Protein AF-A0A5R9ABG2-F1 (afdb_monomer)

pLDDT: mean 74.89, std 16.71, range [34.78, 97.56]

Structure (mmCIF, N/CA/C/O backbone):
data_AF-A0A5R9ABG2-F1
#
_entry.id   AF-A0A5R9ABG2-F1
#
loop_
_atom_site.group_PDB
_atom_site.id
_atom_site.type_symbol
_atom_site.label_atom_id
_atom_site.label_alt_id
_atom_site.label_comp_id
_atom_site.label_asym_id
_atom_site.label_entity_id
_atom_site.label_seq_id
_atom_site.pdbx_PDB_ins_code
_atom_site.Cartn_x
_atom_site.Cartn_y
_atom_site.Cartn_z
_atom_site.occupancy
_atom_site.B_iso_or_equiv
_atom_site.auth_seq_id
_atom_site.auth_comp_id
_atom_site.auth_asym_id
_atom_site.auth_atom_id
_atom_site.pdbx_PDB_model_num
ATOM 1 N N . MET A 1 1 ? 2.859 -19.820 15.257 1.00 84.69 1 MET A N 1
ATOM 2 C CA . MET A 1 1 ? 3.045 -18.804 14.198 1.00 84.69 1 MET A CA 1
ATOM 3 C C . MET A 1 1 ? 4.272 -19.205 13.401 1.00 84.69 1 MET A C 1
ATOM 5 O O . MET A 1 1 ? 5.303 -19.454 14.012 1.00 84.69 1 MET A O 1
ATOM 9 N N . ASN A 1 2 ? 4.138 -19.326 12.084 1.00 90.81 2 ASN A N 1
ATOM 10 C CA . ASN A 1 2 ? 5.216 -19.682 11.168 1.00 90.81 2 ASN A CA 1
ATOM 11 C C . ASN A 1 2 ? 6.236 -18.542 11.092 1.00 90.81 2 ASN A C 1
ATOM 13 O O . ASN A 1 2 ? 5.863 -17.374 10.937 1.00 90.81 2 ASN A O 1
ATOM 17 N N . THR A 1 3 ? 7.519 -18.884 11.168 1.00 92.88 3 THR A N 1
ATOM 18 C CA . THR A 1 3 ? 8.641 -17.950 11.039 1.00 92.88 3 THR A CA 1
ATOM 19 C C . THR A 1 3 ? 9.693 -18.531 10.103 1.00 92.88 3 THR A C 1
ATOM 21 O O . THR A 1 3 ? 9.892 -19.744 10.050 1.00 92.88 3 THR A O 1
ATOM 24 N N . LEU A 1 4 ? 10.367 -17.665 9.343 1.00 93.62 4 LEU A N 1
ATOM 25 C CA . LEU A 1 4 ? 11.525 -18.097 8.567 1.00 93.62 4 LEU A CA 1
ATOM 26 C C . LEU A 1 4 ? 12.738 -18.266 9.493 1.00 93.62 4 LEU A C 1
ATOM 28 O O . LEU A 1 4 ? 12.942 -17.424 10.371 1.00 93.62 4 LEU A O 1
ATOM 32 N N . PRO A 1 5 ? 13.582 -19.287 9.267 1.00 92.38 5 PRO A N 1
ATOM 33 C CA . PRO A 1 5 ? 14.821 -19.477 10.026 1.00 92.38 5 PRO A CA 1
ATOM 34 C C . PRO A 1 5 ? 15.871 -18.394 9.725 1.00 92.38 5 PRO A C 1
ATOM 36 O O . PRO A 1 5 ? 16.745 -18.118 10.540 1.00 92.38 5 PRO A O 1
ATOM 39 N N . SER A 1 6 ? 15.788 -17.765 8.551 1.00 93.81 6 SER A N 1
ATOM 40 C CA . SER A 1 6 ? 16.643 -16.662 8.111 1.00 93.81 6 SER A CA 1
ATOM 41 C C . SER A 1 6 ? 15.937 -15.872 7.006 1.00 93.81 6 SER A C 1
ATOM 43 O O . SER A 1 6 ? 15.034 -16.395 6.355 1.00 93.81 6 SER A O 1
ATOM 45 N N . TYR A 1 7 ? 16.364 -14.633 6.752 1.00 93.44 7 TYR A N 1
ATOM 46 C CA . TYR A 1 7 ? 15.938 -13.855 5.579 1.00 93.44 7 TYR A CA 1
ATOM 47 C C . TYR A 1 7 ? 16.913 -13.970 4.394 1.00 93.44 7 TYR A C 1
ATOM 49 O O . TYR A 1 7 ? 16.671 -13.371 3.353 1.00 93.44 7 TYR A O 1
ATOM 57 N N . ALA A 1 8 ? 17.996 -14.745 4.522 1.00 91.50 8 ALA A N 1
ATOM 58 C CA . ALA A 1 8 ? 18.924 -14.992 3.420 1.00 91.50 8 ALA A CA 1
ATOM 59 C C . ALA A 1 8 ? 18.264 -15.883 2.344 1.00 91.50 8 ALA A C 1
ATOM 61 O O . ALA A 1 8 ? 17.823 -16.988 2.681 1.00 91.50 8 ALA A O 1
ATOM 62 N N . PRO A 1 9 ? 18.216 -15.477 1.061 1.00 85.38 9 PRO A N 1
ATOM 63 C CA . PRO A 1 9 ? 17.633 -16.308 0.001 1.00 85.38 9 PRO A CA 1
ATOM 64 C C . PRO A 1 9 ? 18.353 -17.645 -0.193 1.00 85.38 9 PRO A C 1
ATOM 66 O O . PRO A 1 9 ? 17.724 -18.634 -0.554 1.00 85.38 9 PRO A O 1
ATOM 69 N N . THR A 1 10 ? 19.658 -17.683 0.089 1.00 90.69 10 THR A N 1
ATOM 70 C CA . THR A 1 10 ? 20.509 -18.878 -0.018 1.00 90.69 10 THR A CA 1
ATOM 71 C C . THR A 1 10 ? 20.302 -19.882 1.115 1.00 90.69 10 THR A C 1
ATOM 73 O O . THR A 1 10 ? 20.819 -20.994 1.045 1.00 90.69 10 THR A O 1
ATOM 76 N N . HIS A 1 11 ? 19.549 -19.529 2.163 1.00 95.25 11 HIS A N 1
ATOM 77 C CA . HIS A 1 11 ? 19.248 -20.467 3.237 1.00 95.25 11 HIS A CA 1
ATOM 78 C C . HIS A 1 11 ? 18.468 -21.674 2.672 1.00 95.25 11 HIS A C 1
ATOM 80 O O . HIS A 1 11 ? 17.461 -21.450 1.995 1.00 95.25 11 HIS A O 1
ATOM 86 N N . PRO A 1 12 ? 18.838 -22.935 2.983 1.00 94.56 12 PRO A N 1
ATOM 87 C CA . PRO A 1 12 ? 18.241 -24.121 2.355 1.00 94.56 12 PRO A CA 1
ATOM 88 C C . PRO A 1 12 ? 16.709 -24.164 2.416 1.00 94.56 12 PRO A C 1
ATOM 90 O O . PRO A 1 12 ? 16.047 -24.471 1.427 1.00 94.56 12 PRO A O 1
ATOM 93 N N . PHE A 1 13 ? 16.133 -23.770 3.557 1.00 95.69 13 PHE A N 1
ATOM 94 C CA . PHE A 1 13 ? 14.680 -23.646 3.713 1.00 95.69 13 PHE A CA 1
ATOM 95 C C . PHE A 1 13 ? 14.059 -22.649 2.716 1.00 95.69 13 PHE A C 1
ATOM 97 O O . PHE A 1 13 ? 13.065 -22.959 2.065 1.00 95.69 13 PHE A O 1
ATOM 104 N N . ASN A 1 14 ? 14.658 -21.463 2.563 1.00 95.44 14 ASN A N 1
ATOM 105 C CA . ASN A 1 14 ? 14.141 -20.409 1.688 1.00 95.44 14 ASN A CA 1
ATOM 106 C C . ASN A 1 14 ? 14.313 -20.777 0.213 1.00 95.44 14 ASN A C 1
ATOM 108 O O . ASN A 1 14 ? 13.403 -20.536 -0.575 1.00 95.44 14 ASN A O 1
ATOM 112 N N . ALA A 1 15 ? 15.434 -21.408 -0.146 1.00 93.81 15 ALA A N 1
ATOM 113 C CA . ALA A 1 15 ? 15.669 -21.933 -1.487 1.00 93.81 15 ALA A CA 1
ATOM 114 C C . ALA A 1 15 ? 14.640 -23.017 -1.860 1.00 93.81 15 ALA A C 1
ATOM 116 O O . ALA A 1 15 ? 14.075 -22.984 -2.953 1.00 93.81 15 ALA A O 1
ATOM 117 N N . SER A 1 16 ? 14.332 -23.929 -0.929 1.00 95.12 16 SER A N 1
ATOM 118 C CA . SER A 1 16 ? 13.289 -24.948 -1.108 1.00 95.12 16 SER A CA 1
ATOM 119 C C . SER A 1 16 ? 11.898 -24.325 -1.276 1.00 95.12 16 SER A C 1
ATOM 121 O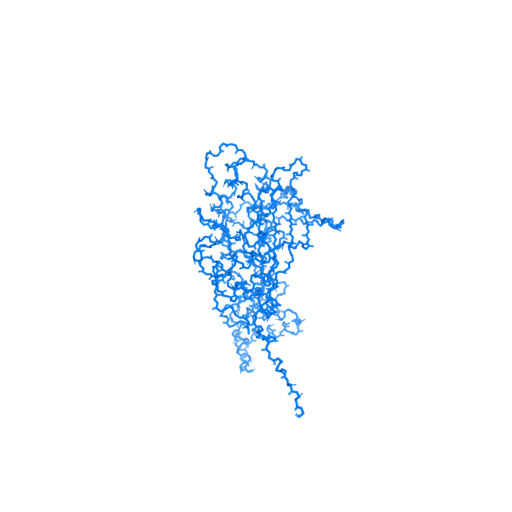 O . SER A 1 16 ? 11.160 -24.690 -2.193 1.00 95.12 16 SER A O 1
ATOM 123 N N . LEU A 1 17 ? 11.560 -23.323 -0.455 1.00 96.00 17 LEU A N 1
ATOM 124 C CA . LEU A 1 17 ? 10.299 -22.588 -0.572 1.00 96.00 17 LEU A CA 1
ATOM 125 C C . LEU A 1 17 ? 10.196 -21.844 -1.910 1.00 96.00 17 LEU A C 1
ATOM 127 O O . LEU A 1 17 ? 9.204 -22.010 -2.614 1.00 96.00 17 LEU A O 1
ATOM 131 N N . LEU A 1 18 ? 11.236 -21.111 -2.321 1.00 94.50 18 LEU A N 1
ATOM 132 C CA . LEU A 1 18 ? 11.319 -20.468 -3.641 1.00 94.50 18 LEU A CA 1
ATOM 133 C C . LEU A 1 18 ? 11.130 -21.468 -4.790 1.00 94.50 18 LEU A C 1
ATOM 135 O O . LEU A 1 18 ? 10.492 -21.144 -5.791 1.00 94.50 18 LEU A O 1
ATOM 139 N N . GLY A 1 19 ? 11.656 -22.687 -4.645 1.00 93.69 19 GLY A N 1
ATOM 140 C CA . GLY A 1 19 ? 11.489 -23.771 -5.611 1.00 93.69 19 GLY A CA 1
ATOM 141 C C . GLY A 1 19 ? 10.040 -24.235 -5.790 1.00 93.69 19 GLY A C 1
ATOM 142 O O . GLY A 1 19 ? 9.694 -24.703 -6.871 1.00 93.69 19 GLY A O 1
ATOM 143 N N . LYS A 1 20 ? 9.187 -24.073 -4.770 1.00 95.31 20 LYS A N 1
ATOM 144 C CA . LYS A 1 20 ? 7.761 -24.443 -4.813 1.00 95.31 20 LYS A CA 1
ATOM 145 C C . LYS A 1 20 ? 6.843 -23.319 -5.301 1.00 95.31 20 LYS A C 1
ATOM 147 O O . LYS A 1 20 ? 5.696 -23.594 -5.638 1.00 95.31 20 LYS A O 1
ATOM 152 N N . LEU A 1 21 ? 7.318 -22.074 -5.334 1.00 95.56 21 LEU A N 1
ATOM 153 C CA . LEU A 1 21 ? 6.516 -20.927 -5.761 1.00 95.56 21 LEU A CA 1
ATOM 154 C C . LEU A 1 21 ? 6.451 -20.816 -7.289 1.00 95.56 21 LEU A C 1
ATOM 156 O O . LEU A 1 21 ? 7.448 -20.995 -7.994 1.00 95.56 21 LEU A O 1
ATOM 160 N N . HIS A 1 22 ? 5.271 -20.457 -7.794 1.00 93.12 22 HIS A N 1
ATOM 161 C CA . HIS A 1 22 ? 5.038 -20.246 -9.221 1.00 93.12 22 HIS A CA 1
ATOM 162 C C . HIS A 1 22 ? 5.862 -19.071 -9.774 1.00 93.12 22 HIS A C 1
ATOM 164 O O . HIS A 1 22 ? 6.020 -18.039 -9.118 1.00 93.12 22 HIS A O 1
ATOM 170 N N . GLN A 1 23 ? 6.354 -19.235 -11.006 1.00 92.50 23 GLN A N 1
ATOM 171 C CA . GLN A 1 23 ? 7.205 -18.261 -11.704 1.00 92.50 23 GLN A CA 1
ATOM 172 C C . GLN A 1 23 ? 6.433 -17.301 -12.622 1.00 92.50 23 GLN A C 1
ATOM 174 O O . GLN A 1 23 ? 7.013 -16.325 -13.085 1.00 92.50 23 GLN A O 1
ATOM 179 N N . GLY A 1 24 ? 5.158 -17.581 -12.910 1.00 90.62 24 GLY A N 1
ATOM 180 C CA . GLY A 1 24 ? 4.308 -16.744 -13.761 1.00 90.62 24 GLY A CA 1
ATOM 181 C C . GLY A 1 24 ? 3.381 -15.835 -12.959 1.00 90.62 24 GLY A C 1
ATOM 182 O O . GLY A 1 24 ? 3.098 -16.096 -11.784 1.00 90.62 24 GLY A O 1
ATOM 183 N N . ILE A 1 25 ? 2.890 -14.778 -13.602 1.00 89.19 25 ILE A N 1
ATOM 184 C CA . ILE A 1 25 ? 1.858 -13.903 -13.041 1.00 89.19 25 ILE A CA 1
ATOM 185 C C . ILE A 1 25 ? 0.467 -14.505 -13.267 1.00 89.19 25 ILE A C 1
ATOM 187 O O . ILE A 1 25 ? 0.125 -14.931 -14.368 1.00 89.19 25 ILE A O 1
ATOM 191 N N . ALA A 1 26 ? -0.376 -14.459 -12.236 1.00 88.38 26 ALA A N 1
ATOM 192 C CA . ALA A 1 26 ? -1.806 -14.719 -12.362 1.00 88.38 26 ALA A CA 1
ATOM 193 C C . ALA A 1 26 ? -2.587 -13.410 -12.175 1.00 88.38 26 ALA A C 1
ATOM 195 O O . ALA A 1 26 ? -2.648 -12.847 -11.077 1.00 88.38 26 ALA A O 1
ATOM 196 N N . VAL A 1 27 ? -3.170 -12.919 -13.270 1.00 88.06 27 VAL A N 1
ATOM 197 C CA . VAL A 1 27 ? -4.020 -11.723 -13.282 1.00 88.06 27 VAL A CA 1
ATOM 198 C C . VAL A 1 27 ? -5.436 -12.134 -12.894 1.00 88.06 27 VAL A C 1
ATOM 200 O O . VAL A 1 27 ? -6.037 -12.985 -13.543 1.00 88.06 27 VAL A O 1
ATOM 203 N N . LYS A 1 28 ? -5.962 -11.531 -11.827 1.00 87.38 28 LYS A N 1
ATOM 204 C CA . LYS A 1 28 ? -7.339 -11.741 -11.371 1.00 87.38 28 LYS A CA 1
ATOM 205 C C . LYS A 1 28 ? -8.318 -10.952 -12.233 1.00 87.38 28 LYS A C 1
ATOM 207 O O . LYS A 1 28 ? -9.367 -11.457 -12.611 1.00 87.38 28 LYS A O 1
ATOM 212 N N . GLU A 1 29 ? -7.979 -9.697 -12.491 1.00 86.62 29 GLU A N 1
ATOM 213 C CA . GLU A 1 29 ? -8.876 -8.729 -13.104 1.00 86.62 29 GLU A CA 1
ATOM 214 C C . GLU A 1 29 ? -8.053 -7.655 -13.805 1.00 86.62 29 GLU A C 1
ATOM 216 O O . GLU A 1 29 ? -6.990 -7.255 -13.324 1.00 86.62 29 GLU A O 1
ATOM 221 N N . ARG A 1 30 ? -8.538 -7.193 -14.955 1.00 83.69 30 ARG A N 1
ATOM 222 C CA . ARG A 1 30 ? -7.906 -6.119 -15.711 1.00 83.69 30 ARG A CA 1
ATOM 223 C C . ARG A 1 30 ? -8.953 -5.081 -16.081 1.00 83.69 30 ARG A C 1
ATOM 225 O O . ARG A 1 30 ? -10.017 -5.416 -16.606 1.00 83.69 30 ARG A O 1
ATOM 232 N N . THR A 1 31 ? -8.616 -3.833 -15.799 1.00 77.94 31 THR A N 1
ATOM 233 C CA . THR A 1 31 ? -9.512 -2.685 -15.861 1.00 77.94 31 THR A CA 1
ATOM 234 C C . THR A 1 31 ? -8.820 -1.561 -16.606 1.00 77.94 31 THR A C 1
ATOM 236 O O . THR A 1 31 ? -7.674 -1.216 -16.314 1.00 77.94 31 THR A O 1
ATOM 239 N N . TYR A 1 32 ? -9.537 -0.965 -17.548 1.00 77.25 32 TYR A N 1
ATOM 240 C CA . TYR A 1 32 ? -9.118 0.257 -18.210 1.00 77.25 32 TYR A CA 1
ATOM 241 C C . TYR A 1 32 ? -9.713 1.452 -17.478 1.00 77.25 32 TYR A C 1
ATOM 243 O O . TYR A 1 32 ? -10.929 1.566 -17.339 1.00 77.25 32 TYR A O 1
ATOM 251 N N . ILE A 1 33 ? -8.851 2.330 -16.975 1.00 73.56 33 ILE A N 1
ATOM 252 C CA . ILE A 1 33 ? -9.251 3.544 -16.268 1.00 73.56 33 ILE A CA 1
ATOM 253 C C . ILE A 1 33 ? -9.129 4.706 -17.242 1.00 73.56 33 ILE A C 1
ATOM 255 O O . ILE A 1 33 ? -8.043 5.226 -17.472 1.00 73.56 33 ILE A O 1
ATOM 259 N N . HIS A 1 34 ? -10.255 5.117 -17.801 1.00 70.50 34 HIS A N 1
ATOM 260 C CA . HIS A 1 34 ? -10.394 6.329 -18.590 1.00 70.50 34 HIS A CA 1
ATOM 261 C C . HIS A 1 34 ? -10.403 7.540 -17.662 1.00 70.50 34 HIS A C 1
ATOM 263 O O . HIS A 1 34 ? -11.132 7.593 -16.673 1.00 70.50 34 HIS A O 1
ATOM 269 N N . VAL A 1 35 ? -9.584 8.529 -17.972 1.00 65.75 35 VAL A N 1
ATOM 270 C CA . VAL A 1 35 ? -9.393 9.727 -17.164 1.00 65.75 35 VAL A CA 1
ATOM 271 C C . VAL A 1 35 ? -9.893 10.901 -17.984 1.00 65.75 35 VAL A C 1
ATOM 273 O O . VAL A 1 35 ? -9.284 11.298 -18.967 1.00 65.75 35 VAL A O 1
ATOM 276 N N . SER A 1 36 ? -11.025 11.470 -17.601 1.00 60.06 36 SER A N 1
ATOM 277 C CA . SER A 1 36 ? -11.507 12.700 -18.221 1.00 60.06 36 SER A CA 1
ATOM 278 C C . SER A 1 36 ? -11.060 13.900 -17.386 1.00 60.06 36 SER A C 1
ATOM 280 O O . SER A 1 36 ? -11.195 13.860 -16.155 1.00 60.06 36 SER A O 1
ATOM 282 N N . PRO A 1 37 ? -10.558 14.981 -18.013 1.00 55.97 37 PRO A N 1
ATOM 283 C CA . PRO A 1 37 ? -10.258 16.205 -17.290 1.00 55.97 37 PRO A CA 1
ATOM 284 C C . PRO A 1 37 ? -11.482 16.662 -16.490 1.00 55.97 37 PRO A C 1
ATOM 286 O O . PRO A 1 37 ? -12.621 16.546 -16.946 1.00 55.97 37 PRO A O 1
ATOM 289 N N . ALA A 1 38 ? -11.254 17.152 -15.270 1.00 51.84 38 ALA A N 1
ATOM 290 C CA . ALA A 1 38 ? -12.332 17.705 -14.462 1.00 51.84 38 ALA A CA 1
ATOM 291 C C . ALA A 1 38 ? -12.982 18.880 -15.211 1.00 51.84 38 ALA A C 1
ATOM 293 O O . ALA A 1 38 ? -12.280 19.806 -15.621 1.00 51.84 38 ALA A O 1
ATOM 294 N N . GLN A 1 39 ? -14.312 18.890 -15.333 1.00 43.94 39 GLN A N 1
ATOM 295 C CA . GLN A 1 39 ? -15.026 20.149 -15.531 1.00 43.94 39 GLN A CA 1
ATOM 296 C C . GLN A 1 39 ? -14.930 20.909 -14.204 1.00 43.94 39 GLN A C 1
ATOM 298 O O . GLN A 1 39 ? -15.437 20.442 -13.185 1.00 43.94 39 GLN A O 1
ATOM 303 N N . CYS A 1 40 ? -14.198 22.024 -14.183 1.00 41.53 40 CYS A N 1
ATOM 304 C CA . CYS A 1 40 ? -14.053 22.842 -12.982 1.00 41.53 40 CYS A CA 1
ATOM 305 C C . CYS A 1 40 ? -15.435 23.291 -12.489 1.00 41.53 40 CYS A C 1
ATOM 307 O O . CYS A 1 40 ? -16.105 24.072 -13.162 1.00 41.53 40 CYS A O 1
ATOM 309 N N . LEU A 1 41 ? -15.841 22.850 -11.297 1.00 38.50 41 LEU A N 1
ATOM 310 C CA . LEU A 1 41 ? -16.939 23.492 -10.582 1.00 38.50 41 LEU A CA 1
ATOM 311 C C . LEU A 1 41 ? -16.418 24.823 -10.032 1.00 38.50 41 LEU A C 1
ATOM 313 O O . LEU A 1 41 ? -15.537 24.862 -9.172 1.00 38.50 41 LEU A O 1
ATOM 317 N N . SER A 1 42 ? -16.924 25.931 -10.569 1.00 35.69 42 SER A N 1
ATOM 318 C CA . SER A 1 42 ? -16.640 27.266 -10.057 1.00 35.69 42 SER A CA 1
ATOM 319 C C . SER A 1 42 ? -17.335 27.448 -8.710 1.00 35.69 42 SER A C 1
ATOM 321 O O . SER A 1 42 ? -18.545 27.630 -8.705 1.00 35.69 42 SER A O 1
ATOM 323 N N . THR A 1 43 ? -16.581 27.396 -7.607 1.00 37.16 43 THR A N 1
ATOM 324 C CA . THR A 1 43 ? -16.824 28.119 -6.335 1.00 37.16 43 THR A CA 1
ATOM 325 C C . THR A 1 43 ? -15.864 27.606 -5.256 1.00 37.16 43 THR A C 1
ATOM 327 O O . THR A 1 43 ? -16.128 26.560 -4.673 1.00 37.16 43 THR A O 1
ATOM 330 N N . ALA A 1 44 ? -14.780 28.332 -4.952 1.00 36.69 44 ALA A N 1
ATOM 331 C CA . ALA A 1 44 ? -14.215 28.411 -3.594 1.00 36.69 44 ALA A CA 1
ATOM 332 C C . ALA A 1 44 ? -13.082 29.446 -3.525 1.00 36.69 44 ALA A C 1
ATOM 334 O O . ALA A 1 44 ? -12.104 29.377 -4.268 1.00 36.69 44 ALA A O 1
ATOM 335 N N . ASN A 1 45 ? -13.227 30.399 -2.605 1.00 36.19 45 ASN A N 1
ATOM 336 C CA . ASN A 1 45 ? -12.288 31.484 -2.360 1.00 36.19 45 ASN A CA 1
ATOM 337 C C . ASN A 1 45 ? -10.916 30.985 -1.886 1.00 36.19 45 ASN A C 1
ATOM 339 O O . ASN A 1 45 ? -10.785 30.122 -1.020 1.00 36.19 45 ASN A O 1
ATOM 343 N N . SER A 1 46 ? -9.889 31.609 -2.451 1.00 40.41 46 SER A N 1
ATOM 344 C CA . SER A 1 46 ? -8.480 31.515 -2.097 1.00 40.41 46 SER A CA 1
ATOM 345 C C . SER A 1 46 ? -8.220 31.944 -0.649 1.00 40.41 46 SER A C 1
ATOM 347 O O . SER A 1 46 ? -8.261 33.131 -0.331 1.00 40.41 46 SER A O 1
ATOM 349 N N . GLY A 1 47 ? -7.883 30.973 0.202 1.00 34.78 47 GLY A N 1
ATOM 350 C CA . GLY A 1 47 ? -7.421 31.177 1.575 1.00 34.78 47 GLY A CA 1
ATOM 351 C C . GLY A 1 47 ? -6.378 30.136 1.995 1.00 34.78 47 GLY A C 1
ATOM 352 O O . GLY A 1 47 ? -6.681 29.204 2.723 1.00 34.78 47 GLY A O 1
ATOM 353 N N . GLY A 1 48 ? -5.140 30.278 1.515 1.00 42.19 48 GLY A N 1
ATOM 354 C CA . GLY A 1 48 ? -3.915 30.015 2.290 1.00 42.19 48 GLY A CA 1
ATOM 355 C C . GLY A 1 48 ? -3.602 28.647 2.926 1.00 42.19 48 GLY A C 1
ATOM 356 O O . GLY A 1 48 ? -2.670 28.614 3.725 1.00 42.19 48 GLY A O 1
ATOM 357 N N . GLN A 1 49 ? -4.270 27.527 2.625 1.00 48.78 49 GLN A N 1
ATOM 358 C CA . GLN A 1 49 ? -3.856 26.218 3.166 1.00 48.78 49 GLN A CA 1
ATOM 359 C C . GLN A 1 49 ? -3.648 25.172 2.064 1.00 48.78 49 GLN A C 1
ATOM 361 O O . GLN A 1 49 ? -4.525 24.899 1.250 1.00 48.78 49 GLN A O 1
ATOM 366 N N . LEU A 1 50 ? -2.429 24.623 1.999 1.00 46.84 50 LEU A N 1
ATOM 367 C CA . LEU A 1 50 ? -2.043 23.591 1.036 1.00 46.84 50 LEU A CA 1
ATOM 368 C C . LEU A 1 50 ? -2.675 22.258 1.452 1.00 46.84 50 LEU A C 1
ATOM 370 O O . LEU A 1 50 ? -2.236 21.624 2.409 1.00 46.84 50 LEU A O 1
ATOM 374 N N . ILE A 1 51 ? -3.716 21.875 0.723 1.00 52.34 51 ILE A N 1
ATOM 375 C CA . ILE A 1 51 ? -4.526 20.680 0.938 1.00 52.34 51 ILE A CA 1
ATOM 376 C C . ILE A 1 51 ? -4.052 19.565 -0.010 1.00 52.34 51 ILE A C 1
ATOM 378 O O . ILE A 1 51 ? -3.870 19.800 -1.207 1.00 52.34 51 ILE A O 1
ATOM 382 N N . TYR A 1 52 ? -3.837 18.356 0.516 1.00 50.94 52 TYR A N 1
ATOM 383 C CA . TYR A 1 52 ? -3.324 17.201 -0.228 1.00 50.94 52 TYR A CA 1
ATOM 384 C C . TYR A 1 52 ? -4.385 16.093 -0.394 1.00 50.94 52 TYR A C 1
ATOM 386 O O . TYR A 1 52 ? -5.082 15.807 0.569 1.00 50.94 52 TYR A O 1
ATOM 394 N N . PRO A 1 53 ? -4.462 15.388 -1.545 1.00 53.12 53 PRO A N 1
ATOM 395 C CA . PRO A 1 53 ? -3.850 15.706 -2.827 1.00 53.12 53 PRO A CA 1
ATOM 396 C C . PRO A 1 53 ? -4.419 17.003 -3.387 1.00 53.12 53 PRO A C 1
ATOM 398 O O . PRO A 1 53 ? -5.628 17.186 -3.462 1.00 53.12 53 PRO A O 1
ATOM 401 N N . ARG A 1 54 ? -3.525 17.907 -3.794 1.00 49.62 54 ARG A N 1
ATOM 402 C CA . ARG A 1 54 ? -3.897 19.226 -4.322 1.00 49.62 54 ARG A CA 1
ATOM 403 C C . ARG A 1 54 ? -4.553 19.146 -5.700 1.00 49.62 54 ARG A C 1
ATOM 405 O O . ARG A 1 54 ? -5.257 20.068 -6.105 1.00 49.62 54 ARG A O 1
ATOM 412 N N . THR A 1 55 ? -4.312 18.043 -6.398 1.00 50.44 55 THR A N 1
ATOM 413 C CA . THR A 1 55 ? -4.711 17.839 -7.784 1.00 50.44 55 THR A CA 1
ATOM 414 C C . THR A 1 55 ? -5.668 16.664 -7.867 1.00 50.44 55 THR A C 1
ATOM 416 O O . THR A 1 55 ? -5.261 15.521 -7.626 1.00 50.44 55 THR A O 1
ATOM 419 N N . ALA A 1 56 ? -6.917 16.941 -8.231 1.00 50.53 56 ALA A N 1
ATOM 420 C CA . ALA A 1 56 ? -7.856 15.901 -8.614 1.00 50.53 56 ALA A CA 1
ATOM 421 C C . ALA A 1 56 ? -7.371 15.219 -9.898 1.00 50.53 56 ALA A C 1
ATOM 423 O O . ALA A 1 56 ? -6.773 15.851 -10.773 1.00 50.53 56 ALA A O 1
ATOM 424 N N . LEU A 1 57 ? -7.651 13.924 -10.034 1.00 49.56 57 LEU A N 1
ATOM 425 C CA . LEU A 1 57 ? -7.470 13.247 -11.319 1.00 49.56 57 LEU A CA 1
ATOM 426 C C . LEU A 1 57 ? -8.545 13.620 -12.342 1.00 49.56 57 LEU A C 1
ATOM 428 O O . LEU A 1 57 ? -8.406 13.286 -13.513 1.00 49.56 57 LEU A O 1
ATOM 432 N N . GLY A 1 58 ? -9.582 14.335 -11.906 1.00 51.91 58 GLY A N 1
ATOM 433 C CA . GLY A 1 58 ? -10.786 14.576 -12.677 1.00 51.91 58 GLY A CA 1
ATOM 434 C C . GLY A 1 58 ? -11.777 13.434 -12.531 1.00 51.91 58 GLY A C 1
ATOM 435 O O . GLY A 1 58 ? -11.859 12.788 -11.485 1.00 51.91 58 GLY A O 1
ATOM 436 N N . THR A 1 59 ? -12.569 13.220 -13.573 1.00 49.38 59 THR A N 1
ATOM 437 C CA . THR A 1 59 ? -13.523 12.114 -13.594 1.00 49.38 59 THR A CA 1
ATOM 438 C C . THR A 1 59 ? -12.797 10.855 -14.037 1.00 49.38 59 THR A C 1
ATOM 440 O O . THR A 1 59 ? -12.246 10.813 -15.134 1.00 49.38 59 THR A O 1
ATOM 443 N N . LEU A 1 60 ? -12.817 9.825 -13.197 1.00 55.16 60 LEU A N 1
ATOM 444 C CA . LEU A 1 60 ? -12.333 8.498 -13.544 1.00 55.16 60 LEU A CA 1
ATOM 445 C C . LEU A 1 60 ? -13.519 7.658 -14.018 1.00 55.16 60 LEU A C 1
ATOM 447 O O . LEU A 1 60 ? -14.498 7.478 -13.300 1.00 55.16 60 LEU A O 1
ATOM 451 N N . GLN A 1 61 ? -13.438 7.125 -15.223 1.00 51.22 61 GLN A N 1
ATOM 452 C CA . GLN A 1 61 ? -14.351 6.113 -15.732 1.00 51.22 61 GLN A CA 1
ATOM 453 C C . GLN A 1 61 ? -13.588 4.796 -15.809 1.00 51.22 61 GLN A C 1
ATOM 455 O O . GLN A 1 61 ? -12.617 4.666 -16.543 1.00 51.22 61 GLN A O 1
ATOM 460 N N . ALA A 1 62 ? -13.999 3.815 -15.020 1.00 56.00 62 ALA A N 1
ATOM 461 C CA . ALA A 1 62 ? -13.435 2.479 -15.058 1.00 56.00 62 ALA A CA 1
ATOM 462 C C . ALA A 1 62 ? -14.291 1.596 -15.971 1.00 56.00 62 ALA A C 1
ATOM 464 O O . ALA A 1 62 ? -15.507 1.501 -15.798 1.00 56.00 62 ALA A O 1
ATOM 465 N N . GLN A 1 63 ? -13.640 0.937 -16.922 1.00 54.41 63 GLN A N 1
ATOM 466 C CA . GLN A 1 63 ? -14.238 -0.060 -17.795 1.00 54.41 63 GLN A CA 1
ATOM 467 C C . GLN A 1 63 ? -13.566 -1.407 -17.543 1.00 54.41 63 GLN A C 1
ATOM 469 O O . GLN A 1 63 ? -12.351 -1.561 -17.717 1.00 54.41 63 GLN A O 1
ATOM 474 N N . LEU A 1 64 ? -14.363 -2.394 -17.147 1.00 60.69 64 LEU A N 1
ATOM 475 C CA . LEU A 1 64 ? -13.888 -3.759 -16.984 1.00 60.69 64 LEU A CA 1
ATOM 476 C C . LEU A 1 64 ? -13.715 -4.443 -18.343 1.00 60.69 64 LEU A C 1
ATOM 478 O O . LEU A 1 64 ? -14.572 -4.323 -19.216 1.00 60.69 64 LEU A O 1
ATOM 482 N N . ILE A 1 65 ? -12.634 -5.207 -18.521 1.00 56.62 65 ILE A N 1
ATOM 483 C CA . ILE A 1 65 ? -12.413 -5.951 -19.773 1.00 56.62 65 ILE A CA 1
ATOM 484 C C . ILE A 1 65 ? -13.376 -7.144 -19.895 1.00 56.62 65 ILE A C 1
ATOM 486 O O . ILE A 1 65 ? -13.732 -7.543 -21.000 1.00 56.62 65 ILE A O 1
ATOM 490 N N . THR A 1 66 ? -13.822 -7.710 -18.771 1.00 47.47 66 THR A N 1
ATOM 491 C CA . THR A 1 66 ? -14.596 -8.962 -18.727 1.00 47.47 66 THR A CA 1
ATOM 492 C C . THR A 1 66 ? -16.117 -8.777 -18.653 1.00 47.47 66 THR A C 1
ATOM 494 O O . THR A 1 66 ? -16.841 -9.769 -18.636 1.00 47.47 66 THR A O 1
ATOM 497 N N . GLY A 1 67 ? -16.636 -7.543 -18.652 1.00 47.12 67 GLY A N 1
ATOM 498 C CA . GLY A 1 67 ? -18.080 -7.285 -18.642 1.00 47.12 67 GLY A CA 1
ATOM 499 C C . GLY A 1 67 ? -18.421 -5.797 -18.720 1.00 47.12 67 GLY A C 1
ATOM 500 O O . GLY A 1 67 ? -17.695 -4.971 -18.181 1.00 47.12 67 GLY A O 1
ATOM 501 N N . GLN A 1 68 ? -19.533 -5.457 -19.384 1.00 43.25 68 GLN A N 1
ATOM 502 C CA . GLN A 1 68 ? -19.975 -4.093 -19.744 1.00 43.25 68 GLN A CA 1
ATOM 503 C C . GLN A 1 68 ? -20.318 -3.146 -18.568 1.00 43.25 68 GLN A C 1
ATOM 505 O O . GLN A 1 68 ? -21.064 -2.184 -18.746 1.00 43.25 68 GLN A O 1
ATOM 510 N N . GLN A 1 69 ? -19.817 -3.380 -17.356 1.00 46.22 69 GLN A N 1
ATOM 511 C CA . GLN A 1 69 ? -20.021 -2.428 -16.269 1.00 46.22 69 GLN A CA 1
ATOM 512 C C . GLN A 1 69 ? -19.031 -1.270 -16.400 1.00 46.22 69 GLN A C 1
ATOM 514 O O . GLN A 1 69 ? -17.861 -1.373 -16.037 1.00 46.22 69 GLN A O 1
ATOM 519 N N . ASN A 1 70 ? -19.533 -0.156 -16.931 1.00 55.41 70 ASN A N 1
ATOM 520 C CA . ASN A 1 70 ? -18.876 1.139 -16.836 1.00 55.41 70 ASN A CA 1
ATOM 521 C C . ASN A 1 70 ? -19.182 1.725 -15.455 1.00 55.41 70 ASN A C 1
ATOM 523 O O . ASN A 1 70 ? -20.308 2.139 -15.182 1.00 55.41 70 ASN A O 1
ATOM 527 N N . GLY A 1 71 ? -18.183 1.744 -14.576 1.00 56.62 71 GLY A N 1
ATOM 528 C CA . GLY A 1 71 ? -18.257 2.453 -13.304 1.00 56.62 71 GLY A CA 1
ATOM 529 C C . GLY A 1 71 ? -17.703 3.862 -13.474 1.00 56.62 71 GLY A C 1
ATOM 530 O O . GLY A 1 71 ? -16.540 4.022 -13.837 1.00 56.62 71 GLY A O 1
ATOM 531 N N . GLN A 1 72 ? -18.501 4.895 -13.208 1.00 57.53 72 GLN A N 1
ATOM 532 C CA . GLN A 1 72 ? -18.009 6.273 -13.194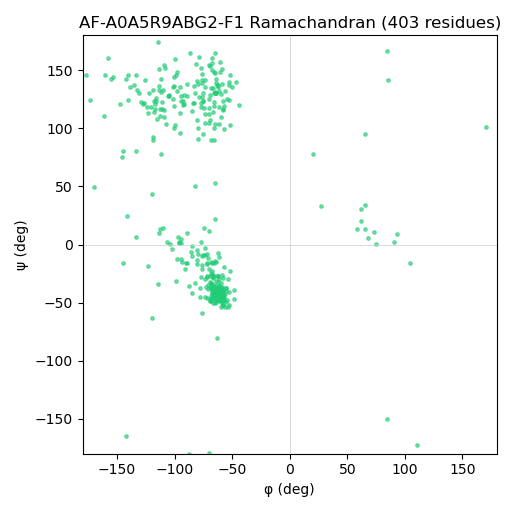 1.00 57.53 72 GLN A CA 1
ATOM 533 C C . GLN A 1 72 ? -17.771 6.730 -11.754 1.00 57.53 72 GLN A C 1
ATOM 535 O O . GLN A 1 72 ? -18.697 6.805 -10.951 1.00 57.53 72 GLN A O 1
ATOM 540 N N . ILE A 1 73 ? -16.523 7.071 -11.447 1.00 58.22 73 ILE A N 1
ATOM 541 C CA . ILE A 1 73 ? -16.104 7.686 -10.191 1.00 58.22 73 ILE A CA 1
ATOM 542 C C . ILE A 1 73 ? -15.772 9.149 -10.500 1.00 58.22 73 ILE A C 1
ATOM 544 O O . ILE A 1 73 ? -14.730 9.471 -11.071 1.00 58.22 73 ILE A O 1
ATOM 548 N N . GLN A 1 74 ? -16.669 10.062 -10.132 1.00 55.22 74 GLN A N 1
ATOM 549 C CA . GLN A 1 74 ? -16.361 11.491 -10.163 1.00 55.22 74 GLN A CA 1
ATOM 550 C C . GLN A 1 74 ? -15.653 11.867 -8.866 1.00 55.22 74 GLN A C 1
ATOM 552 O O . GLN A 1 74 ? -16.245 11.789 -7.791 1.00 55.22 74 GLN A O 1
ATOM 557 N N . GLN A 1 75 ? -14.390 12.279 -8.957 1.00 55.53 75 GLN A N 1
ATOM 558 C CA . GLN A 1 75 ? -13.620 12.685 -7.789 1.00 55.53 75 GLN A CA 1
ATOM 559 C C . GLN A 1 75 ? -13.201 14.150 -7.914 1.00 55.53 75 GLN A C 1
ATOM 561 O O . GLN A 1 75 ? -12.156 14.489 -8.461 1.00 55.53 75 GLN A O 1
ATOM 566 N N . ILE A 1 76 ? -14.072 15.020 -7.402 1.00 53.22 76 ILE A N 1
ATOM 567 C CA . ILE A 1 76 ? -13.858 16.475 -7.300 1.00 53.22 76 ILE A CA 1
ATOM 568 C C . ILE A 1 76 ? -13.219 16.832 -5.943 1.00 53.22 76 ILE A C 1
ATOM 570 O O . ILE A 1 76 ? -12.578 17.871 -5.786 1.00 53.22 76 ILE A O 1
ATOM 574 N N . LEU A 1 77 ? -13.373 15.935 -4.965 1.00 53.41 77 LEU A N 1
ATOM 575 C CA . LEU A 1 77 ? -12.797 16.035 -3.631 1.00 53.41 77 LEU A CA 1
ATOM 576 C C . LEU A 1 77 ? -11.546 15.162 -3.533 1.00 53.41 77 LEU A C 1
ATOM 578 O O . LEU A 1 77 ? -11.474 14.076 -4.106 1.00 53.41 77 LEU A O 1
ATOM 582 N N . ASN A 1 78 ? -10.556 15.627 -2.791 1.00 53.41 78 ASN A N 1
ATOM 583 C CA . ASN A 1 78 ? -9.322 14.901 -2.549 1.00 53.41 78 ASN A CA 1
ATOM 584 C C . ASN A 1 78 ? -9.550 13.677 -1.624 1.00 53.41 78 ASN A C 1
ATOM 586 O O . ASN A 1 78 ? -10.660 13.426 -1.151 1.00 53.41 78 ASN A O 1
ATOM 590 N N . LYS A 1 79 ? -8.490 12.916 -1.308 1.00 57.94 79 LYS A N 1
ATOM 591 C CA . LYS A 1 79 ? -8.574 11.749 -0.397 1.00 57.94 79 LYS A CA 1
ATOM 592 C C . LYS A 1 79 ? -9.006 12.088 1.045 1.00 57.94 79 LYS A C 1
ATOM 594 O O . LYS A 1 79 ? -9.168 11.183 1.854 1.00 57.94 79 LYS A O 1
ATOM 599 N N . HIS A 1 80 ? -9.116 13.367 1.388 1.00 59.09 80 HIS A N 1
ATOM 600 C CA . HIS A 1 80 ? -9.547 13.891 2.685 1.00 59.09 80 HIS A CA 1
ATOM 601 C C . HIS A 1 80 ? -10.930 14.561 2.607 1.00 59.09 80 HIS A C 1
ATOM 603 O O . HIS A 1 80 ? -11.319 15.248 3.541 1.00 59.09 80 HIS A O 1
ATOM 609 N N . HIS A 1 81 ? -11.675 14.346 1.515 1.00 56.41 81 HIS A N 1
ATOM 610 C CA . HIS A 1 81 ? -12.987 14.949 1.256 1.00 56.41 81 HIS A CA 1
ATOM 611 C C . HIS A 1 81 ? -12.987 16.486 1.159 1.00 56.41 81 HIS A C 1
ATOM 613 O O . HIS A 1 81 ? -14.040 17.113 1.237 1.00 56.41 81 HIS A O 1
ATOM 619 N N . GLU A 1 82 ? -11.832 17.102 0.906 1.00 55.22 82 GLU A N 1
ATOM 620 C CA . GLU A 1 82 ? -11.705 18.545 0.698 1.00 55.22 82 GLU A CA 1
ATOM 621 C C . GLU A 1 82 ? -11.657 18.887 -0.806 1.00 55.22 82 GLU A C 1
ATOM 623 O O . GLU A 1 82 ? -11.087 18.121 -1.594 1.00 55.22 82 GLU A O 1
ATOM 628 N N . PRO A 1 83 ? -12.217 20.031 -1.246 1.00 55.34 83 PRO A N 1
ATOM 629 C CA . PRO A 1 83 ? -12.119 20.476 -2.636 1.00 55.34 83 PRO A CA 1
ATOM 630 C C . PRO A 1 83 ? -10.665 20.656 -3.098 1.00 55.34 83 PRO A C 1
ATOM 632 O O . PRO A 1 83 ? -9.833 21.217 -2.384 1.00 55.34 83 PRO A O 1
ATOM 635 N N . THR A 1 84 ? -10.346 20.216 -4.316 1.00 51.34 84 THR A N 1
ATOM 636 C CA . THR A 1 84 ? -9.013 20.419 -4.915 1.00 51.34 84 THR A CA 1
ATOM 637 C C . THR A 1 84 ? -8.860 21.812 -5.535 1.00 51.34 84 THR A C 1
ATOM 639 O O . THR A 1 84 ? -9.842 22.436 -5.928 1.00 51.34 84 THR A O 1
ATOM 642 N N . ALA A 1 85 ? -7.626 22.318 -5.650 1.00 47.88 85 ALA A N 1
ATOM 643 C CA . ALA A 1 85 ? -7.371 23.696 -6.087 1.00 47.88 85 ALA A CA 1
ATOM 644 C C . ALA A 1 85 ? -7.788 23.979 -7.553 1.00 47.88 85 ALA A C 1
ATOM 646 O O . ALA A 1 85 ? -7.641 23.126 -8.430 1.00 47.88 85 ALA A O 1
ATOM 647 N N . LEU A 1 86 ? -8.203 25.229 -7.812 1.00 42.41 86 LEU A N 1
ATOM 648 C CA . LEU A 1 86 ? -8.830 25.760 -9.044 1.00 42.41 86 LEU A CA 1
ATOM 649 C C . LEU A 1 86 ? -7.987 25.690 -10.337 1.00 42.41 86 LEU A C 1
ATOM 651 O O . LEU A 1 86 ? -8.509 25.911 -11.426 1.00 42.41 86 LEU A O 1
ATOM 655 N N . ASN A 1 87 ? -6.697 25.366 -10.237 1.00 44.78 87 ASN A N 1
ATOM 656 C CA . ASN A 1 87 ? -5.738 25.414 -11.350 1.00 44.78 87 ASN A CA 1
ATOM 657 C C . ASN A 1 87 ? -5.248 24.005 -11.731 1.00 44.78 87 ASN A C 1
ATOM 659 O O . ASN A 1 87 ? -4.263 23.853 -12.451 1.00 44.78 87 ASN A O 1
ATOM 663 N N . SER A 1 88 ? -5.881 22.968 -11.178 1.00 43.88 88 SER A N 1
ATOM 664 C CA . SER A 1 88 ? -5.454 21.573 -11.268 1.00 43.88 88 SER A CA 1
ATOM 665 C C . SER A 1 88 ? -5.904 20.912 -12.570 1.00 43.88 88 SER A C 1
ATOM 667 O O . SER A 1 88 ? -6.481 19.828 -12.544 1.00 43.88 88 SER A O 1
ATOM 669 N N . GLN A 1 89 ? -5.636 21.552 -13.717 1.00 41.62 89 GLN A N 1
ATOM 670 C CA . GLN A 1 89 ? -5.811 20.910 -15.020 1.00 41.62 89 GLN A CA 1
ATOM 671 C C . GLN A 1 89 ? -5.065 19.567 -15.010 1.00 41.62 89 GLN A C 1
ATOM 673 O O . GLN A 1 89 ? -3.837 19.510 -15.014 1.00 41.62 89 GLN A O 1
ATOM 678 N N . SER A 1 90 ? -5.857 18.503 -14.865 1.00 49.59 90 SER A N 1
ATOM 679 C CA . SER A 1 90 ? -5.601 17.097 -15.162 1.00 49.59 90 SER A CA 1
ATOM 680 C C . SER A 1 90 ? -4.119 16.713 -15.253 1.00 49.59 90 SER A C 1
ATOM 682 O O . SER A 1 90 ? -3.581 16.521 -16.338 1.00 49.59 90 SER A O 1
ATOM 684 N N . GLN A 1 91 ? -3.433 16.558 -14.115 1.00 48.47 91 GLN A N 1
ATOM 685 C CA . GLN A 1 91 ? -2.008 16.179 -14.116 1.00 48.47 91 GLN A CA 1
ATOM 686 C C . GLN A 1 91 ? -1.740 14.747 -14.612 1.00 48.47 91 GLN A C 1
ATOM 688 O O . GLN A 1 91 ? -0.605 14.448 -14.971 1.00 48.47 91 GLN A O 1
ATOM 693 N N . LEU A 1 92 ? -2.748 13.869 -14.713 1.00 50.41 92 LEU A N 1
ATOM 694 C CA . LEU A 1 92 ? -2.579 12.632 -15.490 1.00 50.41 92 LEU A CA 1
ATOM 695 C C . LEU A 1 92 ? -2.410 12.929 -16.989 1.00 50.41 92 LEU A C 1
ATOM 697 O O . LEU A 1 92 ? -1.701 12.192 -17.648 1.00 50.41 92 LEU A O 1
ATOM 701 N N . ILE A 1 93 ? -2.935 14.043 -17.510 1.00 47.44 93 ILE A N 1
ATOM 702 C CA . ILE A 1 93 ? -2.703 14.507 -18.894 1.00 47.44 93 ILE A CA 1
ATOM 703 C C . ILE A 1 93 ? -1.308 15.139 -19.042 1.00 47.44 93 ILE A C 1
ATOM 705 O O . ILE A 1 93 ? -0.714 15.111 -20.117 1.00 47.44 93 ILE A O 1
ATOM 709 N N . LEU A 1 94 ? -0.682 15.594 -17.948 1.00 49.56 94 LEU A N 1
ATOM 710 C CA . LEU A 1 94 ? 0.759 15.893 -17.963 1.00 49.56 94 LEU A CA 1
ATOM 711 C C . LEU A 1 94 ? 1.612 14.621 -18.126 1.00 49.56 94 LEU A C 1
ATOM 713 O O . LEU A 1 94 ? 2.777 14.732 -18.509 1.00 49.56 94 LEU A O 1
ATOM 717 N N . LEU A 1 95 ? 1.039 13.425 -17.907 1.00 50.56 95 LEU A N 1
ATOM 718 C CA . LEU A 1 95 ? 1.643 12.158 -18.312 1.00 50.56 95 LEU A CA 1
ATOM 719 C C . LEU A 1 95 ? 1.496 11.873 -19.800 1.00 50.56 95 LEU A C 1
ATOM 721 O O . LEU A 1 95 ? 1.952 10.807 -20.164 1.00 50.56 95 LEU A O 1
ATOM 725 N N . ASP A 1 96 ? 0.912 12.720 -20.648 1.00 50.25 96 ASP A N 1
ATOM 726 C CA . ASP A 1 96 ? 1.016 12.576 -22.112 1.00 50.25 96 ASP A CA 1
ATOM 727 C C . ASP A 1 96 ? 2.100 13.489 -22.701 1.00 50.25 96 ASP A C 1
ATOM 729 O O . ASP A 1 96 ? 2.586 13.260 -23.811 1.00 50.25 96 ASP A O 1
ATOM 733 N N . SER A 1 97 ? 2.607 14.445 -21.912 1.00 56.97 97 SER A N 1
ATOM 734 C CA . SER A 1 97 ? 3.790 15.213 -22.285 1.00 56.97 97 SER A CA 1
ATOM 735 C C . SER A 1 97 ? 5.037 14.329 -22.243 1.00 56.97 97 SER A C 1
ATOM 737 O O . SER A 1 97 ? 5.459 13.842 -21.194 1.00 56.97 97 SER A O 1
ATOM 739 N N . GLY A 1 98 ? 5.685 14.148 -23.396 1.00 59.28 98 GLY A N 1
ATOM 740 C CA . GLY A 1 98 ? 7.024 13.553 -23.449 1.00 59.28 98 GLY A CA 1
ATOM 741 C C . GLY A 1 98 ? 8.134 14.497 -22.958 1.00 59.28 98 GLY A C 1
ATOM 742 O O . GLY A 1 98 ? 9.293 14.097 -22.937 1.00 59.28 98 GLY A O 1
ATOM 743 N N . GLN A 1 99 ? 7.820 15.750 -22.603 1.00 69.12 99 GLN A N 1
ATOM 744 C CA . GLN A 1 99 ? 8.816 16.744 -22.193 1.00 69.12 99 GLN A CA 1
ATOM 745 C C . GLN A 1 99 ? 9.281 16.493 -20.752 1.00 69.12 99 GL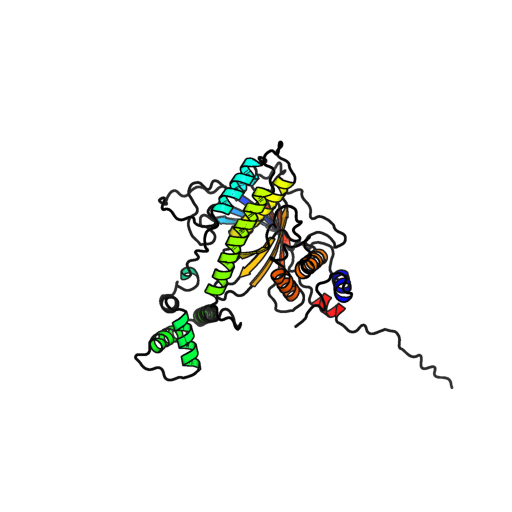N A C 1
ATOM 747 O O . GLN A 1 99 ? 8.506 16.602 -19.798 1.00 69.12 99 GLN A O 1
ATOM 752 N N . ALA A 1 100 ? 10.576 16.219 -20.583 1.00 75.38 100 ALA A N 1
ATOM 753 C CA . ALA A 1 100 ? 11.199 15.960 -19.283 1.00 75.38 100 ALA A CA 1
ATOM 754 C C . ALA A 1 100 ? 10.974 17.100 -18.268 1.00 75.38 100 ALA A C 1
ATOM 756 O O . ALA A 1 100 ? 10.742 16.851 -17.084 1.00 75.38 100 ALA A O 1
ATOM 757 N N . THR A 1 101 ? 10.994 18.351 -18.735 1.00 76.50 101 THR A N 1
ATOM 758 C CA . THR A 1 101 ? 10.785 19.552 -17.912 1.00 76.50 101 THR A CA 1
ATOM 759 C C . THR A 1 101 ? 9.375 19.615 -17.323 1.00 76.50 101 THR A C 1
ATOM 761 O O . THR A 1 101 ? 9.228 19.909 -16.136 1.00 76.50 101 THR A O 1
ATOM 764 N N . THR A 1 102 ? 8.347 19.275 -18.106 1.00 75.12 102 THR A N 1
ATOM 765 C CA . THR A 1 102 ? 6.947 19.234 -17.656 1.00 75.12 102 THR A CA 1
ATOM 766 C C . THR A 1 102 ? 6.741 18.169 -16.582 1.00 75.12 102 THR A C 1
ATOM 768 O O . THR A 1 102 ? 6.197 18.469 -15.519 1.00 75.12 102 THR A O 1
ATOM 771 N N . VAL A 1 103 ? 7.224 16.944 -16.823 1.00 75.75 103 VAL A N 1
ATOM 772 C CA . VAL A 1 103 ? 7.092 15.826 -15.871 1.00 75.75 103 VAL A CA 1
ATOM 773 C C . VAL A 1 103 ? 7.806 16.150 -14.557 1.00 75.75 103 VAL A C 1
ATOM 775 O O . VAL A 1 103 ? 7.238 15.992 -13.477 1.00 75.75 103 VAL A O 1
ATOM 778 N N . ARG A 1 104 ? 9.034 16.674 -14.638 1.00 80.44 104 ARG A N 1
ATOM 779 C CA . ARG A 1 104 ? 9.811 17.083 -13.462 1.00 80.44 104 ARG A CA 1
ATOM 780 C C . ARG A 1 104 ? 9.126 18.201 -12.675 1.00 80.44 104 ARG A C 1
ATOM 782 O O . ARG A 1 104 ? 9.106 18.146 -11.445 1.00 80.44 104 ARG A O 1
ATOM 789 N N . SER A 1 105 ? 8.573 19.204 -13.356 1.00 77.38 105 SER A N 1
ATOM 790 C CA . SER A 1 105 ? 7.831 20.298 -12.718 1.00 77.38 105 SER A CA 1
ATOM 791 C C . SER A 1 105 ? 6.605 19.786 -11.953 1.00 77.38 105 SER A C 1
ATOM 793 O O . SER A 1 105 ? 6.449 20.123 -10.779 1.00 77.38 105 SER A O 1
ATOM 795 N N . ALA A 1 106 ? 5.808 18.896 -12.556 1.00 75.88 106 ALA A N 1
ATOM 796 C CA . ALA A 1 106 ? 4.639 18.292 -11.913 1.00 75.88 106 ALA A CA 1
ATOM 797 C C . ALA A 1 106 ? 5.012 17.490 -10.654 1.00 75.88 106 ALA A C 1
ATOM 799 O O . ALA A 1 106 ? 4.434 17.698 -9.588 1.00 75.88 106 ALA A O 1
ATOM 800 N N . LEU A 1 107 ? 6.037 16.635 -10.750 1.00 81.44 107 LEU A N 1
ATOM 801 C CA . LEU A 1 107 ? 6.558 15.871 -9.611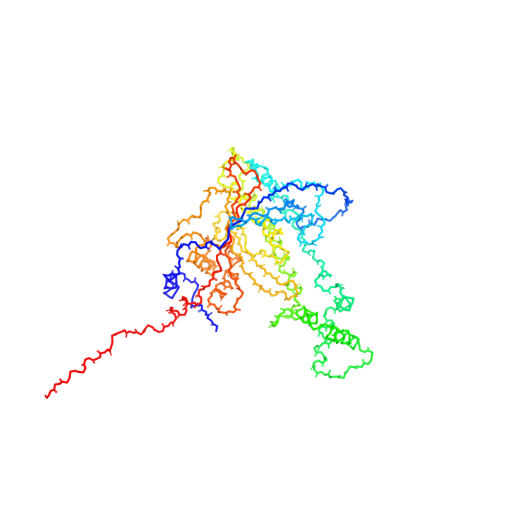 1.00 81.44 107 LEU A CA 1
ATOM 802 C C . LEU A 1 107 ? 7.049 16.783 -8.477 1.00 81.44 107 LEU A C 1
ATOM 804 O O . LEU A 1 107 ? 6.756 16.543 -7.307 1.00 81.44 107 LEU A O 1
ATOM 808 N N . THR A 1 108 ? 7.764 17.857 -8.824 1.00 80.94 108 THR A N 1
ATOM 809 C CA . THR A 1 108 ? 8.316 18.820 -7.857 1.00 80.94 108 THR A CA 1
ATOM 810 C C . THR A 1 108 ? 7.197 19.595 -7.159 1.00 80.94 108 THR A C 1
ATOM 812 O O . THR A 1 108 ? 7.231 19.801 -5.945 1.00 80.94 108 THR A O 1
ATOM 815 N N . GLN A 1 109 ? 6.178 20.005 -7.915 1.00 76.75 109 GLN A N 1
ATOM 816 C CA . GLN A 1 109 ? 4.996 20.673 -7.385 1.00 76.75 109 GLN A CA 1
ATOM 817 C C . GLN A 1 109 ? 4.240 19.772 -6.402 1.00 76.75 109 GLN A C 1
ATOM 819 O O . GLN A 1 109 ? 3.941 20.208 -5.288 1.00 76.75 109 GLN A O 1
ATOM 824 N N . ASP A 1 110 ? 3.969 18.517 -6.769 1.00 76.75 110 ASP A N 1
ATOM 825 C CA . ASP A 1 110 ? 3.284 17.579 -5.879 1.00 76.75 110 ASP A CA 1
ATOM 826 C C . ASP A 1 110 ? 4.127 17.293 -4.627 1.00 76.75 110 ASP A C 1
ATOM 828 O O . ASP A 1 110 ? 3.594 17.357 -3.522 1.00 76.75 110 ASP A O 1
ATOM 832 N N . ALA A 1 111 ? 5.445 17.098 -4.752 1.00 79.44 111 ALA A N 1
ATOM 833 C CA . ALA A 1 111 ? 6.337 16.908 -3.603 1.00 79.44 111 ALA A CA 1
ATOM 834 C C . ALA A 1 111 ? 6.296 18.089 -2.612 1.00 79.44 111 ALA A C 1
ATOM 836 O O . ALA A 1 111 ? 6.221 17.893 -1.396 1.00 79.44 111 ALA A O 1
ATOM 837 N N . ASN A 1 112 ? 6.295 19.327 -3.114 1.00 74.75 112 ASN A N 1
ATOM 838 C CA . ASN A 1 112 ? 6.270 20.537 -2.285 1.00 74.75 112 ASN A CA 1
ATOM 839 C C . ASN A 1 112 ? 4.923 20.788 -1.595 1.00 74.75 112 ASN A C 1
ATOM 841 O O . ASN A 1 112 ? 4.853 21.581 -0.658 1.00 74.75 112 ASN A O 1
ATOM 845 N N . THR A 1 113 ? 3.861 20.119 -2.039 1.00 69.25 113 THR A N 1
ATOM 846 C CA . THR A 1 113 ? 2.501 20.281 -1.500 1.00 69.25 113 THR A CA 1
ATOM 847 C C . THR A 1 113 ? 2.070 19.132 -0.594 1.00 69.25 113 THR A C 1
ATOM 849 O O . THR A 1 113 ? 0.971 19.172 -0.044 1.00 69.25 113 THR A O 1
ATOM 852 N N . MET A 1 114 ? 2.944 18.144 -0.380 1.00 72.12 114 MET A N 1
ATOM 853 C CA . MET A 1 114 ? 2.787 17.128 0.661 1.00 72.12 114 MET A CA 1
ATOM 854 C C . MET A 1 114 ? 2.872 17.798 2.038 1.00 72.12 114 MET A C 1
ATOM 856 O O . MET A 1 114 ? 3.957 17.988 2.595 1.00 72.12 114 MET A O 1
ATOM 860 N N . GLY A 1 115 ? 1.718 18.223 2.548 1.00 60.56 115 GLY A N 1
ATOM 861 C CA . GLY A 1 115 ? 1.553 18.837 3.862 1.00 60.56 115 GLY A CA 1
ATOM 862 C C . GLY A 1 115 ? 1.332 17.810 4.979 1.00 60.56 115 GLY A C 1
ATOM 863 O O . GLY A 1 115 ? 1.321 16.604 4.726 1.00 60.56 115 GLY A O 1
ATOM 864 N N . PRO A 1 116 ? 1.166 18.259 6.236 1.00 60.03 116 PRO A N 1
ATOM 865 C CA . PRO A 1 116 ? 0.778 17.372 7.327 1.00 60.03 116 PRO A CA 1
ATOM 866 C C . PRO A 1 116 ? -0.588 16.733 7.043 1.00 60.03 116 PRO A C 1
ATOM 868 O O . PRO A 1 116 ? -1.454 17.356 6.432 1.00 60.03 116 PRO A O 1
ATOM 871 N N . ALA A 1 117 ? -0.783 15.503 7.522 1.00 59.84 117 ALA A N 1
ATOM 872 C CA . ALA A 1 117 ? -2.056 14.803 7.398 1.00 59.84 117 ALA A CA 1
ATOM 873 C C . ALA A 1 117 ? -3.149 15.594 8.120 1.00 59.84 117 ALA A C 1
ATOM 875 O O . ALA A 1 117 ? -3.076 15.778 9.336 1.00 59.84 117 ALA A O 1
ATOM 876 N N . ARG A 1 118 ? -4.157 16.046 7.376 1.00 62.47 118 ARG A N 1
ATOM 877 C CA . ARG A 1 118 ? -5.360 16.673 7.921 1.00 62.47 118 ARG A CA 1
ATOM 878 C C . ARG A 1 118 ? -6.534 15.811 7.513 1.00 62.47 118 ARG A C 1
ATOM 880 O O . ARG A 1 118 ? -7.038 15.912 6.406 1.00 62.47 118 ARG A O 1
ATOM 887 N N . ILE A 1 119 ? -6.878 14.883 8.392 1.00 61.31 119 ILE A N 1
ATOM 888 C CA . ILE A 1 119 ? -8.074 14.067 8.240 1.00 61.31 119 ILE A CA 1
ATOM 889 C C . ILE A 1 119 ? -8.984 14.503 9.360 1.00 61.31 119 ILE A C 1
ATOM 891 O O . ILE A 1 119 ? -8.623 14.365 10.531 1.00 61.31 119 ILE A O 1
ATOM 895 N N . ASP A 1 120 ? -10.130 15.057 8.988 1.00 59.47 120 ASP A N 1
ATOM 896 C CA . ASP A 1 120 ? -11.176 15.316 9.953 1.00 59.47 120 ASP A CA 1
ATOM 897 C C . ASP A 1 120 ? -11.706 13.968 10.462 1.00 59.47 120 ASP A C 1
ATOM 899 O O . ASP A 1 120 ? -12.256 13.156 9.711 1.00 59.47 120 ASP A O 1
ATOM 903 N N . SER A 1 121 ? -11.483 13.702 11.750 1.00 56.22 121 SER A N 1
ATOM 904 C CA . SER A 1 121 ? -11.959 12.491 12.417 1.00 56.22 121 SER A CA 1
ATOM 905 C C . SER A 1 121 ? -13.485 12.444 12.497 1.00 56.22 121 SER A C 1
ATOM 907 O O . SER A 1 121 ? -14.048 11.367 12.719 1.00 56.22 121 SER A O 1
ATOM 909 N N . SER A 1 122 ? -14.158 13.580 12.276 1.00 57.03 122 SER A N 1
ATOM 910 C CA . SER A 1 122 ? -15.608 13.701 12.349 1.00 57.03 122 SER A CA 1
ATOM 911 C C . SER A 1 122 ? -16.330 12.775 11.359 1.00 57.03 122 SER A C 1
ATOM 913 O O . SER A 1 122 ? -17.360 12.191 11.692 1.00 57.03 122 SER A O 1
ATOM 915 N N . HIS A 1 123 ? -15.742 12.517 10.188 1.00 59.31 123 HIS A N 1
ATOM 916 C CA . HIS A 1 123 ? -16.337 11.643 9.171 1.00 59.31 123 HIS A CA 1
ATOM 917 C C . HIS A 1 123 ? -16.315 10.150 9.529 1.00 59.31 123 HIS A C 1
ATOM 919 O O . HIS A 1 123 ? -17.042 9.369 8.922 1.00 59.31 123 HIS A O 1
ATOM 925 N N . ILE A 1 124 ? -15.493 9.735 10.498 1.00 62.25 124 ILE A N 1
ATOM 926 C CA . ILE A 1 124 ? -15.296 8.317 10.830 1.00 62.25 124 ILE A CA 1
ATOM 927 C C . ILE A 1 124 ? -16.340 7.834 11.850 1.00 62.25 124 ILE A C 1
ATOM 929 O O . ILE A 1 124 ? -16.778 6.689 11.787 1.00 62.25 124 ILE A O 1
ATOM 933 N N . LEU A 1 125 ? -16.728 8.698 12.794 1.00 64.38 125 LEU A N 1
ATOM 934 C CA . LEU A 1 125 ? -17.610 8.350 13.917 1.00 64.38 125 LEU A CA 1
ATOM 935 C C . LEU A 1 125 ? -18.573 9.474 14.337 1.00 64.38 125 LEU A C 1
ATOM 937 O O . LEU A 1 125 ? -19.518 9.191 15.069 1.00 64.38 125 LEU A O 1
ATOM 941 N N . ALA A 1 126 ? -18.369 10.733 13.931 1.00 56.97 126 ALA A N 1
ATOM 942 C CA . ALA A 1 126 ? -19.087 11.886 14.493 1.00 56.97 126 ALA A CA 1
ATOM 943 C C . ALA A 1 126 ? -20.410 12.229 13.791 1.00 56.97 126 ALA A C 1
ATOM 945 O O . ALA A 1 126 ? -21.025 13.243 14.117 1.00 56.97 126 ALA A O 1
ATOM 946 N N . SER A 1 127 ? -20.907 11.376 12.887 1.00 62.97 127 SER A N 1
ATOM 947 C CA . SER A 1 127 ? -22.295 11.487 12.411 1.00 62.97 127 SER A CA 1
ATOM 948 C C . SER A 1 127 ? -23.317 11.258 13.536 1.00 62.97 127 SER A C 1
ATOM 950 O O . SER A 1 127 ? -24.485 11.611 13.386 1.00 62.97 127 SER A O 1
ATOM 952 N N . ASN A 1 128 ? -22.884 10.695 14.671 1.00 72.88 128 ASN A N 1
ATOM 953 C CA . ASN A 1 128 ? -23.670 10.587 15.890 1.00 72.88 128 ASN A CA 1
ATOM 954 C C . ASN A 1 128 ? -23.184 11.619 16.941 1.00 72.88 128 ASN A C 1
ATOM 956 O O . ASN A 1 128 ? -21.992 11.691 17.246 1.00 72.88 128 ASN A O 1
ATOM 960 N N . PRO A 1 129 ? -24.085 12.425 17.533 1.00 78.88 129 PRO A N 1
ATOM 961 C CA . PRO A 1 129 ? -23.705 13.473 18.483 1.00 78.88 129 PRO A CA 1
ATOM 962 C C . PRO A 1 129 ? -23.115 12.929 19.794 1.00 78.88 129 PRO A C 1
ATOM 964 O O . PRO A 1 129 ? -22.302 13.608 20.417 1.00 78.88 129 PRO A O 1
ATOM 967 N N . MET A 1 130 ? -23.480 11.710 20.208 1.00 80.44 130 MET A N 1
ATOM 968 C CA . MET A 1 130 ? -22.930 11.076 21.412 1.00 80.44 130 MET A CA 1
ATOM 969 C C . MET A 1 130 ? -21.478 10.651 21.191 1.00 80.44 130 MET A C 1
ATOM 971 O O . MET A 1 130 ? -20.618 10.957 22.012 1.00 80.44 130 MET A O 1
ATOM 975 N N . THR A 1 131 ? -21.168 10.011 20.061 1.00 79.25 131 THR A N 1
ATOM 976 C CA . THR A 1 131 ? -19.781 9.657 19.718 1.00 79.25 131 THR A CA 1
ATOM 977 C C . THR A 1 131 ? -18.933 10.901 19.477 1.00 79.25 131 THR A C 1
ATOM 979 O O . THR A 1 131 ? -17.796 10.942 19.933 1.00 79.25 131 THR A O 1
ATOM 982 N N . ALA A 1 132 ? -19.490 11.954 18.871 1.00 79.06 132 ALA A N 1
ATOM 983 C CA . ALA A 1 132 ? -18.800 13.232 18.705 1.00 79.06 132 ALA A CA 1
ATOM 984 C C . ALA A 1 132 ? -18.372 13.855 20.047 1.00 79.06 132 ALA A C 1
ATOM 986 O O . ALA A 1 132 ? -17.281 14.414 20.141 1.00 79.06 132 ALA A O 1
ATOM 987 N N . GLN A 1 133 ? -19.203 13.752 21.093 1.00 81.12 133 GLN A N 1
ATOM 988 C CA . GLN A 1 133 ? -18.850 14.217 22.439 1.00 81.12 133 GLN A CA 1
ATOM 989 C C . GLN A 1 133 ? -17.745 13.367 23.069 1.00 81.12 133 GLN A C 1
ATOM 991 O O . GLN A 1 133 ? -16.792 13.927 23.605 1.00 81.12 133 GLN A O 1
ATOM 996 N N . ILE A 1 134 ? -17.832 12.040 22.947 1.00 83.44 134 ILE A N 1
ATOM 997 C CA . ILE A 1 134 ? -16.806 11.111 23.448 1.00 83.44 134 ILE A CA 1
ATOM 998 C C . ILE A 1 134 ? -15.452 11.387 22.775 1.00 83.44 134 ILE A C 1
ATOM 1000 O O . ILE A 1 134 ? -14.411 11.394 23.424 1.00 83.44 134 ILE A O 1
ATOM 1004 N N . MET A 1 135 ? -15.460 11.697 21.478 1.00 77.62 135 MET A N 1
ATOM 1005 C CA . MET A 1 135 ? -14.249 11.972 20.703 1.00 77.62 135 MET A CA 1
ATOM 1006 C C . MET A 1 135 ? -13.558 13.301 21.034 1.00 77.62 135 MET A C 1
ATOM 1008 O O . MET A 1 135 ? -12.427 13.501 20.592 1.00 77.62 135 MET A O 1
ATOM 1012 N N . ARG A 1 136 ? -14.198 14.208 21.789 1.00 79.62 136 ARG A N 1
ATOM 1013 C CA . ARG A 1 136 ? -13.557 15.461 22.230 1.00 79.62 136 ARG A CA 1
ATOM 1014 C C . ARG A 1 136 ? -12.448 15.216 23.244 1.00 79.62 136 ARG A C 1
ATOM 1016 O O . ARG A 1 136 ? -11.472 15.957 23.239 1.00 79.62 136 ARG A O 1
ATOM 1023 N N . ASP A 1 137 ? -12.604 14.189 24.077 1.00 79.38 137 ASP A N 1
ATOM 1024 C CA . ASP A 1 137 ? -11.583 13.755 25.028 1.00 79.38 137 ASP A CA 1
ATOM 1025 C C . ASP A 1 137 ? -11.412 12.226 24.963 1.00 79.38 137 ASP A C 1
ATOM 1027 O O . ASP A 1 137 ? -11.974 11.474 25.769 1.00 79.38 137 ASP A O 1
ATOM 1031 N N . PRO A 1 138 ? -10.655 11.750 23.959 1.00 76.25 138 PRO A N 1
ATOM 1032 C CA . PRO A 1 138 ? -10.435 10.327 23.721 1.00 76.25 138 PRO A CA 1
ATOM 1033 C C . PRO A 1 138 ? -9.795 9.597 24.909 1.00 76.25 138 PRO A C 1
ATOM 1035 O O . PRO A 1 138 ? -10.098 8.433 25.177 1.00 76.25 138 PRO A O 1
ATOM 1038 N N . GLN A 1 139 ? -8.880 10.286 25.597 1.00 78.88 139 GLN A N 1
ATOM 1039 C CA . GLN A 1 139 ? -8.099 9.721 26.687 1.00 78.88 139 GLN A CA 1
ATOM 1040 C C . GLN A 1 139 ? -8.985 9.553 27.920 1.00 78.88 139 GLN A C 1
ATOM 1042 O O . GLN A 1 139 ? -9.033 8.458 28.477 1.00 78.88 139 GLN A O 1
ATOM 1047 N N . LEU A 1 140 ? -9.783 10.573 28.257 1.00 84.00 140 LEU A N 1
ATOM 1048 C CA . LEU A 1 140 ? -10.788 10.467 29.312 1.00 84.00 140 LEU A CA 1
ATOM 1049 C C . LEU A 1 140 ? -11.796 9.347 29.025 1.00 84.00 140 LEU A C 1
ATOM 1051 O O . LEU A 1 140 ? -12.160 8.612 29.936 1.00 84.00 140 LEU A O 1
ATOM 1055 N N . ALA A 1 141 ? -12.233 9.179 27.772 1.00 83.56 141 ALA A N 1
ATOM 1056 C CA . ALA A 1 141 ? -13.137 8.096 27.377 1.00 83.56 141 ALA A CA 1
ATOM 1057 C C . ALA A 1 141 ? -12.567 6.704 27.650 1.00 83.56 141 ALA A C 1
ATOM 1059 O O . ALA A 1 141 ? -13.250 5.845 28.217 1.00 83.56 141 ALA A O 1
ATOM 1060 N N . ARG A 1 142 ? -11.302 6.500 27.286 1.00 83.25 142 ARG A N 1
ATOM 1061 C CA . ARG A 1 142 ? -10.592 5.254 27.549 1.00 83.25 142 ARG A CA 1
ATOM 1062 C C . ARG A 1 142 ? -10.399 5.020 29.046 1.00 83.25 142 ARG A C 1
ATOM 1064 O O . ARG A 1 142 ? -10.743 3.943 29.527 1.00 83.25 142 ARG A O 1
ATOM 1071 N N . ASP A 1 143 ? -9.892 6.013 29.769 1.00 82.94 143 ASP A N 1
ATOM 1072 C CA . ASP A 1 143 ? -9.608 5.905 31.202 1.00 82.94 143 ASP A CA 1
ATOM 1073 C C . ASP A 1 143 ? -10.891 5.651 32.002 1.00 82.94 143 ASP A C 1
ATOM 1075 O O . ASP A 1 143 ? -10.916 4.783 32.875 1.00 82.94 143 ASP A O 1
ATOM 1079 N N . ALA A 1 144 ? -11.991 6.315 31.630 1.00 84.44 144 ALA A N 1
ATOM 1080 C CA . ALA A 1 144 ? -13.315 6.097 32.202 1.00 84.44 144 ALA A CA 1
ATOM 1081 C C . ALA A 1 144 ? -13.787 4.647 32.002 1.00 84.44 144 ALA A C 1
ATOM 1083 O O . ALA A 1 144 ? -14.249 3.996 32.941 1.00 84.44 144 ALA A O 1
ATOM 1084 N N . LEU A 1 145 ? -13.644 4.108 30.790 1.00 83.62 145 LEU A N 1
ATOM 1085 C CA . LEU A 1 145 ? -14.045 2.735 30.498 1.00 83.62 145 LEU A CA 1
ATOM 1086 C C . LEU A 1 145 ? -13.166 1.706 31.227 1.00 83.62 145 LEU A C 1
ATOM 1088 O O . LEU A 1 145 ? -13.692 0.743 31.785 1.00 83.62 145 LEU A O 1
ATOM 1092 N N . GLU A 1 146 ? -11.848 1.917 31.274 1.00 83.31 146 GLU A N 1
ATOM 1093 C CA . GLU A 1 146 ? -10.921 1.064 32.028 1.00 83.31 146 GLU A CA 1
ATOM 1094 C C . GLU A 1 146 ? -11.174 1.139 33.544 1.00 83.31 146 GLU A C 1
ATOM 1096 O O . GLU A 1 146 ? -11.006 0.143 34.252 1.00 83.31 146 GLU A O 1
ATOM 1101 N N . ALA A 1 147 ? -11.563 2.306 34.064 1.00 78.50 147 ALA A N 1
ATOM 1102 C CA . ALA A 1 147 ? -11.957 2.482 35.457 1.00 78.50 147 ALA A CA 1
ATOM 1103 C C . ALA A 1 147 ? -13.256 1.726 35.760 1.00 78.50 147 ALA A C 1
ATOM 1105 O O . ALA A 1 147 ? -13.284 0.960 36.717 1.00 78.50 147 ALA A O 1
ATOM 1106 N N . TRP A 1 148 ? -14.281 1.847 34.910 1.00 80.81 148 TRP A N 1
ATOM 1107 C CA . TRP A 1 148 ? -15.550 1.121 35.054 1.00 80.81 148 TRP A CA 1
ATOM 1108 C C . TRP A 1 148 ? -15.389 -0.401 35.003 1.00 80.81 148 TRP A C 1
ATOM 1110 O O . TRP A 1 148 ? -16.017 -1.129 35.771 1.00 80.81 148 TRP A O 1
ATOM 1120 N N . GLN A 1 149 ? -14.535 -0.892 34.100 1.00 80.62 149 GLN A N 1
ATOM 1121 C CA . GLN A 1 149 ? -14.224 -2.319 33.993 1.00 80.62 149 GLN A CA 1
ATOM 1122 C C . GLN A 1 149 ? -13.522 -2.852 35.247 1.00 80.62 149 GLN A C 1
ATOM 1124 O O . GLN A 1 149 ? -13.703 -4.020 35.591 1.00 80.62 149 GLN A O 1
ATOM 1129 N N . ARG A 1 150 ? -12.730 -2.010 35.925 1.00 78.44 150 ARG A N 1
ATOM 1130 C CA . ARG A 1 150 ? -12.015 -2.366 37.158 1.00 78.44 150 ARG A CA 1
ATOM 1131 C C . ARG A 1 150 ? -12.876 -2.204 38.412 1.00 78.44 150 ARG A C 1
ATOM 1133 O O . ARG A 1 150 ? -12.834 -3.080 39.264 1.00 78.44 150 ARG A O 1
ATOM 1140 N N . ASN A 1 151 ? -13.659 -1.131 38.511 1.00 66.88 151 ASN A N 1
ATOM 1141 C CA . ASN A 1 151 ? -14.469 -0.766 39.671 1.00 66.88 151 ASN A CA 1
ATOM 1142 C C . ASN A 1 151 ? -15.833 -0.215 39.218 1.00 66.88 151 ASN A C 1
ATOM 1144 O O . ASN A 1 151 ? -15.913 0.746 38.458 1.00 66.88 151 ASN A O 1
ATOM 1148 N N . ARG A 1 152 ? -16.925 -0.815 39.708 1.00 61.56 152 ARG A N 1
ATOM 1149 C CA . ARG A 1 152 ? -18.302 -0.485 39.285 1.00 61.56 152 ARG A CA 1
ATOM 1150 C C . ARG A 1 152 ? -18.893 0.778 39.923 1.00 61.56 152 ARG A C 1
ATOM 1152 O O . ARG A 1 152 ? -19.980 1.186 39.521 1.00 61.56 152 ARG A O 1
ATOM 1159 N N . GLU A 1 153 ? -18.225 1.387 40.898 1.00 60.22 153 GLU A N 1
ATOM 1160 C CA . GLU A 1 153 ? -18.751 2.543 41.630 1.00 60.22 153 GLU A CA 1
ATOM 1161 C C . GLU A 1 153 ? -18.158 3.846 41.090 1.00 60.22 153 GLU A C 1
ATOM 1163 O O . GLU A 1 153 ? -17.013 4.194 41.367 1.00 60.22 153 GLU A O 1
ATOM 1168 N N . LEU A 1 154 ? -18.948 4.572 40.298 1.00 61.47 154 LEU A N 1
ATOM 1169 C CA . LEU A 1 154 ? -18.609 5.909 39.808 1.00 61.47 154 LEU A CA 1
ATOM 1170 C C . LEU A 1 154 ? -19.440 6.926 40.576 1.00 61.47 154 LEU A C 1
ATOM 1172 O O . LEU A 1 154 ? -20.666 6.807 40.642 1.00 61.47 154 LEU A O 1
ATOM 1176 N N . THR A 1 155 ? -18.791 7.938 41.143 1.00 59.59 155 THR A N 1
ATOM 1177 C CA . THR A 1 155 ? -19.510 8.986 41.873 1.00 59.59 155 THR A CA 1
ATOM 1178 C C . THR A 1 155 ? -20.182 9.972 40.902 1.00 59.59 155 THR A C 1
ATOM 1180 O O . THR A 1 155 ? -19.703 10.169 39.782 1.00 59.59 155 THR A O 1
ATOM 1183 N N . PRO A 1 156 ? -21.295 10.625 41.289 1.00 55.09 156 PRO A N 1
ATOM 1184 C CA . PRO A 1 156 ? -22.053 11.516 40.402 1.00 55.09 156 PRO A CA 1
ATOM 1185 C C . PRO A 1 156 ? -21.262 12.706 39.833 1.00 55.09 156 PRO A C 1
ATOM 1187 O O . PRO A 1 156 ? -21.602 13.179 38.749 1.00 55.09 156 PRO A O 1
ATOM 1190 N N . ASN A 1 157 ? -20.216 13.147 40.541 1.00 63.38 157 ASN A N 1
ATOM 1191 C CA . ASN A 1 157 ? -19.357 14.278 40.172 1.00 63.38 157 ASN A CA 1
ATOM 1192 C C . ASN A 1 157 ? -18.074 13.859 39.435 1.00 63.38 157 ASN A C 1
ATOM 1194 O O . ASN A 1 157 ? -17.249 14.714 39.122 1.00 63.38 157 ASN A O 1
ATOM 1198 N N . ASP A 1 158 ? -17.883 12.566 39.168 1.00 70.94 158 ASP A N 1
ATOM 1199 C CA . ASP A 1 158 ? -16.711 12.084 38.448 1.00 70.94 158 ASP A CA 1
ATOM 1200 C C . ASP A 1 158 ? -16.849 12.405 36.942 1.00 70.94 158 ASP A C 1
ATOM 1202 O O . ASP A 1 158 ? -17.836 11.976 36.323 1.00 70.94 158 ASP A O 1
ATOM 1206 N N . PRO A 1 159 ? -15.897 13.125 36.311 1.00 68.19 159 PRO A N 1
ATOM 1207 C CA . PRO A 1 159 ? -15.864 13.281 34.855 1.00 68.19 159 PRO A CA 1
ATOM 1208 C C . PRO A 1 159 ? -15.887 11.932 34.115 1.00 68.19 159 PRO A C 1
ATOM 1210 O O . PRO A 1 159 ? -16.494 11.838 33.043 1.00 68.19 159 PRO A O 1
ATOM 1213 N N . HIS A 1 160 ? -15.351 10.858 34.710 1.00 81.12 160 HIS A N 1
ATOM 1214 C CA . HIS A 1 160 ? -15.501 9.503 34.182 1.00 81.12 160 HIS A CA 1
ATOM 1215 C C . HIS A 1 160 ? -16.966 9.050 34.177 1.00 81.12 160 HIS A C 1
ATOM 1217 O O . HIS A 1 160 ? -17.411 8.431 33.215 1.00 81.12 160 HIS A O 1
ATOM 1223 N N . GLY A 1 161 ? -17.755 9.392 35.200 1.00 80.69 161 GLY A N 1
ATOM 1224 C CA . GLY A 1 161 ? -19.157 8.988 35.329 1.00 80.69 161 GLY A CA 1
ATOM 1225 C C . GLY A 1 161 ? -20.048 9.517 34.201 1.00 80.69 161 GLY A C 1
ATOM 1226 O O . GLY A 1 161 ? -20.885 8.783 33.672 1.00 80.69 161 GLY A O 1
ATOM 1227 N N . HIS A 1 162 ? -19.855 10.772 33.779 1.00 83.94 162 HIS A N 1
ATOM 1228 C CA . HIS A 1 162 ? -20.540 11.303 32.594 1.00 83.94 162 HIS A CA 1
ATOM 1229 C C . HIS A 1 162 ? -20.110 10.571 31.317 1.00 83.94 162 HIS A C 1
ATOM 1231 O O . HIS A 1 162 ? -20.963 10.156 30.531 1.00 83.94 162 HIS A O 1
ATOM 1237 N N . MET A 1 163 ? -18.806 10.354 31.148 1.00 87.31 163 MET A N 1
ATOM 1238 C CA . MET A 1 163 ? -18.247 9.689 29.976 1.00 87.31 163 MET A CA 1
ATOM 1239 C C . MET A 1 163 ? -18.709 8.227 29.851 1.00 87.31 163 MET A C 1
ATOM 1241 O O . MET A 1 163 ? -19.105 7.784 28.777 1.00 87.31 163 MET A O 1
ATOM 1245 N N . ILE A 1 164 ? -18.773 7.494 30.963 1.00 86.06 164 ILE A N 1
ATOM 1246 C CA . ILE A 1 164 ? -19.286 6.118 31.011 1.00 86.06 164 ILE A CA 1
ATOM 1247 C C . ILE A 1 164 ? -20.767 6.079 30.651 1.00 86.06 164 ILE A C 1
ATOM 1249 O O . ILE A 1 164 ? -21.167 5.221 29.869 1.00 86.06 164 ILE A O 1
ATOM 1253 N N . ARG A 1 165 ? -21.580 7.029 31.135 1.00 86.81 165 ARG A N 1
ATOM 1254 C CA . ARG A 1 165 ? -22.986 7.134 30.710 1.00 86.81 165 ARG A CA 1
ATOM 1255 C C . ARG A 1 165 ? -23.105 7.341 29.202 1.00 86.81 165 ARG A C 1
ATOM 1257 O O . ARG A 1 165 ? -23.918 6.667 28.583 1.00 86.81 165 ARG A O 1
ATOM 1264 N N . LEU A 1 166 ? -22.286 8.206 28.599 1.00 87.50 166 LEU A N 1
ATOM 1265 C CA . LEU A 1 166 ? -22.271 8.387 27.142 1.00 87.50 166 LEU A CA 1
ATOM 1266 C C . LEU A 1 166 ? -21.888 7.092 26.407 1.00 87.50 166 LEU A C 1
ATOM 1268 O O . LEU A 1 166 ? -22.585 6.689 25.478 1.00 87.50 166 LEU A O 1
ATOM 1272 N N . ILE A 1 167 ? -20.827 6.409 26.845 1.00 87.25 167 ILE A N 1
ATOM 1273 C CA . ILE A 1 167 ? -20.365 5.145 26.248 1.00 87.25 167 ILE A CA 1
ATOM 1274 C C . ILE A 1 167 ? -21.442 4.051 26.354 1.00 87.25 167 ILE A C 1
ATOM 1276 O O . ILE A 1 167 ? -21.704 3.340 25.381 1.00 87.25 167 ILE A O 1
ATOM 1280 N N . LEU A 1 168 ? -22.098 3.924 27.512 1.00 86.12 168 LEU A N 1
ATOM 1281 C CA . LEU A 1 168 ? -23.185 2.967 27.729 1.00 86.12 168 LEU A CA 1
ATOM 1282 C C . LEU A 1 168 ? -24.418 3.305 26.883 1.00 86.12 168 LEU A C 1
ATOM 1284 O O . LEU A 1 168 ? -25.012 2.396 26.307 1.00 86.12 168 LEU A O 1
ATOM 1288 N N . SER A 1 169 ? -24.762 4.586 26.735 1.00 87.62 169 SER A N 1
ATOM 1289 C CA . SER A 1 169 ? -25.839 5.025 25.839 1.00 87.62 169 SER A CA 1
ATOM 1290 C C . SER A 1 169 ? -25.554 4.657 24.381 1.00 87.62 169 SER A C 1
ATOM 1292 O O . SER A 1 169 ? -26.455 4.201 23.682 1.00 87.62 169 SER A O 1
ATOM 1294 N N . VAL A 1 170 ? -24.301 4.772 23.920 1.00 86.56 170 VAL A N 1
ATOM 1295 C CA . VAL A 1 170 ? -23.904 4.305 22.578 1.00 86.56 170 VAL A CA 1
ATOM 1296 C C . VAL A 1 170 ? -24.058 2.784 22.457 1.00 86.56 170 VAL A C 1
ATOM 1298 O O . VAL A 1 170 ? -24.604 2.315 21.460 1.00 86.56 170 VAL A O 1
ATOM 1301 N N . SER A 1 171 ? -23.638 2.022 23.475 1.00 87.00 171 SER A N 1
ATOM 1302 C CA . SER A 1 171 ? -23.804 0.557 23.534 1.00 87.00 171 SER A CA 1
ATOM 1303 C C . SER A 1 171 ? -25.264 0.122 23.416 1.00 87.00 171 SER A C 1
ATOM 1305 O O . SER A 1 171 ? -25.589 -0.768 22.630 1.00 87.00 171 SER A O 1
ATOM 1307 N N . GLN A 1 172 ? -26.154 0.797 24.144 1.00 86.25 172 GLN A N 1
ATOM 1308 C CA . GLN A 1 172 ? -27.591 0.522 24.131 1.00 86.25 172 GLN A CA 1
ATOM 1309 C C . GLN A 1 172 ? -28.259 0.947 22.818 1.00 86.25 172 GLN A C 1
ATOM 1311 O O . GLN A 1 172 ? -29.177 0.275 22.356 1.00 86.25 172 GLN A O 1
ATOM 1316 N N . ALA A 1 173 ? -27.803 2.044 22.208 1.00 85.50 173 ALA A N 1
ATOM 1317 C CA . ALA A 1 173 ? -28.390 2.569 20.980 1.00 85.50 173 ALA A CA 1
ATOM 1318 C C . ALA A 1 173 ? -27.965 1.789 19.724 1.00 85.50 173 ALA A C 1
ATOM 1320 O O . ALA A 1 173 ? -28.762 1.642 18.799 1.00 85.50 173 ALA A O 1
ATOM 1321 N N . SER A 1 174 ? -26.711 1.326 19.643 1.00 86.31 174 SER A N 1
ATOM 1322 C CA . SER A 1 174 ? -26.200 0.614 18.467 1.00 86.31 174 SER A CA 1
ATOM 1323 C C . SER A 1 174 ? -24.940 -0.195 18.780 1.00 86.31 174 SER A C 1
ATOM 1325 O O . SER A 1 174 ? -23.848 0.352 18.941 1.00 86.31 174 SER A O 1
ATOM 1327 N N . SER A 1 175 ? -25.070 -1.525 18.764 1.00 84.56 175 SER A N 1
ATOM 1328 C CA . SER A 1 175 ? -23.931 -2.440 18.922 1.00 84.56 175 SER A CA 1
ATOM 1329 C C . SER A 1 175 ? -22.830 -2.231 17.860 1.00 84.56 175 SER A C 1
ATOM 1331 O O . SER A 1 175 ? -21.659 -2.163 18.242 1.00 84.56 175 SER A O 1
ATOM 1333 N N . PRO A 1 176 ? -23.136 -2.042 16.556 1.00 84.94 176 PRO A N 1
ATOM 1334 C CA . PRO A 1 176 ? -22.111 -1.722 15.560 1.00 84.94 176 PRO A CA 1
ATOM 1335 C C . PRO A 1 176 ? -21.345 -0.428 15.858 1.00 84.94 176 PRO A C 1
ATOM 1337 O O . PRO A 1 176 ? -20.118 -0.409 15.761 1.00 84.94 176 PRO A O 1
ATOM 1340 N N . LEU A 1 177 ? -22.047 0.640 16.251 1.00 82.62 177 LEU A N 1
ATOM 1341 C CA . LEU A 1 177 ? -21.424 1.929 16.562 1.00 82.62 177 LEU A CA 1
ATOM 1342 C C . LEU A 1 177 ? -20.548 1.836 17.814 1.00 82.62 177 LEU A C 1
ATOM 1344 O O . LEU A 1 177 ? -19.435 2.356 17.840 1.00 82.62 177 LEU A O 1
ATOM 1348 N N . TYR A 1 178 ? -21.025 1.120 18.831 1.00 85.31 178 TYR A N 1
ATOM 1349 C CA . TYR A 1 178 ? -20.253 0.830 20.029 1.00 85.31 178 TYR A CA 1
ATOM 1350 C C . TYR A 1 178 ? -18.974 0.057 19.708 1.00 85.31 178 TYR A C 1
ATOM 1352 O O . TYR A 1 178 ? -17.898 0.456 20.143 1.00 85.31 178 TYR A O 1
ATOM 1360 N N . ASN A 1 179 ? -19.048 -0.983 18.874 1.00 82.38 179 ASN A N 1
ATOM 1361 C CA . ASN A 1 179 ? -17.862 -1.734 18.460 1.00 82.38 179 ASN A CA 1
ATOM 1362 C C . ASN A 1 179 ? -16.849 -0.843 17.728 1.00 82.38 179 ASN A C 1
ATOM 1364 O O . ASN A 1 179 ? -15.653 -0.924 18.005 1.00 82.38 179 ASN A O 1
ATOM 1368 N N . GLN A 1 180 ? -17.300 0.046 16.838 1.00 82.00 180 GLN A N 1
ATOM 1369 C CA . GLN A 1 180 ? -16.409 1.007 16.182 1.00 82.00 180 GLN A CA 1
ATOM 1370 C C . GLN A 1 180 ? -15.767 1.971 17.191 1.00 82.00 180 GLN A C 1
ATOM 1372 O O . GLN A 1 180 ? -14.563 2.214 17.115 1.00 82.00 180 GLN A O 1
ATOM 1377 N N . LEU A 1 181 ? -16.529 2.462 18.172 1.00 82.12 181 LEU A N 1
ATOM 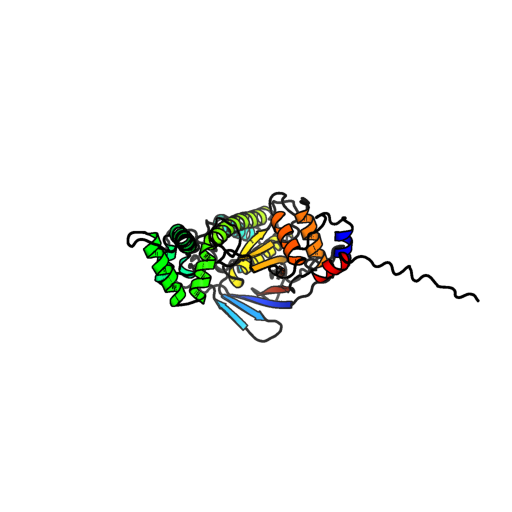1378 C CA . LEU A 1 181 ? -16.014 3.310 19.247 1.00 82.12 181 LEU A CA 1
ATOM 1379 C C . LEU A 1 181 ? -14.951 2.584 20.091 1.00 82.12 181 LEU A C 1
ATOM 1381 O O . LEU A 1 181 ? -13.882 3.137 20.343 1.00 82.12 181 LEU A O 1
ATOM 1385 N N . ILE A 1 182 ? -15.194 1.327 20.477 1.00 83.38 182 ILE A N 1
ATOM 1386 C CA . ILE A 1 182 ? -14.211 0.494 21.187 1.00 83.38 182 ILE A CA 1
ATOM 1387 C C . ILE A 1 182 ? -12.952 0.298 20.334 1.00 83.38 182 ILE A C 1
ATOM 1389 O O . ILE A 1 182 ? -11.832 0.483 20.813 1.00 83.38 182 ILE A O 1
ATOM 1393 N N . HIS A 1 183 ? -13.105 -0.035 19.053 1.00 80.12 183 HIS A N 1
ATOM 1394 C CA . HIS A 1 183 ? -11.973 -0.195 18.143 1.00 80.12 183 HIS A CA 1
ATOM 1395 C C . HIS A 1 183 ? -11.157 1.084 17.977 1.00 80.12 183 HIS A C 1
ATOM 1397 O O . HIS A 1 183 ? -9.930 1.013 17.871 1.00 80.12 183 HIS A O 1
ATOM 1403 N N . TRP A 1 184 ? -11.825 2.232 17.980 1.00 81.19 184 TRP A N 1
ATOM 1404 C CA . TRP A 1 184 ? -11.189 3.535 17.946 1.00 81.19 184 TRP A CA 1
ATOM 1405 C C . TRP A 1 184 ? -10.405 3.825 19.230 1.00 81.19 184 TRP A C 1
ATOM 1407 O O . TRP A 1 184 ? -9.242 4.208 19.132 1.00 81.19 184 TRP A O 1
ATOM 1417 N N . MET A 1 185 ? -10.959 3.547 20.415 1.00 78.38 185 MET A N 1
ATOM 1418 C CA . MET A 1 185 ? -10.257 3.764 21.693 1.00 78.38 185 MET A CA 1
ATOM 1419 C C . MET A 1 185 ? -9.061 2.821 21.891 1.00 78.38 185 MET A C 1
ATOM 1421 O O . MET A 1 185 ? -8.022 3.239 22.393 1.00 78.38 185 MET A O 1
ATOM 1425 N N . TYR A 1 186 ? -9.162 1.557 21.472 1.00 74.81 186 TYR A N 1
ATOM 1426 C CA . TYR A 1 186 ? -8.131 0.544 21.763 1.00 74.81 186 TYR A CA 1
ATOM 1427 C C . TYR A 1 186 ? -7.253 0.150 20.567 1.00 74.81 186 TYR A C 1
ATOM 1429 O O . TYR A 1 186 ? -6.401 -0.730 20.681 1.00 74.81 186 TYR A O 1
ATOM 1437 N N . GLY A 1 187 ? -7.443 0.762 19.397 1.00 66.75 187 GLY A N 1
ATOM 1438 C CA . GLY A 1 187 ? -6.552 0.584 18.244 1.00 66.75 187 GLY A CA 1
ATOM 1439 C C . GLY A 1 187 ? -6.450 -0.839 17.687 1.00 66.75 187 GLY A C 1
ATOM 1440 O O . GLY A 1 187 ? -5.403 -1.225 17.143 1.00 66.75 187 GLY A O 1
ATOM 1441 N N . GLY A 1 188 ? -7.546 -1.596 17.824 1.00 60.25 188 GLY A N 1
ATOM 1442 C CA . GLY A 1 188 ? -7.677 -2.996 17.424 1.00 60.25 188 GLY A CA 1
ATOM 1443 C C . GLY A 1 188 ? -6.765 -3.917 18.236 1.00 60.25 188 GLY A C 1
ATOM 1444 O O . GLY A 1 188 ? -5.599 -4.062 17.883 1.00 60.25 188 GLY A O 1
ATOM 1445 N N . TYR A 1 189 ? -7.314 -4.512 19.306 1.00 49.69 189 TYR A N 1
ATOM 1446 C CA . TYR A 1 189 ? -6.827 -5.637 20.140 1.00 49.69 189 TYR A CA 1
ATOM 1447 C C . TYR A 1 189 ? -5.305 -5.879 20.243 1.00 49.69 189 TYR A C 1
ATOM 1449 O O . TYR A 1 189 ? -4.854 -7.015 20.357 1.00 49.69 189 TYR A O 1
ATOM 1457 N N . THR A 1 190 ? -4.478 -4.840 20.195 1.00 48.47 190 THR A N 1
ATOM 1458 C CA . THR A 1 190 ? -3.021 -4.947 20.290 1.00 48.47 190 THR A CA 1
ATOM 1459 C C . THR A 1 190 ? -2.563 -4.029 21.413 1.00 48.47 190 THR A C 1
ATOM 1461 O O . THR A 1 190 ? -3.126 -2.953 21.575 1.00 48.47 190 THR A O 1
ATOM 1464 N N . ASN A 1 191 ? -1.566 -4.462 22.196 1.00 50.12 191 ASN A N 1
ATOM 1465 C CA . ASN A 1 191 ? -0.971 -3.747 23.340 1.00 50.12 191 ASN A CA 1
ATOM 1466 C C . ASN A 1 191 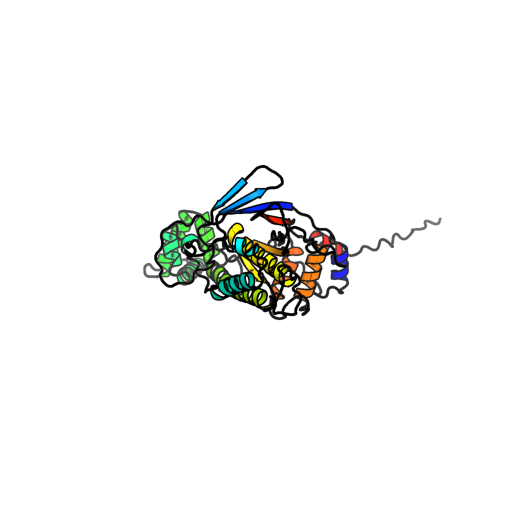? -0.243 -2.453 22.912 1.00 50.12 191 ASN A C 1
ATOM 1468 O O . ASN A 1 191 ? 0.945 -2.271 23.177 1.00 50.12 191 ASN A O 1
ATOM 1472 N N . THR A 1 192 ? -0.912 -1.566 22.180 1.00 56.91 192 THR A N 1
ATOM 1473 C CA . THR A 1 192 ? -0.401 -0.253 21.802 1.00 56.91 192 THR A CA 1
ATOM 1474 C C . THR A 1 192 ? -1.004 0.802 22.714 1.00 56.91 192 THR A C 1
ATOM 1476 O O . THR A 1 192 ? -2.203 0.801 22.966 1.00 56.91 192 THR A O 1
ATOM 1479 N N . THR A 1 193 ? -0.177 1.736 23.182 1.00 63.84 193 THR A N 1
ATOM 1480 C CA . THR A 1 193 ? -0.642 2.911 23.934 1.00 63.84 193 THR A CA 1
ATOM 1481 C C . THR A 1 193 ? -1.460 3.871 23.070 1.00 63.84 193 THR A C 1
ATOM 1483 O O . THR A 1 193 ? -2.270 4.611 23.607 1.00 63.84 193 THR A O 1
ATOM 1486 N N . LEU A 1 194 ? -1.284 3.827 21.745 1.00 70.12 194 LEU A N 1
ATOM 1487 C CA . LEU A 1 194 ? -1.978 4.693 20.791 1.00 70.12 194 LEU A CA 1
ATOM 1488 C C . LEU A 1 194 ? -3.396 4.210 20.499 1.00 70.12 194 LEU A C 1
ATOM 1490 O O . LEU A 1 194 ? -3.604 3.024 20.226 1.00 70.12 194 LEU A O 1
ATOM 1494 N N . MET A 1 195 ? -4.322 5.163 20.432 1.00 77.75 195 MET A N 1
ATOM 1495 C CA . MET A 1 195 ? -5.683 4.935 19.952 1.00 77.75 195 MET A CA 1
ATOM 1496 C C . MET A 1 195 ? -5.684 4.611 18.452 1.00 77.75 195 MET A C 1
ATOM 1498 O O . MET A 1 195 ? -4.724 4.887 17.724 1.00 77.75 195 MET A O 1
ATOM 1502 N N . GLY A 1 196 ? -6.758 3.999 17.957 1.00 78.81 196 GLY A N 1
ATOM 1503 C CA . GLY A 1 196 ? -6.858 3.514 16.581 1.00 78.81 196 GLY A CA 1
ATOM 1504 C C . GLY A 1 196 ? -6.700 4.610 15.537 1.00 78.81 196 GLY A C 1
ATOM 1505 O O . GLY A 1 196 ? -5.866 4.483 14.633 1.00 78.81 196 GLY A O 1
ATOM 1506 N N . PHE A 1 197 ? -7.403 5.728 15.716 1.00 76.12 197 PHE A N 1
ATOM 1507 C CA . PHE A 1 197 ? -7.267 6.881 14.829 1.00 76.12 197 PHE A CA 1
ATOM 1508 C C . PHE A 1 197 ? -5.891 7.546 14.941 1.00 76.12 197 PHE A C 1
ATOM 1510 O O . PHE A 1 197 ? -5.293 7.889 13.926 1.00 76.12 197 PHE A O 1
ATOM 1517 N N . GLU A 1 198 ? -5.314 7.659 16.139 1.00 78.69 198 GLU A N 1
ATOM 1518 C CA . GLU A 1 198 ? -3.958 8.202 16.305 1.00 78.69 198 GLU A CA 1
ATOM 1519 C C . GLU A 1 198 ? -2.907 7.338 15.607 1.00 78.69 198 GLU A C 1
ATOM 1521 O O . GLU A 1 198 ? -2.006 7.839 14.932 1.00 78.69 198 GLU A O 1
ATOM 1526 N N . LYS A 1 199 ? -3.030 6.013 15.728 1.00 83.25 199 LYS A N 1
ATOM 1527 C CA . LYS A 1 199 ? -2.194 5.039 15.024 1.00 83.25 199 LYS A CA 1
ATOM 1528 C C . LYS A 1 199 ? -2.352 5.190 13.516 1.00 83.25 199 LYS A C 1
ATOM 1530 O O . LYS A 1 199 ? -1.345 5.182 12.799 1.00 83.25 199 LYS A O 1
ATOM 1535 N N . TYR A 1 200 ? -3.583 5.356 13.035 1.00 84.19 200 TYR A N 1
ATOM 1536 C CA . TYR A 1 200 ? -3.864 5.640 11.634 1.00 84.19 200 TYR A CA 1
ATOM 1537 C C . TYR A 1 200 ? -3.188 6.943 11.173 1.00 84.19 200 TYR A C 1
ATOM 1539 O O . TYR A 1 200 ? -2.370 6.893 10.249 1.00 84.19 200 TYR A O 1
ATOM 1547 N N . MET A 1 201 ? -3.409 8.057 11.876 1.00 80.69 201 MET A N 1
ATOM 1548 C CA . MET A 1 201 ? -2.863 9.384 11.566 1.00 80.69 201 MET A CA 1
ATOM 1549 C C . MET A 1 201 ? -1.340 9.441 11.633 1.00 80.69 201 MET A C 1
ATOM 1551 O O . MET A 1 201 ? -0.692 9.992 10.744 1.00 80.69 201 MET A O 1
ATOM 1555 N N . LYS A 1 202 ? -0.729 8.793 12.627 1.00 84.25 202 LYS A N 1
ATOM 1556 C CA . LYS A 1 202 ? 0.730 8.650 12.720 1.00 84.25 202 LYS A CA 1
ATOM 1557 C C . LYS A 1 202 ? 1.298 7.959 11.486 1.00 84.25 202 LYS A C 1
ATOM 1559 O O . LYS A 1 202 ? 2.377 8.306 11.002 1.00 84.25 202 LYS A O 1
ATOM 1564 N N . HIS A 1 203 ? 0.608 6.939 10.986 1.00 87.25 203 HIS A N 1
ATOM 1565 C CA . HIS A 1 203 ? 1.028 6.247 9.779 1.00 87.25 203 HIS A CA 1
ATOM 1566 C C . HIS A 1 203 ? 0.720 7.019 8.497 1.00 87.25 203 HIS A C 1
ATOM 1568 O O . HIS A 1 203 ? 1.488 6.856 7.545 1.00 87.25 203 HIS A O 1
ATOM 1574 N N . GLU A 1 204 ? -0.317 7.854 8.494 1.00 84.69 204 GLU A N 1
ATOM 1575 C CA . GLU A 1 204 ? -0.641 8.763 7.399 1.00 84.69 204 GLU A CA 1
ATOM 1576 C C . GLU A 1 204 ? 0.409 9.868 7.276 1.00 84.69 204 GLU A C 1
ATOM 1578 O O . GLU A 1 204 ? 1.000 10.025 6.214 1.00 84.69 204 GLU A O 1
ATOM 1583 N N . GLY A 1 205 ? 0.782 10.535 8.371 1.00 82.56 205 GLY A N 1
ATOM 1584 C CA . GLY A 1 205 ? 1.867 11.524 8.354 1.00 82.56 205 GLY A CA 1
ATOM 1585 C C . GLY A 1 205 ? 3.184 10.942 7.819 1.00 82.56 205 GLY A C 1
ATOM 1586 O O . GLY A 1 205 ? 3.864 11.558 7.000 1.00 82.56 205 GLY A O 1
ATOM 1587 N N . LYS A 1 206 ? 3.511 9.692 8.190 1.00 87.06 206 LYS A N 1
ATOM 1588 C CA . LYS A 1 206 ? 4.661 8.967 7.614 1.00 87.06 206 LYS A CA 1
ATOM 1589 C C . LYS A 1 206 ? 4.474 8.615 6.135 1.00 87.06 206 LYS A C 1
ATOM 1591 O O . LYS A 1 206 ? 5.463 8.531 5.419 1.00 87.06 206 LYS A O 1
ATOM 1596 N N . SER A 1 207 ? 3.250 8.330 5.699 1.00 88.00 207 SER A N 1
ATOM 1597 C CA . SER A 1 207 ? 2.926 8.076 4.290 1.00 88.00 207 SER A CA 1
ATOM 1598 C C . SER A 1 207 ? 3.179 9.326 3.449 1.00 88.00 207 SER A C 1
ATOM 1600 O O . SER A 1 207 ? 3.894 9.250 2.457 1.00 88.00 207 SER A O 1
ATOM 1602 N N . LEU A 1 208 ? 2.694 10.485 3.899 1.00 83.94 208 LEU A N 1
ATOM 1603 C CA . LEU A 1 208 ? 2.873 11.771 3.218 1.00 83.94 208 LEU A CA 1
ATOM 1604 C C . LEU A 1 208 ? 4.346 12.173 3.117 1.00 83.94 208 LEU A C 1
ATOM 1606 O O . LEU A 1 208 ? 4.807 12.565 2.048 1.00 83.94 208 LEU A O 1
ATOM 1610 N N . ALA A 1 209 ? 5.118 11.983 4.191 1.00 84.94 209 ALA A N 1
ATOM 1611 C CA . ALA A 1 209 ? 6.564 12.194 4.155 1.00 84.94 209 ALA A CA 1
ATOM 1612 C C . ALA A 1 209 ? 7.253 11.295 3.111 1.00 84.94 209 ALA A C 1
ATOM 1614 O O . ALA A 1 209 ? 8.107 11.761 2.361 1.00 84.94 209 ALA A O 1
ATOM 1615 N N . ARG A 1 210 ? 6.850 10.020 3.009 1.00 87.81 210 ARG A N 1
ATOM 1616 C CA . ARG A 1 210 ? 7.382 9.103 1.988 1.00 87.81 210 ARG A CA 1
ATOM 1617 C C . ARG A 1 210 ? 6.950 9.477 0.580 1.00 87.81 210 ARG A C 1
ATOM 1619 O O . ARG A 1 210 ? 7.753 9.328 -0.324 1.00 87.81 210 ARG A O 1
ATOM 1626 N N . LEU A 1 211 ? 5.722 9.950 0.386 1.00 87.06 211 LEU A N 1
ATOM 1627 C CA . LEU A 1 211 ? 5.231 10.411 -0.915 1.00 87.06 211 LEU A CA 1
ATOM 1628 C C . LEU A 1 211 ? 5.981 11.657 -1.385 1.00 87.06 211 LEU A C 1
ATOM 1630 O O . LEU A 1 211 ? 6.357 11.740 -2.551 1.00 87.06 211 LEU A O 1
ATOM 1634 N N . LYS A 1 212 ? 6.281 12.577 -0.463 1.00 86.56 212 LYS A N 1
ATOM 1635 C CA . LYS A 1 212 ? 7.169 13.713 -0.725 1.00 86.56 212 LYS A CA 1
ATOM 1636 C C . LYS A 1 212 ? 8.531 13.246 -1.218 1.00 86.56 212 LYS A C 1
ATOM 1638 O O . LYS A 1 212 ? 8.965 13.678 -2.278 1.00 86.56 212 LYS A O 1
ATOM 1643 N N . THR A 1 213 ? 9.183 12.353 -0.472 1.00 88.00 213 THR A N 1
ATOM 1644 C CA . THR A 1 213 ? 10.474 11.784 -0.880 1.00 88.00 213 THR A CA 1
ATOM 1645 C C . THR A 1 213 ? 10.358 11.073 -2.223 1.00 88.00 213 THR A C 1
ATOM 1647 O O . THR A 1 213 ? 11.131 11.369 -3.119 1.00 88.00 213 THR A O 1
ATOM 1650 N N . HIS A 1 214 ? 9.357 10.213 -2.396 1.00 89.38 214 HIS A N 1
ATOM 1651 C CA . HIS A 1 214 ? 9.117 9.467 -3.626 1.00 89.38 214 HIS A CA 1
ATOM 1652 C C . HIS A 1 214 ? 9.058 10.391 -4.849 1.00 89.38 214 HIS A C 1
ATOM 1654 O O . HIS A 1 214 ? 9.805 10.187 -5.800 1.00 89.38 214 HIS A O 1
ATOM 1660 N N . PHE A 1 215 ? 8.238 11.443 -4.811 1.00 88.06 215 PHE A N 1
ATOM 1661 C CA . PHE A 1 215 ? 8.114 12.378 -5.929 1.00 88.06 215 PHE A CA 1
ATOM 1662 C C . PHE A 1 215 ? 9.359 13.242 -6.134 1.00 88.06 215 PHE A C 1
ATOM 1664 O O . PHE A 1 215 ? 9.741 13.476 -7.280 1.00 88.06 215 PHE A O 1
ATOM 1671 N N . SER A 1 216 ? 10.030 13.662 -5.058 1.00 88.44 216 SER A N 1
ATOM 1672 C CA . SER A 1 216 ? 11.315 14.361 -5.163 1.00 88.44 216 SER A CA 1
ATOM 1673 C C . SER A 1 216 ? 12.392 13.496 -5.825 1.00 88.44 216 SER A C 1
ATOM 1675 O O . SER A 1 216 ? 13.133 14.000 -6.664 1.00 88.44 216 SER A O 1
ATOM 1677 N N . GLU A 1 217 ? 12.467 12.205 -5.490 1.00 88.56 217 GLU A N 1
ATOM 1678 C CA . GLU A 1 217 ? 13.439 11.273 -6.078 1.00 88.56 217 GLU A CA 1
ATOM 1679 C C . GLU A 1 217 ? 13.097 10.917 -7.531 1.00 88.56 217 GLU A C 1
ATOM 1681 O O . GLU A 1 217 ? 13.982 10.825 -8.382 1.00 88.56 217 GLU A O 1
ATOM 1686 N N . LEU A 1 218 ? 11.810 10.793 -7.868 1.00 87.88 218 LEU A N 1
ATOM 1687 C CA . LEU A 1 218 ? 11.394 10.689 -9.267 1.00 87.88 218 LEU A CA 1
ATOM 1688 C C . LEU A 1 218 ? 11.815 11.938 -10.056 1.00 87.88 218 LEU A C 1
ATOM 1690 O O . LEU A 1 218 ? 12.400 11.813 -11.130 1.00 87.88 218 LEU A O 1
ATOM 1694 N N . ALA A 1 219 ? 11.583 13.139 -9.515 1.00 86.44 219 ALA A N 1
ATOM 1695 C CA . ALA A 1 219 ? 11.951 14.396 -10.165 1.00 86.44 219 ALA A CA 1
ATOM 1696 C C . ALA A 1 219 ? 13.470 14.550 -10.339 1.00 86.44 219 ALA A C 1
ATOM 1698 O O . ALA A 1 219 ? 13.916 15.026 -11.384 1.00 86.44 219 ALA A O 1
ATOM 1699 N N . SER A 1 220 ? 14.254 14.160 -9.328 1.00 87.12 220 SER A N 1
ATOM 1700 C CA . SER A 1 220 ? 15.719 14.247 -9.348 1.00 87.12 220 SER A CA 1
ATOM 1701 C C . SER A 1 220 ? 16.342 13.266 -10.341 1.00 87.12 220 SER A C 1
ATOM 1703 O O . SER A 1 220 ? 17.360 13.589 -10.952 1.00 87.12 220 SER A O 1
ATOM 1705 N N . SER A 1 221 ? 15.712 12.103 -10.549 1.00 83.94 221 SER A N 1
ATOM 1706 C CA . SER A 1 221 ? 16.175 11.105 -11.516 1.00 83.94 221 SER A CA 1
ATOM 1707 C C . SER A 1 221 ? 16.057 11.575 -12.972 1.00 83.94 221 SER A C 1
ATOM 1709 O O . SER A 1 221 ? 16.836 11.141 -13.819 1.00 83.94 221 SER A O 1
ATOM 1711 N N . ILE A 1 222 ? 15.125 12.489 -13.273 1.00 83.38 222 ILE A N 1
ATOM 1712 C CA . ILE A 1 222 ? 14.895 13.002 -14.628 1.00 83.38 222 ILE A CA 1
ATOM 1713 C C . ILE A 1 222 ? 16.022 13.981 -15.024 1.00 83.38 222 ILE A C 1
ATOM 1715 O O . ILE A 1 222 ? 16.134 15.060 -14.423 1.00 83.38 222 ILE A O 1
ATOM 1719 N N . PRO A 1 223 ? 16.826 13.684 -16.069 1.00 75.88 223 PRO A N 1
ATOM 1720 C CA . PRO A 1 223 ? 17.943 14.543 -16.452 1.00 75.88 223 PRO A CA 1
ATOM 1721 C C . PRO A 1 223 ? 17.473 15.905 -16.979 1.00 75.88 223 PRO A C 1
ATOM 1723 O O . PRO A 1 223 ? 16.588 15.982 -17.834 1.00 75.88 223 PRO A O 1
ATOM 1726 N N . THR A 1 224 ? 18.119 16.978 -16.508 1.00 67.94 224 THR A N 1
ATOM 1727 C CA . THR A 1 224 ? 17.769 18.384 -16.791 1.00 67.94 224 THR A CA 1
ATOM 1728 C C . THR A 1 224 ? 17.879 18.765 -18.277 1.00 67.94 224 THR A C 1
ATOM 1730 O O . THR A 1 224 ? 17.167 19.656 -18.725 1.00 67.94 224 THR A O 1
ATOM 1733 N N . GLN A 1 225 ? 18.739 18.086 -19.046 1.00 60.34 225 GLN A N 1
ATOM 1734 C CA . GLN A 1 225 ? 18.976 18.326 -20.479 1.00 60.34 225 GLN A CA 1
ATOM 1735 C C . GLN A 1 225 ? 18.653 17.087 -21.332 1.00 60.34 225 GLN A C 1
ATOM 1737 O O . GLN A 1 225 ? 19.414 16.705 -22.218 1.00 60.34 225 GLN A O 1
ATOM 1742 N N . SER A 1 226 ? 17.536 16.411 -21.058 1.00 54.88 226 SER A N 1
ATOM 1743 C CA . SER A 1 226 ? 17.100 15.305 -21.919 1.00 54.88 226 SER A CA 1
ATOM 1744 C C . SER A 1 226 ? 16.508 15.859 -23.218 1.00 54.88 226 SER A C 1
ATOM 1746 O O . SER A 1 226 ? 15.332 16.212 -23.269 1.00 54.88 226 SER A O 1
ATOM 1748 N N . GLY A 1 227 ? 17.326 15.946 -24.269 1.00 52.75 227 GLY A N 1
ATOM 1749 C CA . GLY A 1 227 ? 16.829 16.058 -25.636 1.00 52.75 227 GLY A CA 1
ATOM 1750 C C . GLY A 1 227 ? 16.089 14.772 -26.017 1.00 52.75 227 GLY A C 1
ATOM 1751 O O . GLY A 1 227 ? 16.615 13.677 -25.830 1.00 52.75 227 GLY A O 1
ATOM 1752 N N . SER A 1 228 ? 14.885 14.916 -26.571 1.00 51.81 228 SER A N 1
ATOM 1753 C CA . SER A 1 228 ? 13.940 13.865 -26.993 1.00 51.81 228 SER A CA 1
ATOM 1754 C C . SER A 1 228 ? 12.987 13.295 -25.928 1.00 51.81 228 SER A C 1
ATOM 1756 O O . SER A 1 228 ? 13.317 13.040 -24.772 1.00 51.81 228 SER A O 1
ATOM 1758 N N . HIS A 1 229 ? 11.762 13.054 -26.399 1.00 51.84 229 HIS A N 1
ATOM 1759 C CA . HIS A 1 229 ? 10.555 12.670 -25.670 1.00 51.84 229 HIS A CA 1
ATOM 1760 C C . HIS A 1 229 ? 10.547 11.238 -25.092 1.00 51.84 229 HIS A C 1
ATOM 1762 O O . HIS A 1 229 ? 9.488 10.741 -24.713 1.00 51.84 229 HIS A O 1
ATOM 1768 N N . GLN A 1 230 ? 11.682 10.531 -25.076 1.00 57.81 230 GLN A N 1
ATOM 1769 C CA . GLN A 1 230 ? 11.720 9.067 -24.919 1.00 57.81 230 GLN A CA 1
ATOM 1770 C C . GLN A 1 230 ? 12.876 8.555 -24.047 1.00 57.81 230 GLN A C 1
ATOM 1772 O O . GLN A 1 230 ? 13.276 7.397 -24.177 1.00 57.81 230 GLN A O 1
ATOM 1777 N N . SER A 1 231 ? 13.421 9.360 -23.127 1.00 70.69 231 SER A N 1
ATOM 1778 C CA . SER A 1 231 ? 14.369 8.782 -22.170 1.00 70.69 231 SER A CA 1
ATOM 1779 C C . SER A 1 231 ? 13.640 7.751 -21.294 1.00 70.69 231 SER A C 1
ATOM 1781 O O . SER A 1 231 ? 12.549 7.997 -20.764 1.00 70.69 231 SER A O 1
ATOM 1783 N N . ARG A 1 232 ? 14.232 6.557 -21.170 1.00 77.00 232 ARG A N 1
ATOM 1784 C CA . ARG A 1 232 ? 13.714 5.456 -20.342 1.00 77.00 232 ARG A CA 1
ATOM 1785 C C . ARG A 1 232 ? 13.349 5.938 -18.934 1.00 77.00 232 ARG A C 1
ATOM 1787 O O . ARG A 1 232 ? 12.299 5.578 -18.420 1.00 77.00 232 ARG A O 1
ATOM 1794 N N . VAL A 1 233 ? 14.169 6.827 -18.377 1.00 79.81 233 VAL A N 1
ATOM 1795 C CA . VAL A 1 233 ? 13.995 7.406 -17.041 1.00 79.81 233 VAL A CA 1
ATOM 1796 C C . VAL A 1 233 ? 12.735 8.270 -16.934 1.00 79.81 233 VAL A C 1
ATOM 1798 O O . VAL A 1 233 ? 11.987 8.138 -15.971 1.00 79.81 233 VAL A O 1
ATOM 1801 N N . VAL A 1 234 ? 12.441 9.110 -17.935 1.00 78.50 234 VAL A N 1
ATOM 1802 C CA . VAL A 1 234 ? 11.189 9.893 -17.963 1.00 78.50 234 VAL A CA 1
ATOM 1803 C C . VAL A 1 234 ? 9.976 8.966 -18.041 1.00 78.50 234 VAL A C 1
ATOM 1805 O O . VAL A 1 234 ? 8.961 9.215 -17.396 1.00 78.50 234 VAL A O 1
ATOM 1808 N N . THR A 1 235 ? 10.084 7.881 -18.808 1.00 78.38 235 THR A N 1
ATOM 1809 C CA . THR A 1 235 ? 9.013 6.887 -18.955 1.00 78.38 235 THR A CA 1
ATOM 1810 C C . THR A 1 235 ? 8.766 6.145 -17.638 1.00 78.38 235 THR A C 1
ATOM 1812 O O . THR A 1 235 ? 7.633 6.105 -17.167 1.00 78.38 235 THR A O 1
ATOM 1815 N N . GLU A 1 236 ? 9.809 5.623 -16.992 1.00 82.38 236 GLU A N 1
ATOM 1816 C CA . GLU A 1 236 ? 9.716 4.972 -15.675 1.00 82.38 236 GLU A CA 1
ATOM 1817 C C . GLU A 1 236 ? 9.116 5.915 -14.618 1.00 82.38 236 GLU A C 1
ATOM 1819 O O . GLU A 1 236 ? 8.136 5.557 -13.963 1.00 82.38 236 GLU A O 1
ATOM 1824 N N . ALA A 1 237 ? 9.603 7.159 -14.536 1.00 83.81 237 ALA A N 1
ATOM 1825 C CA . ALA A 1 237 ? 9.085 8.147 -13.590 1.00 83.81 237 ALA A CA 1
ATOM 1826 C C . ALA A 1 237 ? 7.600 8.476 -13.815 1.00 83.81 237 ALA A C 1
ATOM 1828 O O . ALA A 1 237 ? 6.854 8.653 -12.852 1.00 83.81 237 ALA A O 1
ATOM 1829 N N . ARG A 1 238 ? 7.140 8.508 -15.073 1.00 80.19 238 ARG A N 1
ATOM 1830 C CA . ARG A 1 238 ? 5.715 8.668 -15.413 1.00 80.19 238 ARG A CA 1
ATOM 1831 C C . ARG A 1 238 ? 4.877 7.493 -14.931 1.00 80.19 238 ARG A C 1
ATOM 1833 O O . ARG A 1 238 ? 3.808 7.716 -14.372 1.00 80.19 238 ARG A O 1
ATOM 1840 N N . GLY A 1 239 ? 5.353 6.265 -15.134 1.00 82.31 239 GLY A N 1
ATOM 1841 C CA . GLY A 1 239 ? 4.679 5.059 -14.655 1.00 82.31 239 GLY A CA 1
ATOM 1842 C C . GLY A 1 239 ? 4.482 5.089 -13.142 1.00 82.31 239 GLY A C 1
ATOM 1843 O O . GLY A 1 239 ? 3.355 4.952 -12.665 1.00 82.31 239 GLY A O 1
ATOM 1844 N N . GLU A 1 240 ? 5.561 5.336 -12.396 1.00 87.44 240 GLU A N 1
ATOM 1845 C CA . GLU A 1 240 ? 5.532 5.402 -10.930 1.00 87.44 240 GLU A CA 1
ATOM 1846 C C . GLU A 1 240 ? 4.672 6.568 -10.406 1.00 87.44 240 GLU A C 1
ATOM 1848 O O . GLU A 1 240 ? 3.926 6.417 -9.435 1.00 87.44 240 GLU A O 1
ATOM 1853 N N . TYR A 1 241 ? 4.704 7.725 -11.072 1.00 83.19 241 TYR A N 1
ATOM 1854 C CA . TYR A 1 241 ? 3.830 8.842 -10.720 1.00 83.19 241 TYR A CA 1
ATOM 1855 C C . TYR A 1 241 ? 2.350 8.504 -10.953 1.00 83.19 241 TYR A C 1
ATOM 1857 O O . TYR A 1 241 ? 1.522 8.717 -10.065 1.00 83.19 241 TYR A O 1
ATOM 1865 N N . ALA A 1 242 ? 2.016 7.917 -12.108 1.00 79.56 242 ALA A N 1
ATOM 1866 C CA . ALA A 1 242 ? 0.654 7.506 -12.451 1.00 79.56 242 ALA A CA 1
ATOM 1867 C C . ALA A 1 242 ? 0.084 6.517 -11.429 1.00 79.56 242 ALA A C 1
ATOM 1869 O O . ALA A 1 242 ? -1.030 6.703 -10.935 1.00 79.56 242 ALA A O 1
ATOM 1870 N N . SER A 1 243 ? 0.863 5.492 -11.079 1.00 85.44 243 SER A N 1
ATOM 1871 C CA . SER A 1 243 ? 0.447 4.475 -10.117 1.00 85.44 243 SER A CA 1
ATOM 1872 C C . SER A 1 243 ? 0.227 5.069 -8.729 1.00 85.44 243 SER A C 1
ATOM 1874 O O . SER A 1 243 ? -0.814 4.813 -8.127 1.00 85.44 243 SER A O 1
ATOM 1876 N N . SER A 1 244 ? 1.116 5.958 -8.269 1.00 85.69 244 SER A N 1
ATOM 1877 C CA . SER A 1 244 ? 0.927 6.674 -7.005 1.00 85.69 244 SER A CA 1
ATOM 1878 C C . SER A 1 244 ? -0.383 7.454 -6.998 1.00 85.69 244 SER A C 1
ATOM 1880 O O . SER A 1 244 ? -1.159 7.357 -6.048 1.00 85.69 244 SER A O 1
ATOM 1882 N N . LYS A 1 245 ? -0.672 8.202 -8.069 1.00 78.88 245 LYS A N 1
ATOM 1883 C CA . LYS A 1 245 ? -1.902 8.994 -8.154 1.00 78.88 245 LYS A CA 1
ATOM 1884 C C . LYS A 1 245 ? -3.142 8.107 -8.166 1.00 78.88 245 LYS A C 1
ATOM 1886 O O . LYS A 1 245 ? -4.060 8.408 -7.412 1.00 78.88 245 LYS A O 1
ATOM 1891 N N . ILE A 1 246 ? -3.163 7.007 -8.925 1.00 77.19 246 ILE A N 1
ATOM 1892 C CA . ILE A 1 246 ? -4.276 6.037 -8.927 1.00 77.19 246 ILE A CA 1
ATOM 1893 C C . ILE A 1 246 ? -4.510 5.464 -7.525 1.00 77.19 246 ILE A C 1
ATOM 1895 O O . ILE A 1 246 ? -5.653 5.423 -7.065 1.00 77.19 246 ILE A O 1
ATOM 1899 N N . MET A 1 247 ? -3.442 5.058 -6.831 1.00 81.94 247 MET A N 1
ATOM 1900 C CA . MET A 1 247 ? -3.529 4.501 -5.477 1.00 81.94 247 MET A CA 1
ATOM 1901 C C . MET A 1 247 ? -4.100 5.505 -4.468 1.00 81.94 247 MET A C 1
ATOM 1903 O O . MET A 1 247 ? -4.798 5.115 -3.540 1.00 81.94 247 MET A O 1
ATOM 1907 N N . LEU A 1 248 ? -3.843 6.799 -4.654 1.00 75.06 248 LEU A N 1
ATOM 1908 C CA . LEU A 1 248 ? -4.338 7.861 -3.772 1.00 75.06 248 LEU A CA 1
ATOM 1909 C C . LEU A 1 248 ? -5.791 8.273 -4.025 1.00 75.06 248 LEU A C 1
ATOM 1911 O O . LEU A 1 248 ? -6.370 8.976 -3.202 1.00 75.06 248 LEU A O 1
ATOM 1915 N N . THR A 1 249 ? -6.347 7.917 -5.178 1.00 67.25 249 THR A N 1
ATOM 1916 C CA . THR A 1 249 ? -7.588 8.506 -5.707 1.00 67.25 249 THR A CA 1
ATOM 1917 C C . THR A 1 249 ? -8.661 7.444 -5.886 1.00 67.25 249 THR A C 1
ATOM 1919 O O . THR A 1 249 ? -9.653 7.449 -5.165 1.00 67.25 249 THR A O 1
ATOM 1922 N N . SER A 1 250 ? -8.416 6.470 -6.762 1.00 62.28 250 SER A N 1
ATOM 1923 C CA . SER A 1 250 ? -9.350 5.384 -7.071 1.00 62.28 250 SER A CA 1
ATOM 1924 C C . SER A 1 250 ? -9.454 4.340 -5.959 1.00 62.28 250 SER A C 1
ATOM 1926 O O . SER A 1 250 ? -10.504 3.730 -5.791 1.00 62.28 250 SER A O 1
ATOM 1928 N N . GLN A 1 251 ? -8.379 4.135 -5.189 1.00 60.12 251 GLN A N 1
ATOM 1929 C CA . GLN A 1 251 ? -8.313 3.076 -4.178 1.00 60.12 251 GLN A CA 1
ATOM 1930 C C . GLN A 1 251 ? -8.711 3.550 -2.767 1.00 60.12 251 GLN A C 1
ATOM 1932 O O . GLN A 1 251 ? -8.711 2.734 -1.860 1.00 60.12 251 GLN A O 1
ATOM 1937 N N . SER A 1 252 ? -9.163 4.800 -2.575 1.00 61.19 252 SER A N 1
ATOM 1938 C CA . SER A 1 252 ? -9.671 5.364 -1.300 1.00 61.19 252 SER A CA 1
ATOM 1939 C C . SER A 1 252 ? -8.625 5.928 -0.313 1.00 61.19 252 SER A C 1
ATOM 1941 O O . SER A 1 252 ? -7.416 5.718 -0.427 1.00 61.19 252 SER A O 1
ATOM 1943 N N . ALA A 1 253 ? -9.125 6.674 0.681 1.00 64.44 253 ALA A N 1
ATOM 1944 C CA . ALA A 1 253 ? -8.391 7.387 1.729 1.00 64.44 253 ALA A CA 1
ATOM 1945 C C . ALA A 1 253 ? -7.486 6.487 2.592 1.00 64.44 253 ALA A C 1
ATOM 1947 O O . ALA A 1 253 ? -6.436 6.936 3.060 1.00 64.44 253 ALA A O 1
ATOM 1948 N N . ASP A 1 254 ? -7.865 5.217 2.742 1.00 76.69 254 ASP A N 1
ATOM 1949 C CA . ASP A 1 254 ? -7.286 4.236 3.669 1.00 76.69 254 ASP A CA 1
ATOM 1950 C C . ASP A 1 254 ? -5.885 3.739 3.277 1.00 76.69 254 ASP A C 1
ATOM 1952 O O . ASP A 1 254 ? -5.250 2.983 4.024 1.00 76.69 254 ASP A O 1
ATOM 1956 N N . TYR A 1 255 ? -5.408 4.105 2.086 1.00 87.19 255 TYR A N 1
ATOM 1957 C CA . TYR A 1 255 ? -4.145 3.628 1.537 1.00 87.19 255 TYR A CA 1
ATOM 1958 C C . TYR A 1 255 ? -2.972 4.521 1.939 1.00 87.19 255 TYR A C 1
ATOM 1960 O O . TYR A 1 255 ? -2.955 5.738 1.737 1.00 87.19 255 TYR A O 1
ATOM 1968 N N . GLN A 1 256 ? -1.947 3.873 2.493 1.00 89.50 256 GLN A N 1
ATOM 1969 C CA . GLN A 1 256 ? -0.766 4.515 3.057 1.00 89.50 256 GLN A CA 1
ATOM 1970 C C . GLN A 1 256 ? 0.513 3.929 2.461 1.00 89.50 256 GLN A C 1
ATOM 1972 O O . GLN A 1 256 ? 0.803 2.742 2.654 1.00 89.50 256 GLN A O 1
ATOM 1977 N N . LEU A 1 257 ? 1.332 4.767 1.831 1.00 91.38 257 LEU A N 1
ATOM 1978 C CA . LEU A 1 257 ? 2.629 4.392 1.284 1.00 91.38 257 LEU A CA 1
ATOM 1979 C C . LEU A 1 257 ? 3.595 3.979 2.411 1.00 91.38 257 LEU A C 1
ATOM 1981 O O . LEU A 1 257 ? 3.775 4.671 3.429 1.00 91.38 257 LEU A O 1
ATOM 1985 N N . LYS A 1 258 ? 4.240 2.823 2.240 1.00 91.75 258 LYS A N 1
ATOM 1986 C CA . LYS A 1 258 ? 5.274 2.290 3.143 1.00 91.75 258 LYS A CA 1
ATOM 1987 C C . LYS A 1 258 ? 6.645 2.214 2.496 1.00 91.75 258 LYS A C 1
ATOM 1989 O O . LYS A 1 258 ? 7.624 2.416 3.211 1.00 91.75 258 LYS A O 1
ATOM 1994 N N . VAL A 1 259 ? 6.699 1.943 1.199 1.00 89.94 259 VAL A N 1
ATOM 1995 C CA . VAL A 1 259 ? 7.918 1.947 0.384 1.00 89.94 259 VAL A CA 1
ATOM 1996 C C . VAL A 1 259 ? 7.563 2.597 -0.945 1.00 89.94 259 VAL A C 1
ATOM 1998 O O . VAL A 1 259 ? 6.500 2.305 -1.477 1.00 89.94 259 VAL A O 1
ATOM 2001 N N . GLY A 1 260 ? 8.418 3.486 -1.430 1.00 88.81 260 GLY A N 1
ATOM 2002 C CA . GLY A 1 260 ? 8.371 4.060 -2.774 1.00 88.81 260 GLY A CA 1
ATOM 2003 C C . GLY A 1 260 ? 9.805 4.210 -3.281 1.00 88.81 260 GLY A 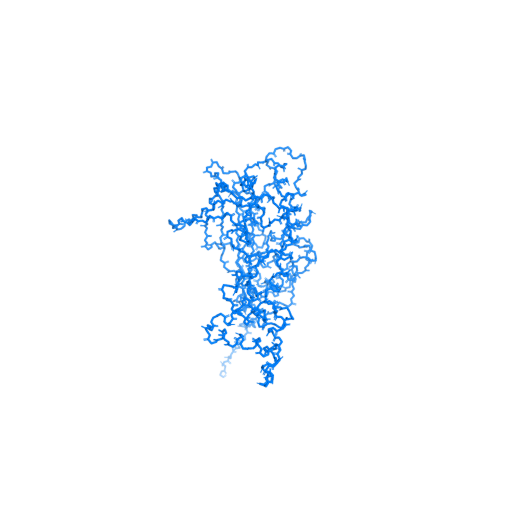C 1
ATOM 2004 O O . GLY A 1 260 ? 10.720 3.673 -2.654 1.00 88.81 260 GLY A O 1
ATOM 2005 N N . LYS A 1 261 ? 10.006 4.985 -4.350 1.00 86.19 261 LYS A N 1
ATOM 2006 C CA . LYS A 1 261 ? 11.330 5.262 -4.934 1.00 86.19 261 LYS A CA 1
ATOM 2007 C C . LYS A 1 261 ? 12.406 5.586 -3.885 1.00 86.19 261 LYS A C 1
ATOM 2009 O O . LYS A 1 261 ? 12.288 6.560 -3.139 1.00 86.19 261 LYS A O 1
ATOM 2014 N N . SER A 1 262 ? 13.462 4.778 -3.861 1.00 73.19 262 SER A N 1
ATOM 2015 C CA . SER A 1 262 ? 14.723 5.059 -3.171 1.00 73.19 262 SER A CA 1
ATOM 2016 C C . SER A 1 262 ? 15.455 6.261 -3.761 1.00 73.19 262 SER A C 1
ATOM 2018 O O . SER A 1 262 ? 15.235 6.648 -4.908 1.00 73.19 262 SER A O 1
ATOM 2020 N N . LYS A 1 263 ? 16.429 6.774 -3.003 1.00 71.06 263 LYS A N 1
ATOM 2021 C CA . LYS A 1 263 ? 17.391 7.762 -3.500 1.00 71.06 263 LYS A CA 1
ATOM 2022 C C . LYS A 1 263 ? 18.066 7.303 -4.796 1.00 71.06 263 LYS A C 1
ATOM 2024 O O . LYS A 1 263 ? 18.309 6.104 -4.982 1.00 71.06 263 LYS A O 1
ATOM 2029 N N . ALA A 1 264 ? 18.358 8.271 -5.664 1.00 62.19 264 ALA A N 1
ATOM 2030 C CA . ALA A 1 264 ? 18.952 8.063 -6.984 1.00 62.19 264 ALA A CA 1
ATOM 2031 C C . ALA A 1 264 ? 20.158 7.097 -6.977 1.00 62.19 264 ALA A C 1
ATOM 2033 O O . ALA A 1 264 ? 21.006 7.136 -6.085 1.00 62.19 264 ALA A O 1
ATOM 2034 N N . GLY A 1 265 ? 20.237 6.239 -8.001 1.00 58.19 265 GLY A N 1
ATOM 2035 C CA . GLY A 1 265 ? 21.348 5.301 -8.211 1.00 58.19 265 GLY A CA 1
ATOM 2036 C C . GLY A 1 265 ? 21.187 3.922 -7.566 1.00 58.19 265 GLY A C 1
ATOM 2037 O O . GLY A 1 265 ? 22.089 3.098 -7.690 1.00 58.19 265 GLY A O 1
ATOM 2038 N N . ARG A 1 266 ? 20.056 3.639 -6.907 1.00 62.75 266 ARG A N 1
ATOM 2039 C CA . ARG A 1 266 ? 19.747 2.303 -6.374 1.00 62.75 266 ARG A CA 1
ATOM 2040 C C . ARG A 1 266 ? 18.556 1.680 -7.106 1.00 62.75 266 ARG A C 1
ATOM 2042 O O . ARG A 1 266 ? 17.565 2.385 -7.325 1.00 62.75 266 ARG A O 1
ATOM 2049 N N . PRO A 1 267 ? 18.618 0.390 -7.479 1.00 58.25 267 PRO A N 1
ATOM 2050 C CA . PRO A 1 267 ? 17.426 -0.325 -7.900 1.00 58.25 267 PRO A CA 1
ATOM 2051 C C . PRO A 1 267 ? 16.445 -0.364 -6.723 1.00 58.25 267 PRO A C 1
ATOM 2053 O O . PRO A 1 267 ? 16.832 -0.621 -5.584 1.00 58.25 267 PRO A O 1
ATOM 2056 N N . ASN A 1 268 ? 15.171 -0.092 -6.986 1.00 62.91 268 ASN A N 1
ATOM 2057 C CA . ASN A 1 268 ? 14.122 -0.523 -6.069 1.00 62.91 268 ASN A CA 1
ATOM 2058 C C . ASN A 1 268 ? 13.710 -1.919 -6.505 1.00 62.91 268 ASN A C 1
ATOM 2060 O O . ASN A 1 268 ? 13.611 -2.173 -7.702 1.00 62.91 268 ASN A O 1
ATOM 2064 N N . GLY A 1 269 ? 13.505 -2.819 -5.545 1.00 78.44 269 GLY A N 1
ATOM 2065 C CA . GLY A 1 269 ? 12.906 -4.114 -5.838 1.00 78.44 269 GLY A CA 1
ATOM 2066 C C . GLY A 1 269 ? 11.476 -3.938 -6.352 1.00 78.44 269 GLY A C 1
ATOM 2067 O O . GLY A 1 269 ? 11.229 -3.987 -7.547 1.00 78.44 269 GLY A O 1
ATOM 2068 N N . ILE A 1 270 ? 10.538 -3.727 -5.429 1.00 89.19 270 ILE A N 1
ATOM 2069 C CA . ILE A 1 270 ? 9.137 -3.407 -5.739 1.00 89.19 270 ILE A CA 1
ATOM 2070 C C . ILE A 1 270 ? 9.002 -1.882 -5.783 1.00 89.19 270 ILE A C 1
ATOM 2072 O O . ILE A 1 270 ? 9.384 -1.229 -4.808 1.00 89.19 270 ILE A O 1
ATOM 2076 N N . ASP A 1 271 ? 8.434 -1.328 -6.860 1.00 90.00 271 ASP A N 1
ATOM 2077 C CA . ASP A 1 271 ? 8.336 0.127 -7.061 1.00 90.00 271 ASP A CA 1
ATOM 2078 C C . ASP A 1 271 ? 7.635 0.827 -5.892 1.00 90.00 271 ASP A C 1
ATOM 2080 O O . ASP A 1 271 ? 8.129 1.823 -5.353 1.00 90.00 271 ASP A O 1
ATOM 2084 N N . GLN A 1 272 ? 6.472 0.307 -5.478 1.00 92.38 272 GLN A N 1
ATOM 2085 C CA . GLN A 1 272 ? 5.736 0.844 -4.337 1.00 92.38 272 GLN A CA 1
ATOM 2086 C C . GLN A 1 272 ? 5.088 -0.258 -3.496 1.00 92.38 272 GLN A C 1
ATOM 2088 O O . GLN A 1 272 ? 4.530 -1.232 -3.999 1.00 92.38 272 GLN A O 1
ATOM 2093 N N . ILE A 1 273 ? 5.089 -0.058 -2.180 1.00 94.00 273 ILE A N 1
ATOM 2094 C CA . ILE A 1 273 ? 4.354 -0.887 -1.225 1.00 94.00 273 ILE A CA 1
ATOM 2095 C C . ILE A 1 273 ? 3.382 -0.003 -0.465 1.00 94.00 273 ILE A C 1
ATOM 2097 O O . ILE A 1 273 ? 3.784 0.889 0.292 1.00 94.00 273 ILE A O 1
ATOM 2101 N N . TRP A 1 274 ? 2.103 -0.313 -0.613 1.00 94.31 274 TRP A N 1
ATOM 2102 C CA . TRP A 1 274 ? 0.993 0.357 0.041 1.00 94.31 274 TRP A CA 1
ATOM 2103 C C . TRP A 1 274 ? 0.364 -0.540 1.098 1.00 94.31 274 TRP A C 1
ATOM 2105 O O . TRP A 1 274 ? 0.439 -1.769 1.054 1.00 94.31 274 TRP A O 1
ATOM 2115 N N . VAL A 1 275 ? -0.267 0.091 2.078 1.00 93.75 275 VAL A N 1
ATOM 2116 C CA . VAL A 1 275 ? -1.032 -0.593 3.116 1.00 93.75 275 VAL A CA 1
ATOM 2117 C C . VAL A 1 275 ? -2.400 0.046 3.213 1.00 93.75 275 VAL A C 1
ATOM 2119 O O . VAL A 1 275 ? -2.471 1.239 3.507 1.00 93.75 275 VAL A O 1
ATOM 2122 N N . LYS A 1 276 ? -3.453 -0.756 3.045 1.00 92.00 276 LYS A N 1
ATOM 2123 C CA . LYS A 1 276 ? -4.803 -0.370 3.444 1.00 92.00 276 LYS A CA 1
ATOM 2124 C C . LYS A 1 276 ? -4.908 -0.513 4.956 1.00 92.00 276 LYS A C 1
ATOM 2126 O O . LYS A 1 276 ? -4.639 -1.589 5.505 1.00 92.00 276 LYS A O 1
ATOM 2131 N N . ARG A 1 277 ? -5.242 0.576 5.639 1.00 89.00 277 ARG A N 1
ATOM 2132 C CA . ARG A 1 277 ? -5.406 0.602 7.089 1.00 89.00 277 ARG A CA 1
ATOM 2133 C C . ARG A 1 277 ? -6.807 1.066 7.426 1.00 89.00 277 ARG A C 1
ATOM 2135 O O . ARG A 1 277 ? -7.225 2.120 6.973 1.00 89.00 277 ARG A O 1
ATOM 2142 N N . ASN A 1 278 ? -7.469 0.316 8.290 1.00 85.19 278 ASN A N 1
ATOM 2143 C CA . ASN A 1 278 ? -8.751 0.710 8.837 1.00 85.19 278 ASN A CA 1
ATOM 2144 C C . ASN A 1 278 ? -8.617 2.067 9.557 1.00 85.19 278 ASN A C 1
ATOM 2146 O O . ASN A 1 278 ? -7.790 2.194 10.464 1.00 85.19 278 ASN A O 1
ATOM 2150 N N . MET A 1 279 ? -9.402 3.072 9.162 1.00 79.12 279 MET A N 1
ATOM 2151 C CA . MET A 1 279 ? -9.308 4.429 9.728 1.00 79.12 279 MET A CA 1
ATOM 2152 C C . MET A 1 279 ? -9.731 4.496 11.202 1.00 79.12 279 MET A C 1
ATOM 2154 O O . MET A 1 279 ? -9.214 5.320 11.953 1.00 79.12 279 MET A O 1
ATOM 2158 N N . VAL A 1 280 ? -10.640 3.607 11.620 1.00 78.69 280 VAL A N 1
ATOM 2159 C CA . VAL A 1 280 ? -11.179 3.541 12.987 1.00 78.69 280 VAL A CA 1
ATOM 2160 C C . VAL A 1 280 ? -10.150 2.909 13.925 1.00 78.69 280 VAL A C 1
ATOM 2162 O O . VAL A 1 280 ? -9.707 3.522 14.888 1.00 78.69 280 VAL A O 1
ATOM 2165 N N . SER A 1 281 ? -9.737 1.677 13.630 1.00 80.06 281 SER A N 1
ATOM 2166 C CA . SER A 1 281 ? -8.873 0.867 14.499 1.00 80.06 281 SER A CA 1
ATOM 2167 C C . SER A 1 281 ? -7.380 1.070 14.252 1.00 80.06 281 SER A C 1
ATOM 2169 O O . SER A 1 281 ? -6.547 0.632 15.043 1.00 80.06 281 SER A O 1
ATOM 2171 N N . GLY A 1 282 ? -6.992 1.658 13.123 1.00 80.75 282 GLY A N 1
ATOM 2172 C CA . GLY A 1 282 ? -5.595 1.710 12.713 1.00 80.75 282 GLY A CA 1
ATOM 2173 C C . GLY A 1 282 ? -4.995 0.329 12.408 1.00 80.75 282 GLY A C 1
ATOM 2174 O O . GLY A 1 282 ? -3.768 0.221 12.300 1.00 80.75 282 GLY A O 1
ATOM 2175 N N . ALA A 1 283 ? -5.798 -0.732 12.274 1.00 86.69 283 ALA A N 1
ATOM 2176 C CA . ALA A 1 283 ? -5.340 -2.075 11.920 1.00 86.69 283 ALA A CA 1
ATOM 2177 C C . ALA A 1 283 ? -5.010 -2.186 10.424 1.00 86.69 283 ALA A C 1
ATOM 2179 O O . ALA A 1 283 ? -5.622 -1.526 9.587 1.00 86.69 283 ALA A O 1
ATOM 2180 N N . VAL A 1 284 ? -4.012 -3.005 10.080 1.00 91.12 284 VAL A N 1
ATOM 2181 C CA . VAL A 1 284 ? -3.703 -3.297 8.671 1.00 91.12 284 VAL A CA 1
ATOM 2182 C C . VAL A 1 284 ? -4.746 -4.264 8.134 1.00 91.12 284 VAL A C 1
ATOM 2184 O O . VAL A 1 284 ? -4.888 -5.349 8.682 1.00 91.12 284 VAL A O 1
ATOM 2187 N N . GLU A 1 285 ? -5.423 -3.882 7.057 1.00 92.12 285 GLU A N 1
ATOM 2188 C CA . GLU A 1 285 ? -6.411 -4.730 6.382 1.00 92.12 285 GLU A CA 1
ATOM 2189 C C . GLU A 1 285 ? -5.825 -5.433 5.159 1.00 92.12 285 GLU A C 1
ATOM 2191 O O . GLU A 1 285 ? -6.253 -6.530 4.823 1.00 92.12 285 GLU A O 1
ATOM 2196 N N . ARG A 1 286 ? -4.854 -4.812 4.478 1.00 94.12 286 ARG A N 1
ATOM 2197 C CA . ARG A 1 286 ? -4.251 -5.359 3.256 1.00 94.12 286 ARG A CA 1
ATOM 2198 C C . ARG A 1 286 ? -2.892 -4.733 2.971 1.00 94.12 286 ARG A C 1
ATOM 2200 O O . ARG A 1 286 ? -2.690 -3.538 3.204 1.00 94.12 286 ARG A O 1
ATOM 2207 N N . TYR A 1 287 ? -1.987 -5.526 2.413 1.00 96.56 287 TYR A N 1
ATOM 2208 C CA . TYR A 1 287 ? -0.769 -5.050 1.763 1.00 96.56 287 TYR A CA 1
ATOM 2209 C C . TYR A 1 287 ? -0.966 -5.070 0.249 1.00 96.56 287 TYR A C 1
ATOM 2211 O O . TYR A 1 287 ? -1.480 -6.046 -0.294 1.00 96.56 287 TYR A O 1
ATOM 2219 N N . VAL A 1 288 ? -0.551 -4.006 -0.435 1.00 95.44 288 VAL A N 1
ATOM 2220 C CA . VAL A 1 288 ? -0.606 -3.924 -1.898 1.00 95.44 288 VAL A CA 1
ATOM 2221 C C . VAL A 1 288 ? 0.783 -3.634 -2.439 1.00 95.44 288 VAL A C 1
ATOM 2223 O O . VAL A 1 288 ? 1.383 -2.609 -2.116 1.00 95.44 288 VAL A O 1
ATOM 2226 N N . LEU A 1 289 ? 1.289 -4.567 -3.235 1.00 95.44 289 LEU A N 1
ATOM 2227 C CA . LEU A 1 289 ? 2.543 -4.454 -3.965 1.00 95.44 289 LEU A CA 1
ATOM 2228 C C . LEU A 1 289 ? 2.216 -3.899 -5.345 1.00 95.44 289 LEU A C 1
ATOM 2230 O O . LEU A 1 289 ? 1.377 -4.467 -6.041 1.00 95.44 289 LEU A O 1
ATOM 2234 N N . VAL A 1 290 ? 2.832 -2.787 -5.721 1.00 93.75 290 VAL A N 1
ATOM 2235 C CA . VAL A 1 290 ? 2.546 -2.109 -6.984 1.00 93.75 290 VAL A CA 1
ATOM 2236 C C . VAL A 1 290 ? 3.792 -2.132 -7.849 1.00 93.75 290 VAL A C 1
ATOM 2238 O O . VAL A 1 290 ? 4.849 -1.673 -7.421 1.00 93.75 290 VAL A O 1
ATOM 2241 N N . GLU A 1 291 ? 3.620 -2.632 -9.065 1.00 92.62 291 GLU A N 1
ATOM 2242 C CA . GLU A 1 291 ? 4.578 -2.528 -10.161 1.00 92.62 291 GLU A CA 1
ATOM 2243 C C . GLU A 1 291 ? 4.067 -1.492 -11.159 1.00 92.62 291 GLU A C 1
ATOM 2245 O O . GLU A 1 291 ? 2.920 -1.560 -11.617 1.00 92.62 291 GLU A O 1
ATOM 2250 N N . ALA A 1 292 ? 4.907 -0.524 -11.501 1.00 89.75 292 ALA A N 1
ATOM 2251 C CA . ALA A 1 292 ? 4.530 0.610 -12.318 1.00 89.75 292 ALA A CA 1
ATOM 2252 C C . ALA A 1 292 ? 5.305 0.607 -13.635 1.00 89.75 292 ALA A C 1
ATOM 2254 O O . ALA A 1 292 ? 6.531 0.628 -13.685 1.00 89.75 292 ALA A O 1
ATOM 2255 N N . LYS A 1 293 ? 4.581 0.618 -14.751 1.00 86.56 293 LYS A N 1
ATOM 2256 C CA . LYS A 1 293 ? 5.174 0.656 -16.084 1.00 86.56 293 LYS A CA 1
ATOM 2257 C C . LYS A 1 293 ? 4.846 1.973 -16.766 1.00 86.56 293 LYS A C 1
ATOM 2259 O O . LYS A 1 293 ? 3.702 2.410 -16.801 1.00 86.56 293 LYS A O 1
ATOM 2264 N N . GLY A 1 294 ? 5.856 2.602 -17.353 1.00 77.06 294 GLY A N 1
ATOM 2265 C CA . GLY A 1 294 ? 5.708 3.890 -18.029 1.00 77.06 294 GLY A CA 1
ATOM 2266 C C . GLY A 1 294 ? 5.056 3.853 -19.409 1.00 77.06 294 GLY A C 1
ATOM 2267 O O . GLY A 1 294 ? 4.761 4.904 -19.961 1.00 77.06 294 GLY A O 1
ATOM 2268 N N . SER A 1 295 ? 4.855 2.666 -19.982 1.00 75.69 295 SER A N 1
ATOM 2269 C CA . SER A 1 295 ? 4.268 2.486 -21.310 1.00 75.69 295 SER A CA 1
ATOM 2270 C C . SER A 1 295 ? 3.321 1.292 -21.326 1.00 75.69 295 SER A C 1
ATOM 2272 O O . SER A 1 295 ? 3.601 0.261 -20.712 1.00 75.69 295 SER A O 1
ATOM 2274 N N . VAL A 1 296 ? 2.247 1.393 -22.110 1.00 73.12 296 VAL A N 1
ATOM 2275 C CA . VAL A 1 296 ? 1.258 0.322 -22.294 1.00 73.12 296 VAL A CA 1
ATOM 2276 C C . VAL A 1 296 ? 1.875 -0.931 -22.926 1.00 73.12 296 VAL A C 1
ATOM 2278 O O . VAL A 1 296 ? 1.431 -2.049 -22.671 1.00 73.12 296 VAL A O 1
ATOM 2281 N N . LYS A 1 297 ? 2.946 -0.753 -23.711 1.00 75.31 297 LYS A N 1
ATOM 2282 C CA . LYS A 1 297 ? 3.692 -1.837 -24.368 1.00 75.31 297 LYS A CA 1
ATOM 2283 C C . LYS A 1 297 ? 4.766 -2.455 -23.476 1.00 75.31 297 LYS A C 1
ATOM 2285 O O . LYS A 1 297 ? 5.409 -3.419 -23.885 1.00 75.31 297 LYS A O 1
ATOM 2290 N N . ALA A 1 298 ? 5.009 -1.896 -22.293 1.00 78.62 298 ALA A N 1
ATOM 2291 C CA . ALA A 1 298 ? 5.980 -2.460 -21.375 1.00 78.62 298 ALA A CA 1
ATOM 2292 C C . ALA A 1 298 ? 5.418 -3.740 -20.745 1.00 78.62 298 ALA A C 1
ATOM 2294 O O . ALA A 1 298 ? 4.261 -3.810 -20.309 1.00 78.62 298 ALA A O 1
ATOM 2295 N N . HIS A 1 299 ? 6.271 -4.753 -20.698 1.00 79.50 299 HIS A N 1
ATOM 2296 C CA . HIS A 1 299 ? 5.974 -6.036 -20.083 1.00 79.50 299 HIS A CA 1
ATOM 2297 C C . HIS A 1 299 ? 6.769 -6.165 -18.781 1.00 79.50 299 HIS A C 1
ATOM 2299 O O . HIS A 1 299 ? 7.823 -5.530 -18.641 1.00 79.50 299 HIS A O 1
ATOM 2305 N N . PRO A 1 300 ? 6.263 -6.936 -17.810 1.00 80.56 300 PRO A N 1
ATOM 2306 C CA . PRO A 1 300 ? 7.080 -7.421 -16.708 1.00 80.56 300 PRO A CA 1
ATOM 2307 C C . PRO A 1 300 ? 8.357 -8.069 -17.257 1.00 80.56 300 PRO A C 1
ATOM 2309 O O . PRO A 1 300 ? 8.322 -8.791 -18.254 1.00 80.56 300 PRO A O 1
ATOM 2312 N N . GLY A 1 301 ? 9.500 -7.760 -16.650 1.00 79.44 301 GLY A N 1
ATOM 2313 C CA . GLY A 1 301 ? 10.750 -8.431 -16.990 1.00 79.44 301 GLY A CA 1
ATOM 2314 C C . GLY A 1 301 ? 10.725 -9.889 -16.532 1.00 79.44 301 GLY A C 1
ATOM 2315 O O . GLY A 1 301 ? 10.052 -10.222 -15.559 1.00 79.44 301 GLY A O 1
ATOM 2316 N N . PHE A 1 302 ? 11.498 -10.741 -17.198 1.00 77.56 302 PHE A N 1
ATOM 2317 C CA . PHE A 1 302 ? 11.787 -12.095 -16.730 1.00 77.56 302 PHE A CA 1
ATOM 2318 C C . PHE A 1 302 ? 13.180 -12.115 -16.104 1.00 77.56 302 PHE A C 1
ATOM 2320 O O . PHE A 1 302 ? 14.153 -11.705 -16.735 1.00 77.56 302 PHE A O 1
ATOM 2327 N N . THR A 1 303 ? 13.271 -12.571 -14.859 1.00 79.94 303 THR A N 1
ATOM 2328 C CA . THR A 1 303 ? 14.535 -12.786 -14.146 1.00 79.94 303 THR A CA 1
ATOM 2329 C C . THR A 1 303 ? 14.723 -14.279 -13.870 1.00 79.94 303 THR A C 1
ATOM 2331 O O . THR A 1 303 ? 13.813 -15.082 -14.077 1.00 79.94 303 THR A O 1
ATOM 2334 N N . GLU A 1 304 ? 15.877 -14.676 -13.327 1.00 80.62 304 GLU A N 1
ATOM 2335 C CA . GLU A 1 304 ? 16.114 -16.058 -12.859 1.00 80.62 304 GLU A CA 1
ATOM 2336 C C . GLU A 1 304 ? 15.097 -16.524 -11.797 1.00 80.62 304 GLU A C 1
ATOM 2338 O O . GLU A 1 304 ? 14.913 -17.716 -11.547 1.00 80.62 304 GLU A O 1
ATOM 2343 N N . THR A 1 305 ? 14.421 -15.574 -11.150 1.00 82.31 305 THR A N 1
ATOM 2344 C CA . THR A 1 305 ? 13.430 -15.806 -10.096 1.00 82.31 305 THR A CA 1
ATOM 2345 C C . THR A 1 305 ? 11.988 -15.786 -10.604 1.00 82.31 305 THR A C 1
ATOM 2347 O O . THR A 1 305 ? 11.070 -15.918 -9.794 1.00 82.31 305 THR A O 1
ATOM 2350 N N . GLY A 1 306 ? 11.788 -15.706 -11.922 1.00 87.19 306 GLY A N 1
ATOM 2351 C CA . GLY A 1 306 ? 10.486 -15.706 -12.584 1.00 87.19 306 GLY A CA 1
ATOM 2352 C C . GLY A 1 306 ? 10.128 -14.356 -13.201 1.00 87.19 306 GLY A C 1
ATOM 2353 O O . GLY A 1 306 ? 10.932 -13.427 -13.258 1.00 87.19 306 GLY A O 1
ATOM 2354 N N . GLU A 1 307 ? 8.895 -14.253 -13.680 1.00 90.81 307 GLU A N 1
ATOM 2355 C CA . GLU A 1 307 ? 8.324 -12.999 -14.161 1.00 90.81 307 GLU A CA 1
ATOM 2356 C C . GLU A 1 307 ? 8.212 -11.998 -12.994 1.00 90.81 307 GLU A C 1
ATOM 2358 O O . GLU A 1 307 ? 7.847 -12.383 -11.876 1.00 90.81 307 GLU A O 1
ATOM 2363 N N . GLN A 1 308 ? 8.532 -10.719 -13.216 1.00 90.00 308 GLN A N 1
ATOM 2364 C CA . GLN A 1 308 ? 8.329 -9.661 -12.217 1.00 90.00 308 GLN A CA 1
ATOM 2365 C C . GLN A 1 308 ? 6.880 -9.689 -11.719 1.00 90.00 308 GLN A C 1
ATOM 2367 O O . GLN A 1 308 ? 5.964 -9.840 -12.512 1.00 90.00 308 GLN A O 1
ATOM 2372 N N . MET A 1 309 ? 6.663 -9.539 -10.411 1.00 93.06 309 MET A N 1
ATOM 2373 C CA . MET A 1 309 ? 5.356 -9.702 -9.748 1.00 93.06 309 MET A CA 1
ATOM 2374 C C . MET A 1 309 ? 4.769 -11.126 -9.710 1.00 93.06 309 MET A C 1
ATOM 2376 O O . MET A 1 309 ? 3.668 -11.310 -9.188 1.00 93.06 309 MET A O 1
ATOM 2380 N N . SER A 1 310 ? 5.492 -12.153 -10.166 1.00 94.19 310 SER A N 1
ATOM 2381 C CA . SER A 1 310 ? 5.133 -13.546 -9.862 1.00 94.19 310 SER A CA 1
ATOM 2382 C C . SER A 1 310 ? 5.324 -13.868 -8.369 1.00 94.19 310 SER A C 1
ATOM 2384 O O . SER A 1 310 ? 6.148 -13.231 -7.703 1.00 94.19 310 SER A O 1
ATOM 2386 N N . PRO A 1 311 ? 4.625 -14.882 -7.819 1.00 95.81 311 PRO A N 1
ATOM 2387 C CA . PRO A 1 311 ? 4.807 -15.328 -6.436 1.00 95.81 311 PRO A CA 1
ATOM 2388 C C . PRO A 1 311 ? 6.272 -15.552 -6.037 1.00 95.81 311 PRO A C 1
ATOM 2390 O O . PRO A 1 311 ? 6.711 -15.070 -4.989 1.00 95.81 311 PRO A O 1
ATOM 2393 N N . ARG A 1 312 ? 7.046 -16.244 -6.885 1.00 95.06 312 ARG A N 1
ATOM 2394 C CA . ARG A 1 312 ? 8.463 -16.527 -6.631 1.00 95.06 312 ARG A CA 1
ATOM 2395 C C . ARG A 1 312 ? 9.310 -15.258 -6.635 1.00 95.06 312 ARG A C 1
ATOM 2397 O O . ARG A 1 312 ? 10.114 -15.071 -5.720 1.00 95.06 312 ARG A O 1
ATOM 2404 N N . TRP A 1 313 ? 9.109 -14.381 -7.617 1.00 94.31 313 TRP A N 1
ATOM 2405 C CA . TRP A 1 313 ? 9.833 -13.115 -7.704 1.00 94.31 313 TRP A CA 1
ATOM 2406 C C . TRP A 1 313 ? 9.538 -12.217 -6.498 1.00 94.31 313 TRP A C 1
ATOM 2408 O O . TRP A 1 313 ? 10.465 -11.727 -5.853 1.00 94.31 313 TRP A O 1
ATOM 2418 N N . VAL A 1 314 ? 8.259 -12.066 -6.135 1.00 95.19 314 VAL A N 1
ATOM 2419 C CA . VAL A 1 314 ? 7.825 -11.265 -4.980 1.00 95.19 314 VAL A CA 1
ATOM 2420 C C . VAL A 1 314 ? 8.470 -11.778 -3.700 1.00 95.19 314 VAL A C 1
ATOM 2422 O O . VAL A 1 314 ? 9.024 -10.990 -2.932 1.00 95.19 314 VAL A O 1
ATOM 2425 N N . PHE A 1 315 ? 8.439 -13.093 -3.468 1.00 96.00 315 PHE A N 1
ATOM 2426 C CA . PHE A 1 315 ? 9.050 -13.668 -2.275 1.00 96.00 315 PHE A CA 1
ATOM 2427 C C . PHE A 1 315 ? 10.558 -13.415 -2.229 1.00 96.00 315 PHE A C 1
ATOM 2429 O O . PHE A 1 315 ? 11.074 -12.988 -1.197 1.00 96.00 315 PHE A O 1
ATOM 2436 N N . PHE A 1 316 ? 11.254 -13.613 -3.352 1.00 94.25 316 PHE A N 1
ATOM 2437 C CA . PHE A 1 316 ? 12.687 -13.355 -3.455 1.00 94.25 316 PHE A CA 1
ATOM 2438 C C . PHE A 1 316 ? 13.032 -11.897 -3.138 1.00 94.25 316 PHE A C 1
ATOM 2440 O O . PHE A 1 316 ? 13.883 -11.636 -2.290 1.00 94.25 316 PHE A O 1
ATOM 2447 N N . VAL A 1 317 ? 12.342 -10.939 -3.760 1.00 92.19 317 VAL A N 1
ATOM 2448 C CA . VAL A 1 317 ? 12.593 -9.512 -3.525 1.00 92.19 317 VAL A CA 1
ATOM 2449 C C . VAL A 1 317 ? 12.329 -9.143 -2.067 1.00 92.19 317 VAL A C 1
ATOM 2451 O O . VAL A 1 317 ? 13.145 -8.462 -1.449 1.00 92.19 317 VAL A O 1
ATOM 2454 N N . LEU A 1 318 ? 11.245 -9.641 -1.468 1.00 94.12 318 LEU A N 1
ATOM 2455 C CA . LEU A 1 318 ? 10.956 -9.399 -0.055 1.00 94.12 318 LEU A CA 1
ATOM 2456 C C . LEU A 1 318 ? 12.029 -9.988 0.873 1.00 94.12 318 LEU A C 1
ATOM 2458 O O . LEU A 1 318 ? 12.344 -9.358 1.885 1.00 94.12 318 LEU A O 1
ATOM 2462 N N . LEU A 1 319 ? 12.609 -11.150 0.547 1.00 94.06 319 LEU A N 1
ATOM 2463 C CA . LEU A 1 319 ? 13.746 -11.711 1.287 1.00 94.06 319 LEU A CA 1
ATOM 2464 C C . LEU A 1 319 ? 14.961 -10.782 1.212 1.00 94.06 319 LEU A C 1
ATOM 2466 O O . LEU A 1 319 ? 15.512 -10.436 2.255 1.00 94.06 319 LEU A O 1
ATOM 2470 N N . MET A 1 320 ? 15.313 -10.300 0.016 1.00 90.75 320 MET A N 1
ATOM 2471 C CA . MET A 1 320 ? 16.417 -9.348 -0.177 1.00 90.75 320 MET A CA 1
ATOM 2472 C C . MET A 1 320 ? 16.204 -8.063 0.634 1.00 90.75 320 MET A C 1
ATOM 2474 O O . MET A 1 320 ? 17.084 -7.629 1.381 1.00 90.75 320 MET A O 1
ATOM 2478 N N . MET A 1 321 ? 14.992 -7.504 0.588 1.00 89.75 321 MET A N 1
ATOM 2479 C CA . MET A 1 321 ? 14.610 -6.341 1.393 1.00 89.75 321 MET A CA 1
ATOM 2480 C C . MET A 1 321 ? 14.695 -6.629 2.904 1.00 89.75 321 MET A C 1
ATOM 2482 O O . MET A 1 321 ? 15.183 -5.805 3.678 1.00 89.75 321 MET A O 1
ATOM 2486 N N . ALA A 1 322 ? 14.230 -7.796 3.357 1.00 91.56 322 ALA A N 1
ATOM 2487 C CA . ALA A 1 322 ? 14.239 -8.188 4.769 1.00 91.56 322 ALA A CA 1
ATOM 2488 C C . ALA A 1 322 ? 15.647 -8.512 5.308 1.00 91.56 322 ALA A C 1
ATOM 2490 O O . ALA A 1 322 ? 15.895 -8.346 6.515 1.00 91.56 322 ALA A O 1
ATOM 2491 N N . ALA A 1 323 ? 16.548 -8.939 4.419 1.00 89.50 323 ALA A N 1
ATOM 2492 C CA . ALA A 1 323 ? 17.970 -9.175 4.652 1.00 89.50 323 ALA A CA 1
ATOM 2493 C C . 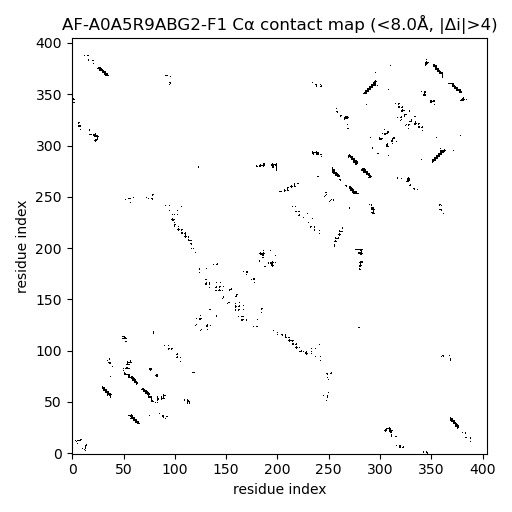ALA A 1 323 ? 18.818 -7.891 4.622 1.00 89.50 323 ALA A C 1
ATOM 2495 O O . ALA A 1 323 ? 19.994 -7.947 4.966 1.00 89.50 323 ALA A O 1
ATOM 2496 N N . LYS A 1 324 ? 18.211 -6.735 4.305 1.00 87.12 324 LYS A N 1
ATOM 2497 C CA . LYS A 1 324 ? 18.881 -5.431 4.158 1.00 87.12 324 LYS A CA 1
ATOM 2498 C C . LYS A 1 324 ? 19.871 -5.379 2.989 1.00 87.12 324 LYS A C 1
ATOM 2500 O O . LYS A 1 324 ? 20.883 -4.686 3.081 1.00 87.12 324 LYS A O 1
ATOM 2505 N N . ASP A 1 325 ? 19.584 -6.085 1.900 1.00 82.44 325 ASP A N 1
ATOM 2506 C CA . ASP A 1 325 ? 20.371 -5.929 0.681 1.00 82.44 325 ASP A CA 1
ATOM 2507 C C . ASP A 1 325 ? 20.176 -4.513 0.111 1.00 82.44 325 ASP A C 1
ATOM 2509 O O . ASP A 1 325 ? 19.059 -4.105 -0.229 1.00 82.44 325 ASP A O 1
ATOM 2513 N N . ALA A 1 326 ? 21.275 -3.760 0.020 1.00 67.06 326 ALA A N 1
ATOM 2514 C CA . ALA A 1 326 ? 21.281 -2.363 -0.408 1.00 67.06 326 ALA A CA 1
ATOM 2515 C C . ALA A 1 326 ? 20.845 -2.164 -1.873 1.00 67.06 326 ALA A C 1
ATOM 2517 O O . ALA A 1 326 ? 20.539 -1.039 -2.270 1.00 67.06 326 ALA A O 1
ATOM 2518 N N . SER A 1 327 ? 20.801 -3.242 -2.661 1.00 70.81 327 SER A N 1
ATOM 2519 C CA . SER A 1 327 ? 20.365 -3.245 -4.060 1.00 70.81 327 SER A CA 1
ATOM 2520 C C . SER A 1 327 ? 18.845 -3.274 -4.212 1.00 70.81 327 SER A C 1
ATOM 2522 O O . SER A 1 327 ? 18.355 -3.079 -5.316 1.00 70.81 327 SER A O 1
ATOM 2524 N N . TYR A 1 328 ? 18.105 -3.562 -3.135 1.00 68.25 328 TYR A N 1
ATOM 2525 C CA . TYR A 1 328 ? 16.652 -3.763 -3.179 1.00 68.25 328 TYR A CA 1
ATOM 2526 C C . TYR A 1 328 ? 15.881 -2.828 -2.253 1.00 68.25 328 TYR A C 1
ATOM 2528 O O . TYR A 1 328 ? 14.672 -2.668 -2.428 1.00 68.25 328 TYR A O 1
ATOM 2536 N N . VAL A 1 329 ? 16.553 -2.237 -1.262 1.00 64.88 329 VAL A N 1
ATOM 2537 C CA . VAL A 1 329 ? 15.952 -1.354 -0.264 1.00 64.88 329 VAL A CA 1
ATOM 2538 C C . VAL A 1 329 ? 16.994 -0.374 0.270 1.00 64.88 329 VAL A C 1
ATOM 2540 O O . VAL A 1 329 ? 18.155 -0.720 0.480 1.00 64.88 329 VAL A O 1
ATOM 2543 N N . ASP A 1 330 ? 16.567 0.857 0.548 1.00 64.94 330 ASP A N 1
ATOM 2544 C CA . ASP A 1 330 ? 17.356 1.766 1.377 1.00 64.94 330 ASP A CA 1
ATOM 2545 C C . ASP A 1 330 ? 17.437 1.196 2.812 1.00 64.94 330 ASP A C 1
ATOM 2547 O O . ASP A 1 330 ? 16.381 0.966 3.398 1.00 64.94 330 ASP A O 1
ATOM 2551 N N . PRO A 1 331 ? 18.622 0.943 3.410 1.00 54.34 331 PRO A N 1
ATOM 2552 C CA . PRO A 1 331 ? 18.771 0.135 4.634 1.00 54.34 331 PRO A CA 1
ATOM 2553 C C . PRO A 1 331 ? 17.889 0.523 5.834 1.00 54.34 331 PRO A C 1
ATOM 2555 O O . PRO A 1 331 ? 17.614 -0.313 6.700 1.00 54.34 331 PRO A O 1
ATOM 2558 N N . GLU A 1 332 ? 17.425 1.772 5.890 1.00 55.28 332 GLU A N 1
ATOM 2559 C CA . GLU A 1 332 ? 16.558 2.304 6.948 1.00 55.28 332 GLU A CA 1
ATOM 2560 C C . GLU A 1 332 ? 15.051 2.224 6.623 1.00 55.28 332 GLU A C 1
ATOM 2562 O O . GLU A 1 332 ? 14.203 2.316 7.516 1.00 55.28 332 GLU A O 1
ATOM 2567 N N . HIS A 1 333 ? 14.685 1.992 5.361 1.00 66.56 333 HIS A N 1
ATOM 2568 C CA . HIS A 1 333 ? 13.319 2.089 4.855 1.00 66.56 333 HIS A CA 1
ATOM 2569 C C . HIS A 1 333 ? 12.853 0.782 4.206 1.00 66.56 333 HIS A C 1
ATOM 2571 O O . HIS A 1 333 ? 13.298 0.400 3.139 1.00 66.56 333 HIS A O 1
ATOM 2577 N N . GLY A 1 334 ? 11.867 0.111 4.806 1.00 77.75 334 GLY A N 1
ATOM 2578 C CA . GLY A 1 334 ? 11.164 -1.006 4.156 1.00 77.75 334 GLY A CA 1
ATOM 2579 C C . GLY A 1 334 ? 11.540 -2.403 4.647 1.00 77.75 334 GLY A C 1
ATOM 2580 O O . GLY A 1 334 ? 10.719 -3.301 4.504 1.00 77.75 334 GLY A O 1
ATOM 2581 N N . VAL A 1 335 ? 12.660 -2.582 5.356 1.00 88.25 335 VAL A N 1
ATOM 2582 C CA . VAL A 1 335 ? 13.060 -3.873 5.969 1.00 88.25 335 VAL A CA 1
ATOM 2583 C C . VAL A 1 335 ? 11.947 -4.449 6.852 1.00 88.25 335 VAL A C 1
ATOM 2585 O O . VAL A 1 335 ? 11.482 -5.570 6.660 1.00 88.25 335 VAL A O 1
ATOM 2588 N N . ASN A 1 336 ? 11.455 -3.655 7.809 1.00 89.94 336 ASN A N 1
ATOM 2589 C CA . ASN A 1 336 ? 10.372 -4.075 8.705 1.00 89.94 336 ASN A CA 1
ATOM 2590 C C . ASN A 1 336 ? 9.040 -4.269 7.968 1.00 89.94 336 ASN A C 1
ATOM 2592 O O . ASN A 1 336 ? 8.203 -5.051 8.415 1.00 89.94 336 ASN A O 1
ATOM 2596 N N . THR A 1 337 ? 8.825 -3.552 6.863 1.00 91.56 337 THR A N 1
ATOM 2597 C CA . THR A 1 337 ? 7.642 -3.730 6.015 1.00 91.56 337 THR A CA 1
ATOM 2598 C C . THR A 1 337 ? 7.718 -5.075 5.298 1.00 91.56 337 THR A C 1
ATOM 2600 O O . THR A 1 337 ? 6.773 -5.850 5.395 1.00 91.56 337 THR A O 1
ATOM 2603 N N . ALA A 1 338 ? 8.857 -5.394 4.679 1.00 93.12 338 ALA A N 1
ATOM 2604 C CA . ALA A 1 338 ? 9.093 -6.659 3.995 1.00 93.12 338 ALA A CA 1
ATOM 2605 C C . ALA A 1 338 ? 8.942 -7.852 4.946 1.00 93.12 338 ALA A C 1
ATOM 2607 O O . ALA A 1 338 ? 8.214 -8.788 4.638 1.00 93.12 338 ALA A O 1
ATOM 2608 N N . ARG A 1 339 ? 9.515 -7.772 6.155 1.00 94.12 339 ARG A N 1
ATOM 2609 C CA . ARG A 1 339 ? 9.342 -8.806 7.193 1.00 94.12 339 ARG A CA 1
ATOM 2610 C C . ARG A 1 339 ? 7.875 -9.034 7.553 1.00 94.12 339 ARG A C 1
ATOM 2612 O O . ARG A 1 339 ? 7.438 -10.175 7.598 1.00 94.12 339 ARG A O 1
ATOM 2619 N N . LYS A 1 340 ? 7.096 -7.964 7.755 1.00 95.00 340 LYS A N 1
ATOM 2620 C CA . LYS A 1 340 ? 5.655 -8.071 8.051 1.00 95.00 340 LYS A CA 1
ATOM 2621 C C . LYS A 1 340 ? 4.865 -8.688 6.898 1.00 95.00 340 LYS A C 1
ATOM 2623 O O . LYS A 1 340 ? 3.949 -9.461 7.154 1.00 95.00 340 LYS A O 1
ATOM 2628 N N . ILE A 1 341 ? 5.221 -8.361 5.657 1.00 96.81 341 ILE A N 1
ATOM 2629 C CA . ILE A 1 341 ? 4.589 -8.934 4.464 1.00 96.81 341 ILE A CA 1
ATOM 2630 C C . ILE A 1 341 ? 4.939 -10.417 4.346 1.00 96.81 341 ILE A C 1
ATOM 2632 O O . ILE A 1 341 ? 4.038 -11.225 4.183 1.00 96.81 341 ILE A O 1
ATOM 2636 N N . ILE A 1 342 ? 6.206 -10.798 4.527 1.00 97.06 342 ILE A N 1
ATOM 2637 C CA . ILE A 1 342 ? 6.623 -12.207 4.585 1.00 97.06 342 ILE A CA 1
ATOM 2638 C C . ILE A 1 342 ? 5.831 -12.962 5.652 1.00 97.06 342 ILE A C 1
ATOM 2640 O O . ILE A 1 342 ? 5.290 -14.024 5.362 1.00 97.06 342 ILE A O 1
ATOM 2644 N N . THR A 1 343 ? 5.716 -12.410 6.866 1.00 96.56 343 THR A N 1
ATOM 2645 C CA . THR A 1 343 ? 4.897 -13.013 7.926 1.00 96.56 343 THR A CA 1
ATOM 2646 C C . THR A 1 343 ? 3.454 -13.206 7.468 1.00 96.56 343 THR A C 1
ATOM 2648 O O . THR A 1 343 ? 2.897 -14.270 7.718 1.00 96.56 343 THR A O 1
ATOM 2651 N N . ALA A 1 344 ? 2.865 -12.222 6.784 1.00 96.81 344 ALA A N 1
ATOM 2652 C CA . ALA A 1 344 ? 1.502 -12.322 6.274 1.00 96.81 344 ALA A CA 1
ATOM 2653 C C . ALA A 1 344 ? 1.343 -13.376 5.164 1.00 96.81 344 ALA A C 1
ATOM 2655 O O . ALA A 1 344 ? 0.332 -14.065 5.125 1.00 96.81 344 ALA A O 1
ATOM 2656 N N . LEU A 1 345 ? 2.352 -13.548 4.307 1.00 97.56 345 LEU A N 1
ATOM 2657 C CA . LEU A 1 345 ? 2.332 -14.519 3.211 1.00 97.56 345 LEU A CA 1
ATOM 2658 C C . LEU A 1 345 ? 2.360 -15.973 3.700 1.00 97.56 345 LEU A C 1
ATOM 2660 O O . LEU A 1 345 ? 1.772 -16.835 3.057 1.00 97.56 345 LEU A O 1
ATOM 2664 N N . ILE A 1 346 ? 3.049 -16.258 4.809 1.00 96.62 346 ILE A N 1
ATOM 2665 C CA . ILE A 1 346 ? 3.285 -17.635 5.286 1.00 96.62 346 ILE A CA 1
ATOM 2666 C C . ILE A 1 346 ? 2.376 -18.059 6.450 1.00 96.62 346 ILE A C 1
ATOM 2668 O O . ILE A 1 346 ? 2.488 -19.193 6.918 1.00 96.62 346 ILE A O 1
ATOM 2672 N N . ASN A 1 347 ? 1.530 -17.161 6.966 1.00 95.69 347 ASN A N 1
ATOM 2673 C CA . ASN A 1 347 ? 0.647 -17.439 8.098 1.00 95.69 347 ASN A CA 1
ATOM 2674 C C . ASN A 1 347 ? -0.832 -17.280 7.710 1.00 95.69 347 ASN A C 1
ATOM 2676 O O . ASN A 1 347 ? -1.213 -16.236 7.177 1.00 95.69 347 ASN A O 1
ATOM 2680 N N . PRO A 1 348 ? -1.700 -18.247 8.061 1.00 91.19 348 PRO A N 1
ATOM 2681 C CA . PRO A 1 348 ? -3.136 -18.108 7.855 1.00 91.19 348 PRO A CA 1
ATOM 2682 C C . PRO A 1 348 ? -3.721 -17.017 8.765 1.00 91.19 348 PRO A C 1
ATOM 2684 O O . PRO A 1 348 ? -3.225 -16.774 9.864 1.00 91.19 348 PRO A O 1
ATOM 2687 N N . GLY A 1 349 ? -4.793 -16.361 8.312 1.00 87.38 349 GLY A N 1
ATOM 2688 C CA . GLY A 1 349 ? -5.511 -15.337 9.087 1.00 87.38 349 GLY A CA 1
ATOM 2689 C C . GLY A 1 349 ? -4.808 -13.977 9.192 1.00 87.38 349 GLY A C 1
ATOM 2690 O O . GLY A 1 349 ? -5.341 -13.064 9.820 1.00 87.38 349 GLY A O 1
ATOM 2691 N N . HIS A 1 350 ? -3.633 -13.811 8.579 1.00 92.62 350 HIS A N 1
ATOM 2692 C CA . HIS A 1 350 ? -2.979 -12.510 8.460 1.00 92.62 350 HIS A CA 1
ATOM 2693 C C . HIS A 1 350 ? -3.591 -11.658 7.333 1.00 92.62 350 HIS A C 1
ATOM 2695 O O . HIS A 1 350 ? -4.246 -12.201 6.440 1.00 92.62 350 HIS A O 1
ATOM 2701 N N . PRO A 1 351 ? -3.379 -10.323 7.346 1.00 94.06 351 PRO A N 1
ATOM 2702 C CA . PRO A 1 351 ? -3.894 -9.450 6.298 1.00 94.06 351 PRO A CA 1
ATOM 2703 C C . PRO A 1 351 ? -3.415 -9.894 4.906 1.00 94.06 351 PRO A C 1
ATOM 2705 O O . PRO A 1 351 ? -2.211 -10.111 4.738 1.00 94.06 351 PRO A O 1
ATOM 2708 N N . PRO A 1 352 ? -4.308 -9.993 3.907 1.00 95.50 352 PRO A N 1
ATOM 2709 C CA . PRO A 1 352 ? -3.949 -10.422 2.561 1.00 95.50 352 PRO A CA 1
ATOM 2710 C C . PRO A 1 352 ? -2.895 -9.515 1.920 1.00 95.50 352 PRO A C 1
ATOM 2712 O O . PRO A 1 352 ? -2.825 -8.307 2.183 1.00 95.50 352 PRO A O 1
ATOM 2715 N N . VAL A 1 353 ? -2.099 -10.111 1.034 1.00 97.06 353 VAL A N 1
ATOM 2716 C CA . VAL A 1 353 ? -1.087 -9.426 0.226 1.00 97.06 353 VAL A CA 1
ATOM 2717 C C . VAL A 1 353 ? -1.478 -9.574 -1.238 1.00 97.06 353 VAL A C 1
ATOM 2719 O O . VAL A 1 353 ? -1.501 -10.682 -1.755 1.00 97.06 353 VAL A O 1
ATOM 2722 N N . SER A 1 354 ? -1.775 -8.472 -1.916 1.00 94.00 354 SER A N 1
ATOM 2723 C CA . SER A 1 354 ? -2.117 -8.468 -3.345 1.00 94.00 354 SER A CA 1
ATOM 2724 C C . SER A 1 354 ? -1.066 -7.751 -4.170 1.00 94.00 354 SER A C 1
ATOM 2726 O O . SER A 1 354 ? -0.439 -6.800 -3.698 1.00 94.00 354 SER A O 1
ATOM 2728 N N . GLY A 1 355 ? -0.926 -8.168 -5.423 1.00 93.50 355 GLY A N 1
ATOM 2729 C CA . GLY A 1 355 ? -0.173 -7.434 -6.428 1.00 93.50 355 GLY A CA 1
ATOM 2730 C C . GLY A 1 355 ? -1.085 -6.599 -7.318 1.00 93.50 355 GLY A C 1
ATOM 2731 O O . GLY A 1 355 ? -2.221 -6.978 -7.594 1.00 93.50 355 GLY A O 1
ATOM 2732 N N . VAL A 1 356 ? -0.576 -5.470 -7.786 1.00 92.44 356 VAL A N 1
ATOM 2733 C CA . VAL A 1 356 ? -1.205 -4.632 -8.804 1.00 92.44 356 VAL A CA 1
ATOM 2734 C C . VAL A 1 356 ? -0.132 -4.223 -9.799 1.00 92.44 356 VAL A C 1
ATOM 2736 O O . VAL A 1 356 ? 0.970 -3.846 -9.407 1.00 92.44 356 VAL A O 1
ATOM 2739 N N . MET A 1 357 ? -0.465 -4.264 -11.084 1.00 91.25 357 MET A N 1
ATOM 2740 C CA . MET A 1 357 ? 0.342 -3.638 -12.124 1.00 91.25 357 MET A CA 1
ATOM 2741 C C . MET A 1 357 ? -0.412 -2.453 -12.706 1.00 91.25 357 MET A C 1
ATOM 2743 O O . MET A 1 357 ? -1.579 -2.577 -13.076 1.00 91.25 357 MET A O 1
ATOM 2747 N N . VAL A 1 358 ? 0.267 -1.317 -12.808 1.00 87.62 358 VAL A N 1
ATOM 2748 C CA . VAL A 1 358 ? -0.272 -0.109 -13.432 1.00 87.62 358 VAL A CA 1
ATOM 2749 C C . VAL A 1 358 ? 0.593 0.241 -14.627 1.00 87.62 358 VAL A C 1
ATOM 2751 O O . VAL A 1 358 ? 1.795 0.448 -14.470 1.00 87.62 358 VAL A O 1
ATOM 2754 N N . LYS A 1 359 ? -0.002 0.347 -15.816 1.00 85.31 359 LYS A N 1
ATOM 2755 C CA . LYS A 1 359 ? 0.703 0.819 -17.010 1.00 85.31 359 LYS A CA 1
ATOM 2756 C C . LYS A 1 359 ? 0.182 2.186 -17.435 1.00 85.31 359 LYS A C 1
ATOM 2758 O O . LYS A 1 359 ? -1.006 2.364 -17.700 1.00 85.31 359 LYS A O 1
ATOM 2763 N N . SER A 1 360 ? 1.104 3.141 -17.509 1.00 73.75 360 SER A N 1
ATOM 2764 C CA . SER A 1 360 ? 0.894 4.438 -18.143 1.00 73.75 360 SER A CA 1
ATOM 2765 C C . SER A 1 360 ? 0.785 4.272 -19.657 1.00 73.75 360 SER A C 1
ATOM 2767 O O . SER A 1 360 ? 1.306 3.326 -20.246 1.00 73.75 360 SER A O 1
ATOM 2769 N N . LEU A 1 361 ? 0.100 5.207 -20.299 1.00 64.75 361 LEU A N 1
ATOM 2770 C CA . LEU A 1 361 ? -0.320 5.103 -21.688 1.00 64.75 361 LEU A CA 1
ATOM 2771 C C . LEU A 1 361 ? 0.673 5.517 -22.749 1.00 64.75 361 LEU A C 1
ATOM 2773 O O . LEU A 1 361 ? 0.370 5.419 -23.943 1.00 64.75 361 LEU A O 1
ATOM 2777 N N . PHE A 1 362 ? 1.852 5.972 -22.343 1.00 59.78 362 PHE A N 1
ATOM 2778 C CA . PHE A 1 362 ? 2.814 6.492 -23.290 1.00 59.78 362 PHE A CA 1
ATOM 2779 C C . PHE A 1 362 ? 3.082 5.500 -24.433 1.00 59.78 362 PHE A C 1
ATOM 2781 O O . PHE A 1 362 ? 3.460 4.344 -24.202 1.00 59.78 362 PHE A O 1
ATOM 2788 N N . GLY A 1 363 ? 2.888 5.958 -25.674 1.00 55.00 363 GLY A N 1
ATOM 2789 C CA . GLY A 1 363 ? 3.103 5.166 -26.888 1.00 55.00 363 GLY A CA 1
ATOM 2790 C C . GLY A 1 363 ? 1.872 4.433 -27.443 1.00 55.00 363 GLY A C 1
ATOM 2791 O O . GLY A 1 363 ? 2.034 3.624 -28.365 1.00 55.00 363 GLY A O 1
ATOM 2792 N N . SER A 1 364 ? 0.664 4.696 -26.925 1.00 56.16 364 SER A N 1
ATOM 2793 C CA . SER A 1 364 ? -0.598 4.292 -27.564 1.00 56.16 364 SER A CA 1
ATOM 2794 C C . SER A 1 364 ? -1.003 5.287 -28.659 1.00 56.16 364 SER A C 1
ATOM 2796 O O . SER A 1 364 ? -1.020 6.488 -28.418 1.00 56.16 364 SER A O 1
ATOM 2798 N N . LYS A 1 365 ? -1.338 4.804 -29.865 1.00 51.81 365 LYS A N 1
ATOM 2799 C CA . LYS A 1 365 ? -1.852 5.646 -30.969 1.00 51.81 365 LYS A CA 1
ATOM 2800 C C . LYS A 1 365 ? -3.370 5.880 -30.898 1.00 51.81 365 LYS A C 1
ATOM 2802 O O . LYS A 1 365 ? -3.888 6.658 -31.686 1.00 51.81 365 LYS A O 1
ATOM 2807 N N . SER A 1 366 ? -4.079 5.166 -30.023 1.00 50.97 366 SER A N 1
ATOM 2808 C CA . SER A 1 366 ? -5.544 5.038 -30.061 1.00 50.97 366 SER A CA 1
ATOM 2809 C C . SER A 1 366 ? -6.225 5.230 -28.703 1.00 50.97 366 SER A C 1
ATOM 2811 O O . SER A 1 366 ? -7.416 4.966 -28.586 1.00 50.97 366 SER A O 1
ATOM 2813 N N . ALA A 1 367 ? -5.483 5.617 -27.663 1.00 53.62 367 ALA A N 1
ATOM 2814 C CA . ALA A 1 367 ? -6.008 5.721 -26.305 1.00 53.62 367 ALA A CA 1
ATOM 2815 C C . ALA A 1 367 ? -5.357 6.902 -25.582 1.00 53.62 367 ALA A C 1
ATOM 2817 O O . ALA A 1 367 ? -4.407 6.721 -24.825 1.00 53.62 367 ALA A O 1
ATOM 2818 N N . GLU A 1 368 ? -5.842 8.111 -25.848 1.00 56.31 368 GLU A N 1
ATOM 2819 C CA . GLU A 1 368 ? -5.578 9.249 -24.968 1.00 56.31 368 GLU A CA 1
ATOM 2820 C C . GLU A 1 368 ? -6.350 9.000 -23.654 1.00 56.31 368 GLU A C 1
ATOM 2822 O O . GLU A 1 36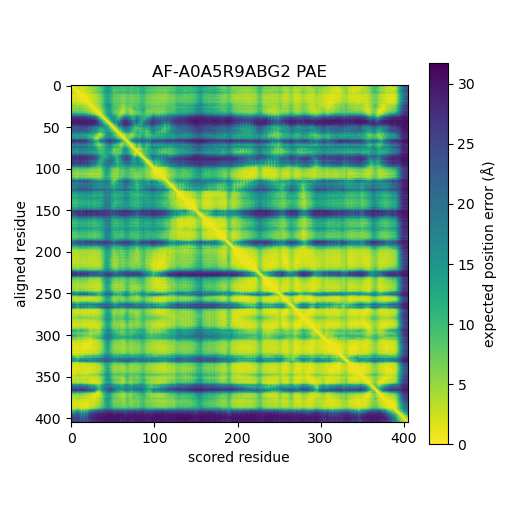8 ? -7.538 8.682 -23.676 1.00 56.31 368 GLU A O 1
ATOM 2827 N N . ASN A 1 369 ? -5.676 9.104 -22.504 1.00 60.03 369 ASN A N 1
ATOM 2828 C CA . ASN A 1 369 ? -6.261 9.074 -21.148 1.00 60.03 369 ASN A CA 1
ATOM 2829 C C . ASN A 1 369 ? -6.795 7.753 -20.524 1.00 60.03 369 ASN A C 1
ATOM 2831 O O . ASN A 1 369 ? -7.406 7.787 -19.465 1.00 60.03 369 ASN A O 1
ATOM 2835 N N . VAL A 1 370 ? -6.559 6.580 -21.095 1.00 68.94 370 VAL A N 1
ATOM 2836 C CA . VAL A 1 370 ? -6.861 5.224 -20.560 1.00 68.94 370 VAL A CA 1
ATOM 2837 C C . VAL A 1 370 ? -5.715 4.481 -19.812 1.00 68.94 370 VAL A C 1
ATOM 2839 O O . VAL A 1 370 ? -4.939 3.762 -20.420 1.00 68.94 370 VAL A O 1
ATOM 2842 N N . LEU A 1 371 ? -5.603 4.500 -18.485 1.00 76.56 371 LEU A N 1
ATOM 2843 C CA . LEU A 1 371 ? -4.602 3.685 -17.760 1.00 76.56 371 LEU A CA 1
ATOM 2844 C C . LEU A 1 371 ? -4.971 2.188 -17.739 1.00 76.56 371 LEU A C 1
ATOM 2846 O O . LEU A 1 371 ? -6.135 1.835 -17.567 1.00 76.56 371 LEU A O 1
ATOM 2850 N N . ASP A 1 372 ? -3.983 1.298 -17.865 1.00 82.31 372 ASP A N 1
ATOM 2851 C CA . ASP A 1 372 ? -4.183 -0.153 -17.729 1.00 82.31 372 ASP A CA 1
ATOM 2852 C C . ASP A 1 372 ? -3.856 -0.589 -16.301 1.00 82.31 372 ASP A C 1
ATOM 2854 O O . ASP A 1 372 ? -2.706 -0.517 -15.859 1.00 82.31 372 ASP A O 1
ATOM 2858 N N . PHE A 1 373 ? -4.884 -1.027 -15.583 1.00 84.81 373 PHE A N 1
ATOM 2859 C CA . PHE A 1 373 ? -4.796 -1.499 -14.214 1.00 84.81 373 PHE A CA 1
ATOM 2860 C C . PHE A 1 373 ? -5.057 -3.003 -14.179 1.00 84.81 373 PHE A C 1
ATOM 2862 O O . PHE A 1 373 ? -6.150 -3.466 -14.492 1.00 84.81 373 PHE A O 1
ATOM 2869 N N . SER A 1 374 ? -4.060 -3.783 -13.774 1.00 88.44 374 SER A N 1
ATOM 2870 C CA . SER A 1 374 ? -4.178 -5.233 -13.617 1.00 88.44 374 SER A CA 1
ATOM 2871 C C . SER A 1 374 ? -4.076 -5.600 -12.141 1.00 88.44 374 SER A C 1
ATOM 2873 O O . SER A 1 374 ? -3.002 -5.493 -11.547 1.00 88.44 374 SER A O 1
ATOM 2875 N N . ALA A 1 375 ? -5.178 -6.051 -11.547 1.00 88.94 375 ALA A N 1
ATOM 2876 C CA . ALA A 1 375 ? -5.167 -6.654 -10.223 1.00 88.94 375 ALA A CA 1
ATOM 2877 C C . ALA A 1 375 ? -4.688 -8.105 -10.334 1.00 88.94 375 ALA A C 1
ATOM 2879 O O . ALA A 1 375 ? -5.218 -8.900 -11.115 1.00 88.94 375 ALA A O 1
ATOM 2880 N N . LEU A 1 376 ? -3.677 -8.458 -9.549 1.00 92.00 376 LEU A N 1
ATOM 2881 C CA . LEU A 1 376 ? -3.179 -9.824 -9.458 1.00 92.00 376 LEU A CA 1
ATOM 2882 C C . LEU A 1 376 ? -3.975 -10.601 -8.410 1.00 92.00 376 LEU A C 1
ATOM 2884 O O . LEU A 1 376 ? -4.691 -10.021 -7.589 1.00 92.00 376 LEU A O 1
ATOM 2888 N N . ILE A 1 377 ? -3.857 -11.925 -8.435 1.00 89.38 377 ILE A N 1
ATOM 2889 C CA . ILE A 1 377 ? -4.375 -12.753 -7.343 1.00 89.38 377 ILE A CA 1
ATOM 2890 C C . ILE A 1 377 ? -3.684 -12.402 -6.016 1.00 89.38 377 ILE A C 1
ATOM 2892 O O . ILE A 1 377 ? -2.561 -11.890 -5.991 1.00 89.38 377 ILE A O 1
ATOM 2896 N N . ASP A 1 378 ? -4.354 -12.701 -4.903 1.00 93.81 378 ASP A N 1
ATOM 2897 C CA . ASP A 1 378 ? -3.736 -12.584 -3.585 1.00 93.81 378 ASP A CA 1
ATOM 2898 C C . ASP A 1 378 ? -2.594 -13.609 -3.473 1.00 93.81 378 ASP A C 1
ATOM 2900 O O . ASP A 1 378 ? -2.759 -14.796 -3.761 1.00 93.81 378 ASP A O 1
ATOM 2904 N N . PHE A 1 379 ? -1.424 -13.144 -3.048 1.00 95.88 379 PHE A N 1
ATOM 2905 C CA . PHE A 1 379 ? -0.285 -13.992 -2.741 1.00 95.88 379 PHE A CA 1
ATOM 2906 C C . PHE A 1 379 ? -0.513 -14.666 -1.383 1.00 95.88 379 PHE A C 1
ATOM 2908 O O . PHE A 1 379 ? -0.762 -13.999 -0.377 1.00 95.88 379 PHE A O 1
ATOM 2915 N N . ASN A 1 380 ? -0.401 -15.992 -1.341 1.00 95.50 380 ASN A N 1
ATOM 2916 C CA . ASN A 1 380 ? -0.480 -16.781 -0.116 1.00 95.50 380 ASN A CA 1
ATOM 2917 C C . ASN A 1 380 ? 0.423 -18.005 -0.256 1.00 95.50 380 ASN A C 1
ATOM 2919 O O . ASN A 1 380 ? 0.231 -18.802 -1.167 1.00 95.50 380 ASN A O 1
ATOM 2923 N N . PHE A 1 381 ? 1.400 -18.130 0.639 1.00 96.56 381 PHE A N 1
ATOM 2924 C CA . PHE A 1 381 ? 2.437 -19.165 0.621 1.00 96.56 381 PHE A CA 1
ATOM 2925 C C . PHE A 1 381 ? 2.306 -20.134 1.800 1.00 96.56 381 PHE A C 1
ATOM 2927 O O . PHE A 1 381 ? 3.235 -20.877 2.108 1.00 96.56 381 PHE A O 1
ATOM 2934 N N . THR A 1 382 ? 1.174 -20.112 2.511 1.00 95.75 382 THR A N 1
ATOM 2935 C CA . THR A 1 382 ? 0.954 -20.939 3.708 1.00 95.75 382 THR A CA 1
ATOM 2936 C C . THR A 1 382 ? 1.071 -22.431 3.386 1.00 95.75 382 THR A C 1
ATOM 2938 O O . THR A 1 382 ? 1.658 -23.190 4.159 1.00 95.75 382 THR A O 1
ATOM 2941 N N . ARG A 1 383 ? 0.546 -22.859 2.229 1.00 95.19 383 ARG A N 1
ATOM 2942 C CA . ARG A 1 383 ? 0.581 -24.260 1.790 1.00 95.19 383 ARG A CA 1
ATOM 2943 C C . ARG A 1 383 ? 2.002 -24.697 1.443 1.00 95.19 383 ARG A C 1
ATOM 2945 O O . ARG A 1 383 ? 2.449 -25.752 1.887 1.00 95.19 383 ARG A O 1
ATOM 2952 N N . GLU A 1 384 ? 2.709 -23.892 0.662 1.00 96.38 384 GLU A N 1
ATOM 2953 C CA . GLU A 1 384 ? 4.076 -24.155 0.223 1.00 96.38 384 GLU A CA 1
ATOM 2954 C C . GLU A 1 384 ? 5.028 -24.149 1.419 1.00 96.38 384 GLU A C 1
ATOM 2956 O O . GLU A 1 384 ? 5.875 -25.033 1.518 1.00 96.38 384 GLU A O 1
ATOM 2961 N N . PHE A 1 385 ? 4.836 -23.224 2.365 1.00 96.31 385 PHE A N 1
ATOM 2962 C CA . PHE A 1 385 ? 5.575 -23.188 3.624 1.00 96.31 385 PHE A CA 1
ATOM 2963 C C . PHE A 1 385 ? 5.388 -24.490 4.410 1.00 96.31 385 PHE A C 1
ATOM 2965 O O . PHE A 1 385 ? 6.373 -25.143 4.747 1.00 96.31 385 PHE A O 1
ATOM 2972 N N . ALA A 1 386 ? 4.140 -24.920 4.636 1.00 94.44 386 ALA A N 1
ATOM 2973 C CA . ALA A 1 386 ? 3.849 -26.166 5.347 1.00 94.44 386 ALA A CA 1
ATOM 2974 C C . ALA A 1 386 ? 4.479 -27.393 4.661 1.00 94.44 386 ALA A C 1
ATOM 2976 O O . ALA A 1 386 ? 4.996 -28.281 5.336 1.00 94.44 386 ALA A O 1
ATOM 2977 N N . ALA A 1 387 ? 4.504 -27.416 3.325 1.00 93.88 387 ALA A N 1
ATOM 2978 C CA . ALA A 1 387 ? 5.121 -28.493 2.554 1.00 93.88 387 ALA A CA 1
ATOM 2979 C C . ALA A 1 387 ? 6.657 -28.539 2.665 1.00 93.88 387 ALA A C 1
ATOM 2981 O O . ALA A 1 387 ? 7.236 -29.607 2.485 1.00 93.88 387 ALA A O 1
ATOM 2982 N N . VAL A 1 388 ? 7.330 -27.410 2.919 1.00 93.44 388 VAL A N 1
ATOM 2983 C CA . VAL A 1 388 ? 8.783 -27.379 3.190 1.00 93.44 388 VAL A CA 1
ATOM 2984 C C . VAL A 1 388 ? 9.079 -27.722 4.650 1.00 93.44 388 VAL A C 1
ATOM 2986 O O . VAL A 1 388 ? 10.106 -28.329 4.937 1.00 93.44 388 VAL A O 1
ATOM 2989 N N . SER A 1 389 ? 8.190 -27.345 5.571 1.00 90.12 389 SER A N 1
ATOM 2990 C CA . SER A 1 389 ? 8.333 -27.618 7.006 1.00 90.12 389 SER A CA 1
ATOM 2991 C C . SER A 1 389 ? 8.019 -29.061 7.408 1.00 90.12 389 SER A C 1
ATOM 2993 O O . SER A 1 389 ? 8.387 -29.464 8.510 1.00 90.12 389 SER A O 1
ATOM 2995 N N . ALA A 1 390 ? 7.326 -29.829 6.564 1.00 86.38 390 ALA A N 1
ATOM 2996 C CA . ALA A 1 390 ? 7.025 -31.226 6.847 1.00 86.38 390 ALA A CA 1
ATOM 2997 C C . ALA A 1 390 ? 8.325 -32.053 6.953 1.00 86.38 390 ALA A C 1
ATOM 2999 O O . ALA A 1 390 ? 9.213 -31.886 6.111 1.00 86.38 390 ALA A O 1
ATOM 3000 N N . PRO A 1 391 ? 8.450 -32.962 7.943 1.00 75.00 391 PRO A N 1
ATOM 3001 C CA . PRO A 1 391 ? 9.565 -33.898 7.989 1.00 75.00 391 PRO A CA 1
ATOM 3002 C C . PRO A 1 391 ? 9.614 -34.658 6.665 1.00 75.00 391 PRO A C 1
ATOM 3004 O O . PRO A 1 391 ? 8.608 -35.240 6.254 1.00 75.00 391 PRO A O 1
ATOM 3007 N N . GLN A 1 392 ? 10.759 -34.648 5.981 1.00 63.34 392 GLN A N 1
ATOM 3008 C CA . GLN A 1 392 ? 10.940 -35.514 4.823 1.00 63.34 392 GLN A CA 1
ATOM 3009 C C . GLN A 1 392 ? 10.927 -36.954 5.331 1.00 63.34 392 GLN A C 1
ATOM 3011 O O . GLN A 1 392 ? 11.908 -37.437 5.892 1.00 63.34 392 GLN A O 1
ATOM 3016 N N . THR A 1 393 ? 9.794 -37.637 5.192 1.00 51.16 393 THR A N 1
ATOM 3017 C CA . THR A 1 393 ? 9.735 -39.078 5.407 1.00 51.16 393 THR A CA 1
ATOM 3018 C C . THR A 1 393 ? 10.600 -39.713 4.330 1.00 51.16 393 THR A C 1
ATOM 3020 O O . THR A 1 393 ? 10.201 -39.746 3.166 1.00 51.16 393 THR A O 1
ATOM 3023 N N . ASN A 1 394 ? 11.800 -40.164 4.697 1.00 49.41 394 ASN A N 1
ATOM 3024 C CA . ASN A 1 394 ? 12.637 -40.969 3.817 1.00 49.41 394 ASN A CA 1
ATOM 3025 C C . ASN A 1 394 ? 11.831 -42.209 3.400 1.00 49.41 394 ASN A C 1
ATOM 3027 O O . ASN A 1 394 ? 11.489 -43.008 4.272 1.00 49.41 394 ASN A O 1
ATOM 3031 N N . PRO A 1 395 ? 11.556 -42.432 2.104 1.00 49.53 395 PRO A N 1
ATOM 3032 C CA . PRO A 1 395 ? 10.872 -43.643 1.657 1.00 49.53 395 PRO A CA 1
ATOM 3033 C C . PRO A 1 395 ? 11.781 -44.888 1.680 1.00 49.53 395 PRO A C 1
ATOM 3035 O O . PRO A 1 395 ? 11.435 -45.919 1.116 1.00 49.53 395 PRO A O 1
ATOM 3038 N N . ALA A 1 396 ? 12.940 -44.828 2.341 1.00 53.16 396 ALA A N 1
ATOM 3039 C CA . ALA A 1 396 ? 13.904 -45.916 2.415 1.00 53.16 396 ALA A CA 1
ATOM 3040 C C . ALA A 1 396 ? 13.989 -46.475 3.840 1.00 53.16 396 ALA A C 1
ATOM 3042 O O . ALA A 1 396 ? 14.920 -46.150 4.570 1.00 53.16 396 ALA A O 1
ATOM 3043 N N . GLN A 1 397 ? 13.003 -47.291 4.227 1.00 46.66 397 GLN A N 1
ATOM 3044 C CA . GLN A 1 397 ? 13.143 -48.360 5.231 1.00 46.66 397 GLN A CA 1
ATOM 3045 C C . GLN A 1 397 ? 11.891 -49.264 5.273 1.00 46.66 397 GLN A C 1
ATOM 3047 O O . GLN A 1 397 ? 11.348 -49.572 6.327 1.00 46.66 397 GLN A O 1
ATOM 3052 N N . THR A 1 398 ? 11.421 -49.748 4.121 1.00 45.34 398 THR A N 1
ATOM 3053 C CA . THR A 1 398 ? 10.780 -51.073 4.092 1.00 45.34 398 THR A CA 1
ATOM 3054 C C . THR A 1 398 ? 11.902 -52.097 4.079 1.00 45.34 398 THR A C 1
ATOM 3056 O O . THR A 1 398 ? 12.445 -52.433 3.028 1.00 45.34 398 THR A O 1
ATOM 3059 N N . THR A 1 399 ? 12.315 -52.531 5.267 1.00 45.16 399 THR A N 1
ATOM 3060 C CA . THR A 1 399 ? 13.122 -53.734 5.429 1.00 45.16 399 THR A CA 1
ATOM 3061 C C . THR A 1 399 ? 12.354 -54.902 4.822 1.00 45.16 399 THR A C 1
ATOM 3063 O O . THR A 1 399 ? 11.268 -55.260 5.273 1.00 45.16 399 THR A O 1
ATOM 3066 N N . SER A 1 400 ? 12.927 -55.493 3.778 1.00 43.69 400 SER A N 1
ATOM 3067 C CA . SER A 1 400 ? 12.565 -56.821 3.308 1.00 43.69 400 SER A CA 1
ATOM 3068 C C . SER A 1 400 ? 12.749 -57.798 4.467 1.00 43.69 400 SER A C 1
ATOM 3070 O O . SER A 1 400 ? 13.865 -58.223 4.760 1.00 43.69 400 SER A O 1
ATOM 3072 N N . ALA A 1 401 ? 11.659 -58.150 5.145 1.00 43.44 401 ALA A N 1
ATOM 3073 C CA . ALA A 1 401 ? 11.612 -59.369 5.931 1.00 43.44 401 ALA A CA 1
ATOM 3074 C C . ALA A 1 401 ? 11.641 -60.535 4.935 1.00 43.44 401 ALA A C 1
ATOM 3076 O O . ALA A 1 401 ? 10.610 -60.977 4.431 1.00 43.44 401 ALA A O 1
ATOM 3077 N N . HIS A 1 402 ? 12.849 -60.989 4.599 1.00 41.41 402 HIS A N 1
ATOM 3078 C CA . HIS A 1 402 ? 13.041 -62.314 4.037 1.00 41.41 402 HIS A CA 1
ATOM 3079 C C . HIS A 1 402 ? 12.561 -63.325 5.079 1.00 41.41 402 HIS A C 1
ATOM 3081 O O . HIS A 1 402 ? 13.237 -63.586 6.070 1.00 41.41 402 HIS A O 1
ATOM 3087 N N . ILE A 1 403 ? 11.373 -63.874 4.844 1.00 46.62 403 ILE A N 1
ATOM 3088 C CA . ILE A 1 403 ? 10.995 -65.180 5.364 1.00 46.62 403 ILE A CA 1
ATOM 3089 C C . ILE A 1 403 ? 11.865 -66.181 4.600 1.00 46.62 403 ILE A C 1
ATOM 3091 O O . ILE A 1 403 ? 11.674 -66.388 3.402 1.00 46.62 403 ILE A O 1
ATOM 3095 N N . LEU A 1 404 ? 12.851 -66.750 5.285 1.00 46.66 404 LEU A N 1
ATOM 3096 C CA . LEU A 1 404 ? 13.466 -68.011 4.896 1.00 46.66 404 LEU A CA 1
ATOM 3097 C C . LEU A 1 404 ? 13.048 -69.055 5.929 1.00 46.66 404 LEU A C 1
ATOM 3099 O O . LEU A 1 404 ? 13.033 -68.776 7.128 1.00 46.66 404 LEU A O 1
ATOM 3103 N N . TRP A 1 405 ? 12.628 -70.191 5.382 1.00 48.56 405 TRP A N 1
ATOM 3104 C CA . TRP A 1 405 ? 12.226 -71.418 6.055 1.00 48.56 405 TRP A CA 1
ATOM 3105 C C . TRP A 1 405 ? 13.349 -72.026 6.888 1.00 48.56 405 TRP A C 1
ATOM 3107 O O . TRP A 1 405 ? 14.521 -71.898 6.458 1.00 48.56 405 TRP A O 1
#

Organism: Pseudomonas nitroreducens (NCBI:txid46680)

Solvent-accessible surface area (backbone atoms only — not comparable to full-atom values): 21851 Å² total; per-residue (Å²): 134,70,75,74,96,62,43,51,63,84,39,69,70,46,42,53,38,48,70,69,38,52,40,58,70,58,74,68,45,51,33,39,36,34,47,40,66,54,80,81,80,89,80,82,84,93,73,98,70,75,54,58,52,45,55,33,63,16,32,38,35,37,36,45,74,90,46,93,58,70,47,78,48,77,35,67,44,25,54,55,75,42,79,37,54,96,81,42,75,23,61,69,60,48,56,70,53,46,47,53,68,59,45,30,48,53,29,43,52,55,24,75,38,52,47,79,71,72,68,71,67,51,82,79,56,35,90,39,73,62,50,40,56,46,62,74,44,55,65,57,42,44,53,22,48,56,44,48,75,73,44,86,82,67,54,94,86,37,74,39,40,57,45,41,50,49,54,50,51,38,44,75,73,33,60,70,60,31,51,49,50,50,26,24,55,42,21,47,98,45,102,54,95,50,28,1,42,55,46,31,49,58,48,40,38,52,11,36,56,45,49,22,47,22,27,41,32,42,28,66,61,40,61,94,81,58,82,67,64,71,50,67,58,52,32,42,41,42,3,46,50,50,39,53,52,46,48,47,58,81,66,37,61,45,51,28,53,66,38,52,55,48,65,79,95,46,54,57,56,68,49,29,32,34,32,35,32,41,64,49,21,34,38,72,59,29,39,38,41,34,44,49,28,25,21,62,86,60,68,73,56,77,53,100,52,24,28,53,78,2,59,18,25,47,51,52,45,34,23,39,20,44,58,51,36,65,64,34,24,53,77,91,50,37,30,72,54,26,45,53,49,52,45,27,28,42,30,85,95,44,46,51,34,30,40,34,40,31,23,26,44,47,89,55,94,85,45,87,51,45,35,43,39,34,37,32,47,70,54,71,38,39,68,51,46,51,66,64,68,47,80,82,76,72,89,83,75,82,74,80,79,78,86,73,134

Radius of gyration: 25.16 Å; Cα contacts (8 Å, |Δi|>4): 749; chains: 1; bounding box: 50×103×73 Å

Mean predicted aligned error: 11.31 Å

Sequence (405 aa):
MNTLPSYAPTHPFNASLLGKLHQGIAVKERTYIHVSPAQCLSTANSGGQLIYPRTALGTLQAQLITGQQNGQIQQILNKHHEPTALNSQSQLILLDSGQATTVRSALTQDANTMGPARIDSSHILASNPMTAQIMRDPQLARDALEAWQRNRELTPNDPHGHMIRLILSVSQASSPLYNQLIHWMYGGYTNTTLMGFEKYMKHEGKSLARLKTHFSELASSIPTQSGSHQSRVVTEARGEYASSKIMLTSQSADYQLKVGKSKAGRPNGIDQIWVKRNMVSGAVERYVLVEAKGSVKAHPGFTETGEQMSPRWVFFVLLMMAAKDASYVDPEHGVNTARKIITALINPGHPPVSGVMVKSLFGSKSAENVLDFSALIDFNFTREFAAVSAPQTNPAQTTSAHILW

Foldseek 3Di:
DDDDPALDCPDPLNVLLLVPFDQDFFFPFKKKKFQDWAPDDDDDDDDDALDPPQADQAKIWIQTPVDGDTDIDGDQAFLQRHGHDRVRGRCLLLLQFLDLVSLLVSLLVSLVSLDADDHDCCVVQVVDVLLVVCVVCLPLLLVLVVCCVVDVDDDPPDPSVVSVVSLVVQVVVDVVSSVLSVLQSQLPPDPDPDGVLRLQSVQQRVQSNQSSVQSNQLSVQRDPPDDDSDDQSSLQSSQLVVVVSCCRHVVHSQKGWQDADDHPPADALFHTKIFRADNRNRHTQEIEGEDTGSAPPDAFDQDPQHGRPGLSSLSSLLSCLLNQPRRHDDNVGCNVVSSLVNVQQQDPPRRWYWYKYKYRHHPDPPDDRIIMITTTDTRHSNPSSVVSVDPPPDPPDPPPPPDDD

Secondary structure (DSSP, 8-state):
----S-S-TTSHHHHHHHHHS--S--EEEEEEEEEEPP---------S---SS-S--EEEEEEETTS--EEEEEE-B-TTSPBPPTT---TTGGGT---HHHHHHHHHHHHHH-------THHHHTTSHHHHHHTTSHHHHHHHHHHHHH-S---TT-HHHHHHHHHHHHHHH-HHHHHHHHHHHHTTTS--SS-HHHHHHHHHHHHHHHHHHHHHHHHHHS-TT--STT-HHHHHHHHHHHHHHHHHHTT-TTEEEEE--PSTTS--SSSEEEEEE-TTT--EEEEEEEEEEEETT--PPEETTEETTSHHHHHHHHHHHHTT-TTTS-TTSSHHHHHHHHHHHHSTTSPPEEEEEEEEEET-SS-SSEEEEEEEEEE--HHHHHHHHS----S----------